Protein AF-A0A0L7L9F9-F1 (afdb_monomer)

Radius of gyration: 30.12 Å; Cα contacts (8 Å, |Δi|>4): 650; chains: 1; bounding box: 59×76×128 Å

InterPro domains:
  IPR007000 Phospholipase B-like [PF04916] (90-303)
  IPR007000 Phospholipase B-like [PF04916] (304-449)
  IPR007000 Phospholipase B-like [PTHR12370] (90-303)

pLDDT: mean 70.23, std 18.52, range [28.92, 96.31]

Solvent-accessible surface area (backbone atoms only — not comparable to full-atom values): 27427 Å² total; per-residue (Å²): 136,86,84,79,83,80,78,79,73,75,57,64,68,58,53,50,51,53,52,51,52,51,50,50,52,50,52,50,52,52,50,49,51,53,64,67,64,49,80,74,67,52,87,65,86,50,72,41,35,36,56,48,75,43,99,91,70,48,74,46,81,46,74,49,57,16,72,79,86,60,92,89,58,77,92,84,76,62,71,72,53,73,87,74,102,61,102,60,68,41,57,58,56,26,23,36,55,15,25,32,45,14,39,67,38,27,65,54,26,50,57,41,42,44,48,57,54,39,70,56,25,60,98,40,99,28,32,68,48,47,47,58,48,40,55,54,49,50,56,46,51,53,52,51,42,66,49,12,66,75,35,11,63,80,37,46,64,32,21,31,53,30,31,51,56,35,20,52,57,12,23,56,53,12,23,50,56,26,35,60,74,64,75,52,92,80,86,81,65,64,54,58,47,51,46,61,65,40,58,66,37,48,68,57,48,29,59,76,67,72,49,70,83,75,91,53,83,65,82,73,49,79,78,75,45,47,76,48,81,44,80,34,81,46,65,51,99,86,71,48,83,47,72,48,79,48,78,50,75,41,71,64,78,65,77,56,61,69,57,70,31,57,44,72,51,76,48,87,41,45,40,27,73,39,89,92,46,57,70,37,78,26,32,43,37,34,30,49,25,35,55,81,29,92,40,43,88,66,66,50,68,56,63,41,37,10,39,79,70,64,30,30,29,13,69,34,91,45,69,66,55,26,56,51,45,44,60,75,68,64,80,90,51,60,72,46,76,45,81,48,73,41,63,72,55,58,53,57,69,65,72,58,76,83,77,84,68,70,86,82,82,48,71,41,77,47,76,43,73,79,48,102,48,31,40,36,38,29,41,24,71,76,65,93,92,66,95,71,54,42,35,35,44,37,32,38,52,45,57,84,78,61,45,38,69,55,47,27,71,75,66,35,51,73,56,31,82,73,62,7,73,65,36,48,48,47,70,65,42,55,83,69,38,71,47,72,69,41,38,51,51,54,72,67,60,79,62,66,77,55,54,69,52,58,61,76,76,53,79,77,92,65,72,73,73,66,79,64,78,85,118

Structure (mmCIF, N/CA/C/O backbone):
data_AF-A0A0L7L9F9-F1
#
_entry.id   AF-A0A0L7L9F9-F1
#
loop_
_atom_site.group_PDB
_atom_site.id
_atom_site.type_symbol
_atom_site.label_atom_id
_atom_site.label_alt_id
_atom_site.label_comp_id
_atom_site.label_asym_id
_atom_site.label_entity_id
_atom_site.label_seq_id
_atom_site.pdbx_PDB_ins_code
_atom_site.Cartn_x
_atom_site.Cartn_y
_atom_site.Cartn_z
_atom_site.occupancy
_atom_site.B_iso_or_equiv
_atom_site.auth_seq_id
_atom_site.auth_comp_id
_atom_site.auth_asym_id
_atom_site.auth_atom_id
_atom_site.pdbx_PDB_model_num
ATOM 1 N N . MET A 1 1 ? 26.517 -44.212 -90.657 1.00 40.66 1 MET A N 1
ATOM 2 C CA . MET A 1 1 ? 27.214 -43.951 -89.375 1.00 40.66 1 MET A CA 1
ATOM 3 C C . MET A 1 1 ? 26.160 -43.866 -88.284 1.00 40.66 1 MET A C 1
ATOM 5 O O . MET A 1 1 ? 25.121 -43.276 -88.549 1.00 40.66 1 MET A O 1
ATOM 9 N N . SER A 1 2 ? 26.379 -44.466 -87.115 1.00 45.00 2 SER A N 1
ATOM 10 C CA . SER A 1 2 ? 25.449 -44.384 -85.980 1.00 45.00 2 SER A CA 1
ATOM 11 C C . SER A 1 2 ? 25.760 -43.169 -85.102 1.00 45.00 2 SER A C 1
ATOM 13 O O . SER A 1 2 ? 26.910 -42.921 -84.742 1.00 45.00 2 SER A O 1
ATOM 15 N N . THR A 1 3 ? 24.731 -42.409 -84.737 1.00 49.00 3 THR A N 1
ATOM 16 C CA . THR A 1 3 ? 24.825 -41.319 -83.761 1.00 49.00 3 THR A CA 1
ATOM 17 C C . THR A 1 3 ? 24.768 -41.887 -82.344 1.00 49.00 3 THR A C 1
ATOM 19 O O . THR A 1 3 ? 23.730 -42.359 -81.886 1.00 49.00 3 THR A O 1
ATOM 22 N N . VAL A 1 4 ? 25.894 -41.848 -81.629 1.00 51.31 4 VAL A N 1
ATOM 23 C CA . VAL A 1 4 ? 25.953 -42.271 -80.222 1.00 51.31 4 VAL A CA 1
ATOM 24 C C . VAL A 1 4 ? 25.265 -41.221 -79.348 1.00 51.31 4 VAL A C 1
ATOM 26 O O . VAL A 1 4 ? 25.745 -40.094 -79.223 1.00 51.31 4 VAL A O 1
ATOM 29 N N . LEU A 1 5 ? 24.148 -41.594 -78.718 1.00 49.97 5 LEU A N 1
ATOM 30 C CA . LEU A 1 5 ? 23.469 -40.756 -77.729 1.00 49.97 5 LEU A CA 1
ATOM 31 C C . LEU A 1 5 ? 24.361 -40.580 -76.493 1.00 49.97 5 LEU A C 1
ATOM 33 O O . LEU A 1 5 ? 24.580 -41.508 -75.716 1.00 49.97 5 LEU A O 1
ATOM 37 N N . LYS A 1 6 ? 24.881 -39.364 -76.310 1.00 51.59 6 LYS A N 1
ATOM 38 C CA . LYS A 1 6 ? 25.752 -39.005 -75.188 1.00 51.59 6 LYS A CA 1
ATOM 39 C C . LYS A 1 6 ? 24.924 -38.828 -73.912 1.00 51.59 6 LYS A C 1
ATOM 41 O O . LYS A 1 6 ? 24.503 -37.720 -73.592 1.00 51.59 6 LYS A O 1
ATOM 46 N N . VAL A 1 7 ? 24.690 -39.925 -73.192 1.00 55.25 7 VAL A N 1
ATOM 47 C CA . VAL A 1 7 ? 23.992 -39.931 -71.895 1.00 55.25 7 VAL A CA 1
ATOM 48 C C . VAL A 1 7 ? 24.777 -39.068 -70.902 1.00 55.25 7 VAL A C 1
ATOM 50 O O . VAL A 1 7 ? 25.853 -39.447 -70.438 1.00 55.25 7 VAL A O 1
ATOM 53 N N . VAL A 1 8 ? 24.251 -37.883 -70.585 1.00 55.91 8 VAL A N 1
ATOM 54 C CA . VAL A 1 8 ? 24.880 -36.951 -69.641 1.00 55.91 8 VAL A CA 1
ATOM 55 C C . VAL A 1 8 ? 24.529 -37.381 -68.219 1.00 55.91 8 VAL A C 1
ATOM 57 O O . VAL A 1 8 ? 23.547 -36.922 -67.639 1.00 55.91 8 VAL A O 1
ATOM 60 N N . GLY A 1 9 ? 25.321 -38.301 -67.664 1.00 56.22 9 GLY A N 1
ATOM 61 C CA . GLY A 1 9 ? 25.173 -38.738 -66.277 1.00 56.22 9 GLY A CA 1
ATOM 62 C C . GLY A 1 9 ? 25.226 -37.549 -65.312 1.00 56.22 9 GLY A C 1
ATOM 63 O O . GLY A 1 9 ? 26.148 -36.731 -65.374 1.00 56.22 9 GLY A O 1
ATOM 64 N N . ALA A 1 10 ? 24.234 -37.443 -64.425 1.00 61.66 10 ALA A N 1
ATOM 65 C CA . ALA A 1 10 ? 24.187 -36.382 -63.425 1.00 61.66 10 ALA A CA 1
ATOM 66 C C . ALA A 1 10 ? 25.447 -36.419 -62.543 1.00 61.66 10 ALA A C 1
ATOM 68 O O . ALA A 1 10 ? 25.872 -37.484 -62.092 1.00 61.66 10 ALA A O 1
ATOM 69 N N . SER A 1 11 ? 26.050 -35.252 -62.296 1.00 72.56 11 SER A N 1
ATOM 70 C CA . SER A 1 11 ? 27.271 -35.154 -61.489 1.00 72.56 11 SER A CA 1
ATOM 71 C C . SER A 1 11 ? 27.037 -35.741 -60.095 1.00 72.56 11 SER A C 1
ATOM 73 O O . SER A 1 11 ? 26.260 -35.196 -59.316 1.00 72.56 11 SER A O 1
ATOM 75 N N . TRP A 1 12 ? 27.748 -36.824 -59.771 1.00 69.50 12 TRP A N 1
ATOM 76 C CA . TRP A 1 12 ? 27.627 -37.564 -58.507 1.00 69.50 12 TRP A CA 1
ATOM 77 C C . TRP A 1 12 ? 27.776 -36.676 -57.261 1.00 69.50 12 TRP A C 1
ATOM 79 O O . TRP A 1 12 ? 27.110 -36.900 -56.251 1.00 69.50 12 TRP A O 1
ATOM 89 N N . LEU A 1 13 ? 28.587 -35.614 -57.354 1.00 74.69 13 LEU A N 1
ATOM 90 C CA . LEU A 1 13 ? 28.717 -34.597 -56.310 1.00 74.69 13 LEU A CA 1
ATOM 91 C C . LEU A 1 13 ? 27.415 -33.802 -56.111 1.00 74.69 13 LEU A C 1
ATOM 93 O O . LEU A 1 13 ? 26.995 -33.607 -54.974 1.00 74.69 13 LEU A O 1
ATOM 97 N N . ARG A 1 14 ? 26.740 -33.394 -57.197 1.00 72.12 14 ARG A N 1
ATOM 98 C CA . ARG A 1 14 ? 25.418 -32.748 -57.119 1.00 72.12 14 ARG A CA 1
ATOM 99 C C . ARG A 1 14 ? 24.377 -33.706 -56.548 1.00 72.12 14 ARG A C 1
ATOM 101 O O . ARG A 1 14 ? 23.641 -33.304 -55.657 1.00 72.12 14 ARG A O 1
ATOM 108 N N . THR A 1 15 ? 24.373 -34.970 -56.979 1.00 78.75 15 THR A N 1
ATOM 109 C CA . THR A 1 15 ? 23.473 -36.002 -56.436 1.00 78.75 15 THR A CA 1
ATOM 110 C C . THR A 1 15 ? 23.653 -36.155 -54.923 1.00 78.75 15 THR A C 1
ATOM 112 O O . THR A 1 15 ? 22.669 -36.101 -54.192 1.00 78.75 15 THR A O 1
ATOM 115 N N . LYS A 1 16 ? 24.900 -36.243 -54.433 1.00 80.88 16 LYS A N 1
ATOM 116 C CA . LYS A 1 16 ? 25.198 -36.262 -52.991 1.00 80.88 16 LYS A CA 1
ATOM 117 C C . LYS A 1 16 ? 24.700 -35.014 -52.262 1.00 80.88 16 LYS A C 1
ATOM 119 O O . LYS A 1 16 ? 24.073 -35.149 -51.218 1.00 80.88 16 LYS A O 1
ATOM 124 N N . ILE A 1 17 ? 24.955 -33.819 -52.798 1.00 83.81 17 ILE A N 1
ATOM 125 C CA . ILE A 1 17 ? 24.498 -32.559 -52.190 1.00 83.81 17 ILE A CA 1
ATOM 126 C C . ILE A 1 17 ? 22.965 -32.532 -52.096 1.00 83.81 17 ILE A C 1
ATOM 128 O O . ILE A 1 17 ? 22.434 -32.236 -51.029 1.00 83.81 17 ILE A O 1
ATOM 132 N N . SER A 1 18 ? 22.247 -32.933 -53.150 1.00 82.06 18 SER A N 1
ATOM 133 C CA . SER A 1 18 ? 20.786 -33.077 -53.114 1.00 82.06 18 SER A CA 1
ATOM 134 C C . SER A 1 18 ? 20.319 -34.097 -52.069 1.00 82.06 18 SER A C 1
ATOM 136 O O . SER A 1 18 ? 19.369 -33.813 -51.346 1.00 82.06 18 SER A O 1
ATOM 138 N N . SER A 1 19 ? 20.994 -35.244 -51.922 1.00 84.88 19 SER A N 1
ATOM 139 C CA . SER A 1 19 ? 20.681 -36.222 -50.868 1.00 84.88 19 SER A CA 1
ATOM 140 C C . SER A 1 19 ? 20.907 -35.671 -49.455 1.00 84.88 19 SER A C 1
ATOM 142 O O . SER A 1 19 ? 20.080 -35.917 -48.581 1.00 84.88 19 SER A O 1
ATOM 144 N N . TYR A 1 20 ? 21.974 -34.898 -49.217 1.00 89.75 20 TYR A N 1
ATOM 145 C CA . TYR A 1 20 ? 22.202 -34.256 -47.916 1.00 89.75 20 TYR A CA 1
ATOM 146 C C . TYR A 1 20 ? 21.155 -33.174 -47.617 1.00 89.75 20 TYR A C 1
ATOM 148 O O . TYR A 1 20 ? 20.643 -33.127 -46.502 1.00 89.75 20 TYR A O 1
ATOM 156 N N . ILE A 1 21 ? 20.776 -32.357 -48.607 1.00 89.50 21 ILE A N 1
ATOM 157 C CA . ILE A 1 21 ? 19.708 -31.352 -48.465 1.00 89.50 21 ILE A CA 1
ATOM 158 C C . ILE A 1 21 ? 18.369 -32.029 -48.138 1.00 89.50 21 ILE A C 1
ATOM 160 O O . ILE A 1 21 ? 17.693 -31.611 -47.203 1.00 89.50 21 ILE A O 1
ATOM 164 N N . LEU A 1 22 ? 18.009 -33.107 -48.843 1.00 90.38 22 LEU A N 1
ATOM 165 C CA . LEU A 1 22 ? 16.794 -33.881 -48.560 1.00 90.38 22 LEU A CA 1
ATOM 166 C C . LEU A 1 22 ? 16.826 -34.534 -47.169 1.00 90.38 22 LEU A C 1
ATOM 168 O O . LEU A 1 22 ? 15.810 -34.533 -46.480 1.00 90.38 22 LEU A O 1
ATOM 172 N N . GLY A 1 23 ? 17.984 -35.031 -46.723 1.00 92.31 23 GLY A N 1
ATOM 173 C CA . GLY A 1 23 ? 18.163 -35.554 -45.366 1.00 92.31 23 GLY A CA 1
ATOM 174 C C . GLY A 1 23 ? 17.965 -34.485 -44.286 1.00 92.31 23 GLY A C 1
ATOM 175 O O . GLY A 1 23 ? 17.236 -34.713 -43.324 1.00 92.31 23 GLY A O 1
ATOM 176 N N . ILE A 1 24 ? 18.546 -33.295 -44.471 1.00 92.56 24 ILE A N 1
ATOM 177 C CA . ILE A 1 24 ? 18.380 -32.153 -43.555 1.00 92.56 24 ILE A CA 1
ATOM 178 C C . ILE A 1 24 ? 16.920 -31.682 -43.530 1.00 92.56 24 ILE A C 1
ATOM 180 O O . ILE A 1 24 ? 16.373 -31.473 -42.451 1.00 92.56 24 ILE A O 1
ATOM 184 N N . LEU A 1 25 ? 16.258 -31.576 -44.687 1.00 91.69 25 LEU A N 1
ATOM 185 C CA . LEU A 1 25 ? 14.833 -31.233 -44.766 1.00 91.69 25 LEU A CA 1
ATOM 186 C C . LEU A 1 25 ? 13.944 -32.286 -44.087 1.00 91.69 25 LEU A C 1
ATOM 188 O O . LEU A 1 25 ? 12.995 -31.919 -43.401 1.00 91.69 25 LEU A O 1
ATOM 192 N N . GLY A 1 26 ? 14.271 -33.577 -44.210 1.00 92.75 26 GLY A N 1
ATOM 193 C CA . GLY A 1 26 ? 13.590 -34.653 -43.485 1.00 92.75 26 GLY A CA 1
ATOM 194 C C . GLY A 1 26 ? 13.746 -34.534 -41.966 1.00 92.75 26 GLY A C 1
ATOM 195 O O . GLY A 1 26 ? 12.761 -34.633 -41.239 1.00 92.75 26 GLY A O 1
ATOM 196 N N . ILE A 1 27 ? 14.958 -34.245 -41.481 1.00 91.31 27 ILE A N 1
ATOM 197 C CA . ILE A 1 27 ? 15.228 -34.009 -40.053 1.00 91.31 27 ILE A CA 1
ATOM 198 C C . ILE A 1 27 ? 14.475 -32.769 -39.548 1.00 91.31 27 ILE A C 1
ATOM 200 O O . ILE A 1 27 ? 13.864 -32.824 -38.484 1.00 91.31 27 ILE A O 1
ATOM 204 N N . LEU A 1 28 ? 14.454 -31.676 -40.319 1.00 89.00 28 LEU A N 1
ATOM 205 C CA . LEU A 1 28 ? 13.701 -30.463 -39.981 1.00 89.00 28 LEU A CA 1
ATOM 206 C C . LEU A 1 28 ? 12.184 -30.700 -39.971 1.00 89.00 28 LEU A C 1
ATOM 208 O O . LEU A 1 28 ? 11.507 -30.184 -39.090 1.00 89.00 28 LEU A O 1
ATOM 212 N N . ALA A 1 29 ? 11.648 -31.509 -40.889 1.00 87.62 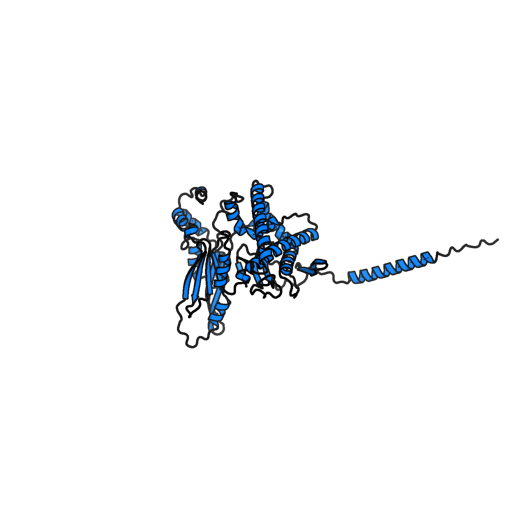29 ALA A N 1
ATOM 213 C CA . ALA A 1 29 ? 10.234 -31.884 -40.894 1.00 87.62 29 ALA A CA 1
ATOM 214 C C . ALA A 1 29 ? 9.860 -32.752 -39.679 1.00 87.62 29 ALA A C 1
ATOM 216 O O . ALA A 1 29 ? 8.823 -32.530 -39.060 1.00 87.62 29 ALA A O 1
ATOM 217 N N . ILE A 1 30 ? 10.724 -33.695 -39.287 1.00 86.38 30 ILE A N 1
ATOM 218 C CA . ILE A 1 30 ? 10.541 -34.507 -38.073 1.00 86.38 30 ILE A CA 1
ATOM 219 C C . ILE A 1 30 ? 10.614 -33.624 -36.817 1.00 86.38 30 ILE A C 1
ATOM 221 O O . ILE A 1 30 ? 9.745 -33.720 -35.953 1.00 86.38 30 ILE A O 1
ATOM 225 N N . LEU A 1 31 ? 11.587 -32.710 -36.733 1.00 86.38 31 LEU A N 1
ATOM 226 C CA . LEU A 1 31 ? 11.670 -31.723 -35.650 1.00 86.38 31 LEU A CA 1
ATOM 227 C C . LEU A 1 31 ? 10.433 -30.816 -35.602 1.00 86.38 31 LEU A C 1
ATOM 229 O O . LEU A 1 31 ? 9.931 -30.552 -34.516 1.00 86.38 31 LEU A O 1
ATOM 233 N N . ALA A 1 32 ? 9.903 -30.384 -36.749 1.00 79.81 32 ALA A N 1
ATOM 234 C CA . ALA A 1 32 ? 8.681 -29.585 -36.815 1.00 79.81 32 ALA A CA 1
ATOM 235 C C . ALA A 1 32 ? 7.438 -30.359 -36.338 1.00 79.81 32 ALA A C 1
ATOM 237 O O . ALA A 1 32 ? 6.566 -29.763 -35.712 1.00 79.81 32 ALA A O 1
ATOM 238 N N . LEU A 1 33 ? 7.369 -31.677 -36.569 1.00 78.88 33 LEU A N 1
ATOM 239 C CA . LEU A 1 33 ? 6.318 -32.531 -36.004 1.00 78.88 33 LEU A CA 1
ATOM 240 C C . LEU A 1 33 ? 6.446 -32.651 -34.480 1.00 78.88 33 LEU A C 1
ATOM 242 O O . LEU A 1 33 ? 5.452 -32.461 -33.788 1.00 78.88 33 LEU A O 1
ATOM 246 N N . PHE A 1 34 ? 7.653 -32.872 -33.945 1.00 77.38 34 PHE A N 1
ATOM 247 C CA . PHE A 1 34 ? 7.869 -32.888 -32.492 1.00 77.38 34 PHE A CA 1
ATOM 248 C C . PHE A 1 34 ? 7.571 -31.529 -31.844 1.00 77.38 34 PHE A C 1
ATOM 250 O O . PHE A 1 34 ? 6.858 -31.479 -30.850 1.00 77.38 34 PHE A O 1
ATOM 257 N N . VAL A 1 35 ? 8.031 -30.416 -32.425 1.00 71.81 35 VAL A N 1
ATOM 258 C CA . VAL A 1 35 ? 7.731 -29.052 -31.944 1.00 71.81 35 VAL A CA 1
ATOM 259 C C . VAL A 1 35 ? 6.241 -28.709 -32.087 1.00 71.81 35 VAL A C 1
ATOM 261 O O . VAL A 1 35 ? 5.703 -27.973 -31.267 1.00 71.81 35 VAL A O 1
ATOM 264 N N . GLY A 1 36 ? 5.550 -29.271 -33.082 1.00 60.22 36 GLY A N 1
ATOM 265 C CA . GLY A 1 36 ? 4.094 -29.188 -33.220 1.00 60.22 36 GLY A CA 1
ATOM 266 C C . GLY A 1 36 ? 3.306 -30.075 -32.245 1.00 60.22 36 GLY A C 1
ATOM 267 O O . GLY A 1 36 ? 2.115 -29.839 -32.066 1.00 60.22 36 GLY A O 1
ATOM 268 N N . GLN A 1 37 ? 3.958 -31.067 -31.627 1.00 56.16 37 GLN A N 1
ATOM 269 C CA . GLN A 1 37 ? 3.403 -31.960 -30.601 1.00 56.16 37 GLN A CA 1
ATOM 270 C C . GLN A 1 37 ? 3.818 -31.593 -29.168 1.00 56.16 37 GLN A C 1
ATOM 272 O O . GLN A 1 37 ? 3.275 -32.167 -28.227 1.00 56.16 37 GLN A O 1
ATOM 277 N N . ILE A 1 38 ? 4.724 -30.626 -28.975 1.00 56.09 38 ILE A N 1
ATOM 278 C CA . ILE A 1 38 ? 4.834 -29.924 -27.691 1.00 56.09 38 ILE A CA 1
ATOM 279 C C . ILE A 1 38 ? 3.468 -29.290 -27.428 1.00 56.09 38 ILE A C 1
ATOM 281 O O . ILE A 1 38 ? 2.956 -28.561 -28.282 1.00 56.09 38 ILE A O 1
ATOM 285 N N . GLU A 1 39 ? 2.877 -29.584 -26.269 1.00 47.44 39 GLU A N 1
ATOM 286 C CA . GLU A 1 39 ? 1.560 -29.075 -25.896 1.00 47.44 39 GLU A CA 1
ATOM 287 C C . GLU A 1 39 ? 1.553 -27.546 -25.981 1.00 47.44 39 GLU A C 1
ATOM 289 O O . GLU A 1 39 ? 2.178 -26.843 -25.183 1.00 47.44 39 GLU A O 1
ATOM 294 N N . ARG A 1 40 ? 0.849 -27.018 -26.989 1.00 50.88 40 ARG A N 1
ATOM 295 C CA . ARG A 1 40 ? 0.565 -25.588 -27.062 1.00 50.88 40 ARG A CA 1
ATOM 296 C C . ARG A 1 40 ? -0.326 -25.264 -25.883 1.00 50.88 40 ARG A C 1
ATOM 298 O O . ARG A 1 40 ? -1.445 -25.768 -25.806 1.00 50.88 40 ARG A O 1
ATOM 305 N N . ILE A 1 41 ? 0.204 -24.454 -24.975 1.00 49.97 41 ILE A N 1
ATOM 306 C CA . ILE A 1 41 ? -0.476 -24.115 -23.733 1.00 49.97 41 ILE A CA 1
ATOM 307 C C . ILE A 1 41 ? -1.835 -23.503 -24.086 1.00 49.97 41 ILE A C 1
ATOM 309 O O . ILE A 1 41 ? -1.913 -22.607 -24.927 1.00 49.97 41 ILE A O 1
ATOM 313 N N . GLN A 1 42 ? -2.887 -24.070 -23.504 1.00 42.31 42 GLN A N 1
ATOM 314 C CA . GLN A 1 42 ? -4.279 -23.764 -23.827 1.00 42.31 42 GLN A CA 1
ATOM 315 C C . GLN A 1 42 ? -4.660 -22.341 -23.360 1.00 42.31 42 GLN A C 1
ATOM 317 O O . GLN A 1 42 ? -3.841 -21.654 -22.745 1.00 42.31 42 GLN A O 1
ATOM 322 N N . GLU A 1 43 ? -5.879 -21.889 -23.678 1.00 46.06 43 GLU A N 1
ATOM 323 C CA . GLU A 1 43 ? -6.413 -20.605 -23.202 1.00 46.06 43 GLU A CA 1
ATOM 324 C C . GLU A 1 43 ? -7.595 -20.782 -22.231 1.00 46.06 43 GLU A C 1
ATOM 326 O O . GLU A 1 43 ? -8.626 -21.341 -22.606 1.00 46.06 43 GLU A O 1
ATOM 331 N N . ASP A 1 44 ? -7.442 -20.292 -20.993 1.00 44.53 44 ASP A N 1
ATOM 332 C CA . ASP A 1 44 ? -8.447 -20.311 -19.913 1.00 44.53 44 ASP A CA 1
ATOM 333 C C . ASP A 1 44 ? -8.744 -18.933 -19.279 1.00 44.53 44 ASP A C 1
ATOM 335 O O . ASP A 1 44 ? -9.640 -18.826 -18.440 1.00 44.53 44 ASP A O 1
ATOM 339 N N . GLY A 1 45 ? -8.000 -17.883 -19.649 1.00 41.69 45 GLY A N 1
ATOM 340 C CA . GLY A 1 45 ? -8.120 -16.533 -19.083 1.00 41.69 45 GLY A CA 1
ATOM 341 C C . GLY A 1 45 ? -7.274 -16.212 -17.834 1.00 41.69 45 GLY A C 1
ATOM 342 O O . GLY A 1 45 ? -7.331 -15.076 -17.361 1.00 41.69 45 GLY A O 1
ATOM 343 N N . ASN A 1 46 ? -6.463 -17.135 -17.301 1.00 45.78 46 ASN A N 1
ATOM 344 C CA . ASN A 1 46 ? -5.553 -16.893 -16.172 1.00 45.78 46 ASN A CA 1
ATOM 345 C C . ASN A 1 46 ? -4.110 -16.626 -16.629 1.00 45.78 46 ASN A C 1
ATOM 347 O O . ASN A 1 46 ? -3.481 -17.459 -17.273 1.00 45.78 46 ASN A O 1
ATOM 351 N N . TYR A 1 47 ? -3.515 -15.505 -16.214 1.00 52.75 47 TYR A N 1
ATOM 352 C CA . TYR A 1 47 ? -2.128 -15.170 -16.562 1.00 52.75 47 TYR A CA 1
ATOM 353 C C . TYR A 1 47 ? -1.136 -15.574 -15.454 1.00 52.75 47 TYR A C 1
ATOM 355 O O . TYR A 1 47 ? -1.313 -15.207 -14.291 1.00 52.75 47 TYR A O 1
ATOM 363 N N . ALA A 1 48 ? -0.060 -16.283 -15.818 1.00 59.88 48 ALA A N 1
ATOM 364 C CA . ALA A 1 48 ? 1.032 -16.668 -14.919 1.00 59.88 48 ALA A CA 1
ATOM 365 C C . ALA A 1 48 ? 2.415 -16.446 -15.567 1.00 59.88 48 ALA A C 1
ATOM 367 O O . ALA A 1 48 ? 2.590 -16.607 -16.775 1.00 59.88 48 ALA A O 1
ATOM 368 N N . ALA A 1 49 ? 3.413 -16.060 -14.767 1.00 58.88 49 ALA A N 1
ATOM 369 C CA . ALA A 1 49 ? 4.774 -15.795 -15.237 1.00 58.88 49 ALA A CA 1
ATOM 370 C C . ALA A 1 49 ? 5.802 -16.097 -14.142 1.00 58.88 49 ALA A C 1
ATOM 372 O O . ALA A 1 49 ? 5.682 -15.597 -13.030 1.00 58.88 49 ALA A O 1
ATOM 373 N N . THR A 1 50 ? 6.831 -16.868 -14.478 1.00 55.75 50 THR A N 1
ATOM 374 C CA . THR A 1 50 ? 7.882 -17.330 -13.562 1.00 55.75 50 THR A CA 1
ATOM 375 C C . THR A 1 50 ? 9.192 -16.619 -13.900 1.00 55.75 50 THR A C 1
ATOM 377 O O . THR A 1 50 ? 9.622 -16.651 -15.049 1.00 55.75 50 THR A O 1
ATOM 380 N N . VAL A 1 51 ? 9.836 -15.974 -12.921 1.00 55.47 51 VAL A N 1
ATOM 381 C CA . VAL A 1 51 ? 11.085 -15.212 -13.117 1.00 55.47 51 VAL A CA 1
ATOM 382 C C . VAL A 1 51 ? 12.276 -15.998 -12.579 1.00 55.47 51 VAL A C 1
ATOM 384 O O . VAL A 1 51 ? 12.605 -15.947 -11.397 1.00 55.47 51 VAL A O 1
ATOM 387 N N . PHE A 1 52 ? 12.932 -16.742 -13.461 1.00 55.16 52 PHE A N 1
ATOM 388 C CA . PHE A 1 52 ? 14.165 -17.453 -13.141 1.00 55.16 52 PHE A CA 1
ATOM 389 C C . PHE A 1 52 ? 15.334 -16.474 -13.000 1.00 55.16 52 PHE A C 1
ATOM 391 O O . PHE A 1 52 ? 15.376 -15.449 -13.679 1.00 55.16 52 PHE A O 1
ATOM 398 N N . TYR A 1 53 ? 16.311 -16.818 -12.160 1.00 58.50 53 TYR A N 1
ATOM 399 C CA . TYR A 1 53 ? 17.564 -16.080 -12.006 1.00 58.50 53 TYR A CA 1
ATOM 400 C C . TYR A 1 53 ? 18.758 -17.034 -12.094 1.00 58.50 53 TYR A C 1
ATOM 402 O O . TYR A 1 53 ? 18.727 -18.130 -11.534 1.00 58.50 53 TYR A O 1
ATOM 410 N N . SER A 1 54 ? 19.829 -16.604 -12.761 1.00 53.47 54 SER A N 1
ATOM 411 C CA . SER A 1 54 ? 21.143 -17.245 -12.688 1.00 53.47 54 SER A CA 1
ATOM 412 C C . SER A 1 54 ? 22.247 -16.203 -12.834 1.00 53.47 54 SER A C 1
ATOM 414 O O . SER A 1 54 ? 22.174 -15.343 -13.710 1.00 53.47 54 SER A O 1
ATOM 416 N N . GLU A 1 55 ? 23.316 -16.325 -12.044 1.00 54.44 55 GLU A N 1
ATOM 417 C CA . GLU A 1 55 ? 24.485 -15.427 -12.072 1.00 54.44 55 GLU A CA 1
ATOM 418 C C . GLU A 1 55 ? 25.077 -15.232 -13.481 1.00 54.44 55 GLU A C 1
ATOM 420 O O . GLU A 1 55 ? 25.631 -14.181 -13.787 1.00 54.44 55 GLU A O 1
ATOM 425 N N . LYS A 1 56 ? 24.950 -16.241 -14.357 1.00 58.38 56 LYS A N 1
ATOM 426 C CA . LYS A 1 56 ? 25.506 -16.231 -15.721 1.00 58.38 56 LYS A CA 1
ATOM 427 C C . LYS A 1 56 ? 24.608 -15.579 -16.773 1.00 58.38 56 LYS A C 1
ATOM 429 O O . LYS A 1 56 ? 25.098 -15.267 -17.854 1.00 58.38 56 LYS A O 1
ATOM 434 N N . THR A 1 57 ? 23.309 -15.438 -16.508 1.00 56.84 57 THR A N 1
ATOM 435 C CA . THR A 1 57 ? 22.312 -15.000 -17.508 1.00 56.84 57 THR A CA 1
ATOM 436 C C . THR A 1 57 ? 21.367 -13.910 -17.006 1.00 56.84 57 THR A C 1
ATOM 438 O O . THR A 1 57 ? 20.511 -13.465 -17.762 1.00 56.84 57 THR A O 1
ATOM 441 N N . GLY A 1 58 ? 21.488 -13.488 -15.745 1.00 61.06 58 GLY A N 1
ATOM 442 C CA . GLY A 1 58 ? 20.556 -12.558 -15.117 1.00 61.06 58 GLY A CA 1
ATOM 443 C C . GLY A 1 58 ? 19.168 -13.171 -14.919 1.00 61.06 58 GLY A C 1
ATOM 444 O O . GLY A 1 58 ? 19.035 -14.370 -14.656 1.00 61.06 58 GLY A O 1
ATOM 445 N N . TYR A 1 59 ? 18.142 -12.329 -15.030 1.00 62.66 59 TYR A N 1
ATOM 446 C CA . TYR A 1 59 ? 16.739 -12.718 -14.898 1.00 62.66 59 TYR A CA 1
ATOM 447 C C . TYR A 1 59 ? 16.137 -13.132 -16.248 1.00 62.66 59 TYR A C 1
ATOM 449 O O . TYR A 1 59 ? 16.380 -12.488 -17.267 1.00 62.66 59 TYR A O 1
ATOM 457 N N . ARG A 1 60 ? 15.303 -14.176 -16.245 1.00 61.97 60 ARG A N 1
ATOM 458 C CA . ARG A 1 60 ? 14.535 -14.663 -17.403 1.00 61.97 60 ARG A CA 1
ATOM 459 C C . ARG A 1 60 ? 13.081 -14.868 -16.994 1.00 61.97 60 ARG A C 1
ATOM 461 O O . ARG A 1 60 ? 12.806 -15.680 -16.114 1.00 61.97 60 ARG A O 1
ATOM 468 N N . ILE A 1 61 ? 12.163 -14.162 -17.650 1.00 62.19 61 ILE A N 1
ATOM 469 C CA . ILE A 1 61 ? 10.720 -14.370 -17.479 1.00 62.19 61 ILE A CA 1
ATOM 470 C C . ILE A 1 61 ? 10.264 -15.494 -18.414 1.00 62.19 61 ILE A C 1
ATOM 472 O O . ILE A 1 61 ? 10.537 -15.449 -19.612 1.00 62.19 61 ILE A O 1
ATOM 476 N N . GLU A 1 62 ? 9.532 -16.471 -17.887 1.00 58.38 62 GLU A N 1
ATOM 477 C CA . GLU A 1 62 ? 8.780 -17.442 -18.683 1.00 58.38 62 GLU A CA 1
ATOM 478 C C . GLU A 1 62 ? 7.292 -17.302 -18.385 1.00 58.38 62 GLU A C 1
ATOM 480 O O . GLU A 1 62 ? 6.859 -17.444 -17.240 1.00 58.38 62 GLU A O 1
ATOM 485 N N . TYR A 1 63 ? 6.508 -17.012 -19.420 1.00 61.84 63 TYR A N 1
ATOM 486 C CA . TYR A 1 63 ? 5.056 -16.944 -19.328 1.00 61.84 63 TYR A CA 1
ATOM 487 C C . TYR A 1 63 ? 4.491 -18.351 -19.476 1.00 61.84 63 TYR A C 1
ATOM 489 O O . TYR A 1 63 ? 4.622 -18.970 -20.532 1.00 61.84 63 TYR A O 1
ATOM 497 N N . TRP A 1 64 ? 3.852 -18.842 -18.420 1.00 54.94 64 TRP A N 1
ATOM 498 C CA . TRP A 1 64 ? 3.093 -20.081 -18.483 1.00 54.94 64 TRP A CA 1
ATOM 499 C C . TRP A 1 64 ? 1.701 -19.712 -18.978 1.00 54.94 64 TRP A C 1
ATOM 501 O O . TRP A 1 64 ? 1.031 -18.855 -18.399 1.00 54.94 64 TRP A O 1
ATOM 511 N N . GLY A 1 65 ? 1.328 -20.291 -20.117 1.00 51.66 65 GLY A N 1
ATOM 512 C CA . GLY A 1 65 ? 0.055 -20.023 -20.770 1.00 51.66 65 GLY A CA 1
ATOM 513 C C . GLY A 1 65 ? -1.143 -20.412 -19.908 1.00 51.66 65 GLY A C 1
ATOM 514 O O . GLY A 1 65 ? -1.028 -21.030 -18.849 1.00 51.66 65 GLY A O 1
ATOM 515 N N . GLN A 1 66 ? -2.302 -19.993 -20.382 1.00 49.19 66 GLN A N 1
ATOM 516 C CA . GLN A 1 66 ? -3.506 -19.838 -19.587 1.00 49.19 66 GLN A CA 1
ATOM 517 C C . GLN A 1 66 ? -4.202 -21.195 -19.353 1.00 49.19 66 GLN A C 1
ATOM 519 O O . GLN A 1 66 ? -5.021 -21.628 -20.161 1.00 49.19 66 GLN A O 1
ATOM 524 N N . SER A 1 67 ? -3.886 -21.889 -18.252 1.00 41.41 67 SER A N 1
ATOM 525 C CA . SER A 1 67 ? -4.702 -23.020 -17.773 1.00 41.41 67 SER A CA 1
ATOM 526 C C . SER A 1 67 ? -4.562 -23.293 -16.270 1.00 41.41 67 SER A C 1
ATOM 528 O O . SER A 1 67 ? -3.480 -23.659 -15.810 1.00 41.41 67 SER A O 1
ATOM 530 N N . ASN A 1 68 ? -5.656 -23.134 -15.511 1.00 40.94 68 ASN A N 1
ATOM 531 C CA . ASN A 1 68 ? -6.135 -23.974 -14.398 1.00 40.94 68 ASN A CA 1
ATOM 532 C C . ASN A 1 68 ? -7.541 -23.503 -13.935 1.00 40.94 68 ASN A C 1
ATOM 534 O O . ASN A 1 68 ? -7.769 -22.315 -13.716 1.00 40.94 68 ASN A O 1
ATOM 538 N N . GLU A 1 69 ? -8.478 -24.436 -13.722 1.00 39.94 69 GLU A N 1
ATOM 539 C CA . GLU A 1 69 ? -9.928 -24.159 -13.632 1.00 39.94 69 GLU A CA 1
ATOM 540 C C . GLU A 1 69 ? -10.384 -23.118 -12.579 1.00 39.94 69 GLU A C 1
ATOM 542 O O . GLU A 1 69 ? -10.070 -23.190 -11.388 1.00 39.94 69 GLU A O 1
ATOM 547 N N . LEU A 1 70 ? -11.252 -22.194 -13.016 1.00 38.19 70 LEU A N 1
ATOM 548 C CA . LEU A 1 70 ? -11.801 -21.078 -12.226 1.00 38.19 70 LEU A CA 1
ATOM 549 C C . LEU A 1 70 ? -13.013 -21.423 -11.337 1.00 38.19 70 LEU A C 1
ATOM 551 O O . LEU A 1 70 ? -13.467 -20.566 -10.587 1.00 38.19 70 LEU A O 1
ATOM 555 N N . VAL A 1 71 ? -13.559 -22.643 -11.379 1.00 42.78 71 VAL A N 1
ATOM 556 C CA . VAL A 1 71 ? -14.869 -22.964 -10.753 1.00 42.78 71 VAL A CA 1
ATOM 557 C C . VAL A 1 71 ? -14.860 -22.870 -9.211 1.00 42.78 71 VAL A C 1
ATOM 559 O O . VAL A 1 71 ? -15.911 -22.714 -8.596 1.00 42.78 71 VAL A O 1
ATOM 562 N N . ASN A 1 72 ? -13.680 -22.862 -8.581 1.00 45.19 72 ASN A N 1
ATOM 563 C CA . ASN A 1 72 ? -13.501 -22.608 -7.142 1.00 45.19 72 ASN A CA 1
ATOM 564 C C . ASN A 1 72 ? -13.126 -21.142 -6.804 1.00 45.19 72 ASN A C 1
ATOM 566 O O . ASN A 1 72 ? -12.668 -20.872 -5.693 1.00 45.19 72 ASN A O 1
ATOM 570 N N . ILE A 1 73 ? -13.243 -20.195 -7.747 1.00 42.41 73 ILE A N 1
ATOM 571 C CA . ILE A 1 73 ? -12.694 -18.832 -7.629 1.00 42.41 73 ILE A CA 1
ATOM 572 C C . ILE A 1 73 ? -13.811 -17.772 -7.774 1.00 42.41 73 ILE A C 1
ATOM 574 O O . ILE A 1 73 ? -14.523 -17.767 -8.778 1.00 42.41 73 ILE A O 1
ATOM 578 N N . PRO A 1 74 ? -13.990 -16.859 -6.795 1.00 35.03 74 PRO A N 1
ATOM 579 C CA . PRO A 1 74 ? -15.047 -15.846 -6.822 1.00 35.03 74 PRO A CA 1
ATOM 580 C C . PRO A 1 74 ? -14.698 -14.624 -7.691 1.00 35.03 74 PRO A C 1
ATOM 582 O O . PRO A 1 74 ? -13.543 -14.368 -8.027 1.00 35.03 74 PRO A O 1
ATOM 585 N N . THR A 1 75 ? -15.710 -13.813 -8.003 1.00 28.92 75 THR A N 1
ATOM 586 C CA . THR A 1 75 ? -15.575 -12.554 -8.755 1.00 28.92 75 THR A CA 1
ATOM 587 C C . THR A 1 75 ? -14.782 -11.483 -7.993 1.00 28.92 75 THR A C 1
ATOM 589 O O . THR A 1 75 ? -15.127 -11.173 -6.853 1.00 28.92 75 THR A O 1
ATOM 592 N N . GLY A 1 76 ? -13.812 -10.838 -8.658 1.00 33.91 76 GLY A N 1
ATOM 593 C CA . GLY A 1 76 ? -13.087 -9.661 -8.143 1.00 33.91 76 GLY A CA 1
ATOM 594 C C . GLY A 1 76 ? -11.612 -9.906 -7.792 1.00 33.91 76 GLY A C 1
ATOM 595 O O . GLY A 1 76 ? -11.168 -9.516 -6.715 1.00 33.91 76 GLY A O 1
ATOM 596 N N . VAL A 1 77 ? -10.858 -10.576 -8.672 1.00 32.84 77 VAL A N 1
ATOM 597 C CA . VAL A 1 77 ? -9.509 -11.105 -8.390 1.00 32.84 77 VAL A CA 1
ATOM 598 C C . VAL A 1 77 ? -8.523 -10.763 -9.518 1.00 32.84 77 VAL A C 1
ATOM 600 O O . VAL A 1 77 ? -8.900 -10.759 -10.686 1.00 32.84 77 VAL A O 1
ATOM 603 N N . ALA A 1 78 ? -7.250 -10.548 -9.171 1.00 29.38 78 ALA A N 1
ATOM 604 C CA . ALA A 1 78 ? -6.100 -10.669 -10.076 1.00 29.38 78 ALA A CA 1
ATOM 605 C C . ALA A 1 78 ? -5.001 -11.515 -9.394 1.00 29.38 78 ALA A C 1
ATOM 607 O O . ALA A 1 78 ? -5.075 -11.763 -8.189 1.00 29.38 78 ALA A O 1
ATOM 608 N N . ARG A 1 79 ? -4.014 -12.022 -10.149 1.00 46.56 79 ARG A N 1
ATOM 609 C CA . ARG A 1 79 ? -3.090 -13.077 -9.685 1.00 46.56 79 ARG A CA 1
ATOM 610 C C . ARG A 1 79 ? -1.668 -12.920 -10.245 1.00 46.56 79 ARG A C 1
ATOM 612 O O . ARG A 1 79 ? -1.482 -12.435 -11.354 1.00 46.56 79 ARG A O 1
ATOM 619 N N . ALA A 1 80 ? -0.689 -13.386 -9.469 1.00 38.72 80 ALA A N 1
ATOM 620 C CA . ALA A 1 80 ? 0.726 -13.523 -9.817 1.00 38.72 80 ALA A CA 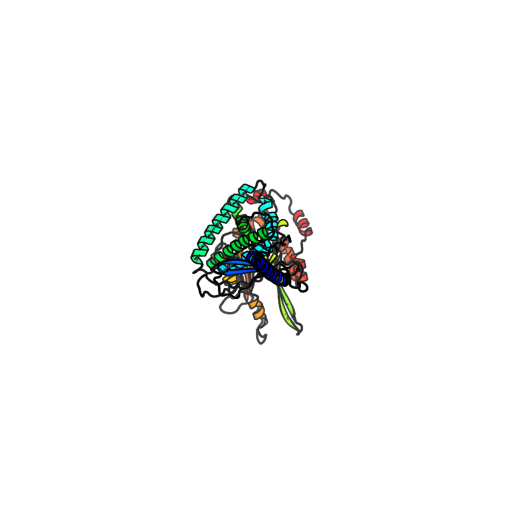1
ATOM 621 C C . ALA A 1 80 ? 1.315 -14.760 -9.107 1.00 38.72 80 ALA A C 1
ATOM 623 O O . ALA A 1 80 ? 0.838 -15.109 -8.027 1.00 38.72 80 ALA A O 1
ATOM 624 N N . TYR A 1 81 ? 2.323 -15.428 -9.685 1.00 39.38 81 TYR A N 1
ATOM 625 C CA . TYR A 1 81 ? 2.960 -16.614 -9.084 1.00 39.38 81 TYR A CA 1
ATOM 626 C C . TYR A 1 81 ? 4.423 -16.787 -9.500 1.00 39.38 81 TYR A C 1
ATOM 628 O O . TYR A 1 81 ? 4.716 -16.879 -10.683 1.00 39.38 81 TYR A O 1
ATOM 636 N N . PHE A 1 82 ? 5.311 -16.966 -8.522 1.00 34.50 82 PHE A N 1
ATOM 637 C CA . PHE A 1 82 ? 6.670 -17.473 -8.721 1.00 34.50 82 PHE A CA 1
ATOM 638 C C . PHE A 1 82 ? 6.956 -18.619 -7.745 1.00 34.50 82 PHE A C 1
ATOM 640 O O . PHE A 1 82 ? 6.380 -18.662 -6.655 1.00 34.50 82 PHE A O 1
ATOM 647 N N . ARG A 1 83 ? 7.858 -19.537 -8.115 1.00 34.69 83 ARG A N 1
ATOM 648 C CA . ARG A 1 83 ? 8.361 -20.568 -7.205 1.00 34.69 83 ARG A CA 1
ATOM 649 C C . ARG A 1 83 ? 9.814 -20.931 -7.516 1.00 34.69 83 ARG A C 1
ATOM 651 O O . ARG A 1 83 ? 10.102 -21.558 -8.529 1.00 34.69 83 ARG A O 1
ATOM 658 N N . MET A 1 84 ? 10.702 -20.600 -6.587 1.00 34.25 84 MET A N 1
ATOM 659 C CA . MET A 1 84 ? 11.965 -21.300 -6.377 1.00 34.25 84 MET A CA 1
ATOM 660 C C . MET A 1 84 ? 12.127 -21.484 -4.869 1.00 34.25 84 MET A C 1
ATOM 662 O O . MET A 1 84 ? 12.204 -20.500 -4.136 1.00 34.25 84 MET A O 1
ATOM 666 N N . ASP A 1 85 ? 12.176 -22.735 -4.412 1.00 34.41 85 ASP A N 1
ATOM 667 C CA . ASP A 1 85 ? 12.571 -23.084 -3.044 1.00 34.41 85 ASP A CA 1
ATOM 668 C C . ASP A 1 85 ? 14.107 -22.986 -2.950 1.00 34.41 85 ASP A C 1
ATOM 670 O O . ASP A 1 85 ? 14.816 -23.989 -2.899 1.00 34.41 85 ASP A O 1
ATOM 674 N N . VAL A 1 86 ? 14.625 -21.756 -3.042 1.00 39.88 86 VAL A N 1
ATOM 675 C CA . VAL A 1 86 ? 16.062 -21.455 -3.079 1.00 39.88 86 VAL A CA 1
ATOM 676 C C . VAL A 1 86 ? 16.409 -20.442 -1.994 1.00 39.88 86 VAL A C 1
ATOM 678 O O . VAL A 1 86 ? 15.887 -19.327 -1.966 1.00 39.88 86 VAL A O 1
ATOM 681 N N . ASP A 1 87 ? 17.351 -20.847 -1.148 1.00 44.84 87 A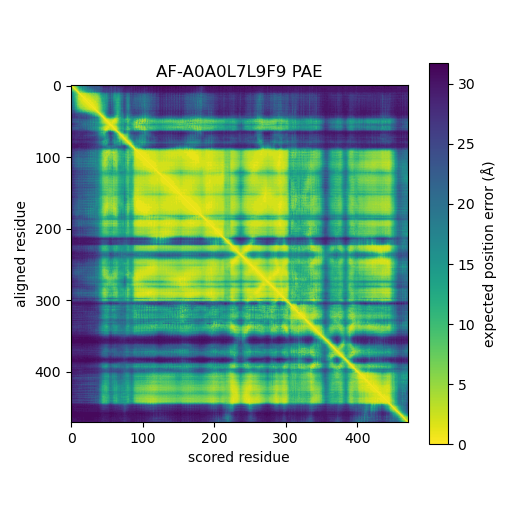SP A N 1
ATOM 682 C CA . ASP A 1 87 ? 17.965 -20.096 -0.052 1.00 44.84 87 ASP A CA 1
ATOM 683 C C . ASP A 1 87 ? 18.871 -18.978 -0.620 1.00 44.84 87 ASP A C 1
ATOM 685 O O . ASP A 1 87 ? 20.098 -19.069 -0.651 1.00 44.84 87 ASP A O 1
ATOM 689 N N . THR A 1 88 ? 18.240 -17.963 -1.223 1.00 49.53 88 THR A N 1
ATOM 690 C CA . THR A 1 88 ? 18.890 -16.880 -1.984 1.00 49.53 88 THR A CA 1
ATOM 691 C C . THR A 1 88 ? 18.724 -15.535 -1.297 1.00 49.53 88 THR A C 1
ATOM 693 O O . THR A 1 88 ? 17.675 -15.232 -0.736 1.00 49.53 88 THR A O 1
ATOM 696 N N . ALA A 1 89 ? 19.750 -14.687 -1.410 1.00 61.59 89 ALA A N 1
ATOM 697 C CA . ALA A 1 89 ? 19.750 -13.341 -0.850 1.00 61.59 89 ALA A CA 1
ATOM 698 C C . ALA A 1 89 ? 18.493 -12.548 -1.263 1.00 61.59 89 ALA A C 1
ATOM 700 O O . ALA A 1 89 ? 18.184 -12.422 -2.451 1.00 61.59 89 ALA A O 1
ATOM 701 N N . GLY A 1 90 ? 17.790 -11.983 -0.272 1.00 66.00 90 GLY A N 1
ATOM 702 C CA . GLY A 1 90 ? 16.417 -11.482 -0.421 1.00 66.00 90 GLY A CA 1
ATOM 703 C C . GLY A 1 90 ? 16.192 -10.433 -1.517 1.00 66.00 90 GLY A C 1
ATOM 704 O O . GLY A 1 90 ? 15.077 -10.324 -2.022 1.00 66.00 90 GLY A O 1
ATOM 705 N N . TYR A 1 91 ? 17.235 -9.714 -1.953 1.00 75.56 91 TYR A N 1
ATOM 706 C CA . TYR A 1 91 ? 17.143 -8.765 -3.070 1.00 75.56 91 TYR A CA 1
ATOM 707 C C . TYR A 1 91 ? 16.716 -9.445 -4.385 1.00 75.56 91 TYR A C 1
ATOM 709 O O . TYR A 1 91 ? 15.961 -8.859 -5.159 1.00 75.56 91 TYR A O 1
ATOM 717 N N . ILE A 1 92 ? 17.135 -10.699 -4.611 1.00 75.50 92 ILE A N 1
ATOM 718 C CA . ILE A 1 92 ? 16.768 -11.484 -5.800 1.00 75.50 92 ILE A CA 1
ATOM 719 C C . ILE A 1 92 ? 15.269 -11.787 -5.772 1.00 75.50 92 ILE A C 1
ATOM 721 O O . ILE A 1 92 ? 14.570 -11.595 -6.765 1.00 75.50 92 ILE A O 1
ATOM 725 N N . GLN A 1 93 ? 14.764 -12.212 -4.611 1.00 79.88 93 GLN A N 1
ATOM 726 C CA . GLN A 1 93 ? 13.351 -12.521 -4.415 1.00 79.88 93 GLN A CA 1
ATOM 727 C C . GLN A 1 93 ? 12.473 -11.267 -4.526 1.00 79.88 93 GLN A C 1
ATOM 729 O O . GLN A 1 93 ? 11.440 -11.317 -5.191 1.00 79.88 93 GLN A O 1
ATOM 734 N N . ALA A 1 94 ? 12.897 -10.143 -3.939 1.00 85.88 94 ALA A N 1
ATOM 735 C CA . ALA A 1 94 ? 12.180 -8.873 -4.021 1.00 85.88 94 ALA A CA 1
ATOM 736 C C . ALA A 1 94 ? 12.080 -8.359 -5.463 1.00 85.88 94 ALA A C 1
ATOM 738 O O . ALA A 1 94 ? 10.991 -8.021 -5.931 1.00 85.88 94 ALA A O 1
ATOM 739 N N . TYR A 1 95 ? 13.194 -8.366 -6.201 1.00 86.75 95 TYR A N 1
ATOM 740 C CA . TYR A 1 95 ? 13.198 -7.954 -7.602 1.00 86.75 95 TYR A CA 1
ATOM 741 C C . TYR A 1 95 ? 12.336 -8.889 -8.460 1.00 86.75 95 TYR A C 1
ATOM 743 O O . TYR A 1 95 ? 11.468 -8.416 -9.191 1.00 86.75 95 TYR A O 1
ATOM 751 N N . ALA A 1 96 ? 12.501 -10.210 -8.323 1.00 77.44 96 ALA A N 1
ATOM 752 C CA . ALA A 1 96 ? 11.724 -11.198 -9.073 1.00 77.44 96 ALA A CA 1
ATOM 753 C C . ALA A 1 96 ? 10.211 -11.099 -8.800 1.00 77.44 96 ALA A C 1
ATOM 755 O O . ALA A 1 96 ? 9.423 -11.149 -9.744 1.00 77.44 96 ALA A O 1
ATOM 756 N N . ALA A 1 97 ? 9.799 -10.894 -7.543 1.00 84.38 97 ALA A N 1
ATOM 757 C CA . ALA A 1 97 ? 8.397 -10.676 -7.181 1.00 84.38 97 ALA A CA 1
ATOM 758 C C . ALA A 1 97 ? 7.815 -9.434 -7.878 1.00 84.38 97 ALA A C 1
ATOM 760 O O . ALA A 1 97 ? 6.721 -9.495 -8.443 1.00 84.38 97 ALA A O 1
ATOM 761 N N . GLY A 1 98 ? 8.578 -8.335 -7.910 1.00 90.69 98 GLY A N 1
ATOM 762 C CA . GLY A 1 98 ? 8.216 -7.137 -8.661 1.00 90.69 98 GLY A CA 1
ATOM 763 C C . GLY A 1 98 ? 8.106 -7.392 -10.167 1.00 90.69 98 GLY A C 1
ATOM 764 O O . GLY A 1 98 ? 7.109 -7.014 -10.776 1.00 90.69 98 GLY A O 1
ATOM 765 N N . VAL A 1 99 ? 9.084 -8.078 -10.772 1.00 85.62 99 VAL A N 1
ATOM 766 C CA . VAL A 1 99 ? 9.083 -8.387 -12.215 1.00 85.62 99 VAL A CA 1
ATOM 767 C C . VAL A 1 99 ? 7.858 -9.217 -12.610 1.00 85.62 99 VAL A C 1
ATOM 769 O O 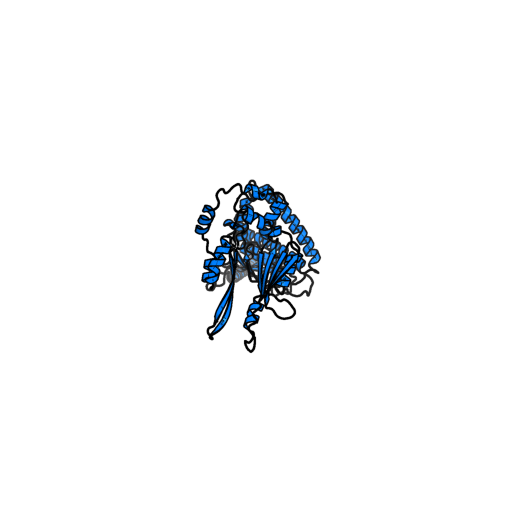. VAL A 1 99 ? 7.234 -8.919 -13.628 1.00 85.62 99 VAL A O 1
ATOM 772 N N . VAL A 1 100 ? 7.461 -10.209 -11.802 1.00 82.44 100 VAL A N 1
ATOM 773 C CA . VAL A 1 100 ? 6.234 -10.986 -12.053 1.00 82.44 100 VAL A CA 1
ATOM 774 C C . VAL A 1 100 ? 4.987 -10.105 -11.972 1.00 82.44 100 VAL A C 1
ATOM 776 O O . VAL A 1 100 ? 4.160 -10.155 -12.883 1.00 82.44 100 VAL A O 1
ATOM 779 N N . GLU A 1 101 ? 4.837 -9.288 -10.922 1.00 88.06 101 GLU A N 1
ATOM 780 C CA . GLU A 1 101 ? 3.664 -8.414 -10.795 1.00 88.06 101 GLU A CA 1
ATOM 781 C C . GLU A 1 101 ? 3.580 -7.420 -11.963 1.00 88.06 101 GLU A C 1
ATOM 783 O O . GLU A 1 101 ? 2.530 -7.315 -12.601 1.00 88.06 101 GLU A O 1
ATOM 788 N N . GLY A 1 102 ? 4.685 -6.743 -12.288 1.00 90.31 102 GLY A N 1
ATOM 789 C CA . GLY A 1 102 ? 4.752 -5.796 -13.398 1.00 90.31 102 GLY A CA 1
ATOM 790 C C . GLY A 1 102 ? 4.387 -6.444 -14.735 1.00 90.31 102 GLY A C 1
ATOM 791 O O . GLY A 1 102 ? 3.544 -5.923 -15.457 1.00 90.31 102 GLY A O 1
ATOM 792 N N . ALA A 1 103 ? 4.946 -7.618 -15.044 1.00 85.06 103 ALA A N 1
ATOM 793 C CA . ALA A 1 103 ? 4.742 -8.296 -16.328 1.00 85.06 103 ALA A CA 1
ATOM 794 C C . ALA A 1 103 ? 3.337 -8.897 -16.521 1.00 85.06 103 ALA A C 1
ATOM 796 O O . ALA A 1 103 ? 2.898 -9.090 -17.664 1.00 85.06 103 ALA A O 1
ATOM 797 N N . LEU A 1 104 ? 2.642 -9.206 -15.421 1.00 81.38 104 LEU A N 1
ATOM 798 C CA . LEU A 1 104 ? 1.275 -9.734 -15.425 1.00 81.38 104 LEU A CA 1
ATOM 799 C C . LEU A 1 104 ? 0.210 -8.639 -15.313 1.00 81.38 104 LEU A C 1
ATOM 801 O O . LEU A 1 104 ? -0.873 -8.799 -15.868 1.00 81.38 104 LEU A O 1
ATOM 805 N N . THR A 1 105 ? 0.508 -7.524 -14.640 1.00 87.19 105 THR A N 1
ATOM 806 C CA . THR A 1 105 ? -0.461 -6.439 -14.398 1.00 87.19 105 THR A CA 1
ATOM 807 C C . THR A 1 105 ? -0.187 -5.162 -15.197 1.00 87.19 105 THR A C 1
ATOM 809 O O . THR A 1 105 ? -0.899 -4.183 -14.994 1.00 87.19 105 THR A O 1
ATOM 812 N N . TRP A 1 106 ? 0.774 -5.162 -16.134 1.00 88.00 106 TRP A N 1
ATOM 813 C CA . TRP A 1 106 ? 1.241 -3.974 -16.875 1.00 88.00 106 TRP A CA 1
ATOM 814 C C . TRP A 1 106 ? 0.117 -3.055 -17.385 1.00 88.00 106 TRP A C 1
ATOM 816 O O . TRP A 1 106 ? 0.191 -1.840 -17.208 1.00 88.00 106 TRP A O 1
ATOM 826 N N . TYR A 1 107 ? -0.952 -3.627 -17.949 1.00 85.75 107 TYR A N 1
ATOM 827 C CA . TYR A 1 107 ? -2.082 -2.863 -18.480 1.00 85.75 107 TYR A CA 1
ATOM 828 C C . TYR A 1 107 ? -2.890 -2.194 -17.362 1.00 85.75 107 TYR A C 1
ATOM 830 O O . TYR A 1 107 ? -3.194 -1.010 -17.444 1.00 85.75 107 TYR A O 1
ATOM 838 N N . LEU A 1 108 ? -3.153 -2.915 -16.266 1.00 88.31 108 LEU A N 1
ATOM 839 C CA . LEU A 1 108 ? -3.810 -2.358 -15.081 1.00 88.31 108 LEU A CA 1
ATOM 840 C C . LEU A 1 108 ? -2.950 -1.277 -14.413 1.00 88.31 108 LEU A C 1
ATOM 842 O O . LEU A 1 108 ? -3.503 -0.309 -13.904 1.00 88.31 108 LEU A O 1
ATOM 846 N N . ILE A 1 109 ? -1.619 -1.423 -14.423 1.00 91.88 109 ILE A N 1
ATOM 847 C CA . ILE A 1 109 ? -0.679 -0.396 -13.946 1.00 91.88 109 ILE A CA 1
ATOM 848 C C . ILE A 1 109 ? -0.793 0.854 -14.815 1.00 91.88 109 ILE A C 1
ATOM 850 O O . ILE A 1 109 ? -1.033 1.930 -14.281 1.00 91.88 109 ILE A O 1
ATOM 854 N N . HIS A 1 110 ? -0.682 0.706 -16.138 1.00 91.69 110 HIS A N 1
ATOM 855 C CA . HIS A 1 110 ? -0.808 1.814 -17.083 1.00 91.69 110 HIS A CA 1
ATOM 856 C C . HIS A 1 110 ? -2.151 2.537 -16.905 1.00 91.69 110 HIS A C 1
ATOM 858 O O . HIS A 1 110 ? -2.158 3.707 -16.544 1.00 91.69 110 HIS A O 1
ATOM 864 N N . THR A 1 111 ? -3.284 1.833 -17.014 1.00 90.25 111 THR A N 1
ATOM 865 C CA . THR A 1 111 ? -4.623 2.419 -16.822 1.00 90.25 111 THR A CA 1
ATOM 866 C C . THR A 1 111 ? -4.801 3.073 -15.446 1.00 90.25 111 THR A C 1
ATOM 868 O O . THR A 1 111 ? -5.489 4.085 -15.336 1.00 90.25 111 THR A O 1
ATOM 871 N N . HIS A 1 112 ? -4.187 2.542 -14.385 1.00 92.12 112 HIS A N 1
ATOM 872 C CA . HIS A 1 112 ? -4.258 3.162 -13.064 1.00 92.12 112 HIS A CA 1
ATOM 873 C C . HIS A 1 112 ? -3.426 4.451 -12.970 1.00 92.12 112 HIS A C 1
ATOM 875 O O . HIS A 1 112 ? -3.902 5.418 -12.375 1.00 92.12 112 HIS A O 1
ATOM 881 N N . LEU A 1 113 ? -2.237 4.496 -13.584 1.00 93.44 113 LEU A N 1
ATOM 882 C CA . LEU A 1 113 ? -1.411 5.706 -13.684 1.00 93.44 113 LEU A CA 1
ATOM 883 C C . LEU A 1 113 ? -2.100 6.796 -14.517 1.00 93.44 113 LEU A C 1
ATOM 885 O O . LEU A 1 113 ? -2.146 7.942 -14.063 1.00 93.44 113 LEU A O 1
ATOM 889 N N . GLU A 1 114 ? -2.702 6.429 -15.657 1.00 91.94 114 GLU A N 1
ATOM 890 C CA . GLU A 1 114 ? -3.545 7.322 -16.468 1.00 91.94 114 GLU A CA 1
ATOM 891 C C . GLU A 1 114 ? -4.646 7.959 -15.607 1.00 91.94 114 GLU A C 1
ATOM 893 O O . GLU A 1 114 ? -4.691 9.176 -15.442 1.00 91.94 114 GLU A O 1
ATOM 898 N N . ASN A 1 115 ? -5.465 7.125 -14.958 1.00 90.00 115 ASN A N 1
ATOM 899 C CA . ASN A 1 115 ? -6.628 7.545 -14.170 1.00 90.00 115 ASN A CA 1
ATOM 900 C C . ASN A 1 115 ? -6.307 8.359 -12.894 1.00 90.00 115 ASN A C 1
ATOM 902 O O . ASN A 1 115 ? -7.239 8.842 -12.245 1.00 90.00 115 ASN A O 1
ATOM 906 N N . THR A 1 116 ? -5.049 8.454 -12.445 1.00 88.88 116 THR A N 1
ATOM 907 C CA . THR A 1 116 ? -4.730 9.024 -11.115 1.00 88.88 116 THR A CA 1
ATOM 908 C C . THR A 1 116 ? -3.640 10.087 -11.108 1.00 88.88 116 THR A C 1
ATOM 910 O O . THR A 1 116 ? -3.826 11.126 -10.473 1.00 88.88 116 THR A O 1
ATOM 913 N N . ILE A 1 117 ? -2.515 9.841 -11.780 1.00 89.81 117 ILE A N 1
ATOM 914 C CA . ILE A 1 117 ? -1.352 10.738 -11.779 1.00 89.81 117 ILE A CA 1
ATOM 915 C C . ILE A 1 117 ? -1.317 11.529 -13.086 1.00 89.81 117 ILE A C 1
ATOM 917 O O . ILE A 1 117 ? -1.213 12.754 -13.057 1.00 89.81 117 ILE A O 1
ATOM 921 N N . ARG A 1 118 ? -1.456 10.855 -14.233 1.00 90.88 118 ARG A N 1
ATOM 922 C CA . ARG A 1 118 ? -1.260 11.486 -15.547 1.00 90.88 118 ARG A CA 1
ATOM 923 C C . ARG A 1 118 ? -2.420 12.400 -15.934 1.00 90.88 118 ARG A C 1
ATOM 925 O O . ARG A 1 118 ? -2.148 13.524 -16.335 1.00 90.88 118 ARG A O 1
ATOM 932 N N . ASP A 1 119 ? -3.673 12.021 -15.662 1.00 88.81 119 ASP A N 1
ATOM 933 C CA . ASP A 1 119 ? -4.858 12.897 -15.795 1.00 88.81 119 ASP A CA 1
ATOM 934 C C . ASP A 1 119 ? -4.688 14.266 -15.097 1.00 88.81 119 ASP A C 1
ATOM 936 O O . ASP A 1 119 ? -5.074 15.302 -15.638 1.00 88.81 119 ASP A O 1
ATOM 940 N N . LYS A 1 120 ? -4.029 14.303 -13.928 1.00 84.69 120 LYS A N 1
ATOM 941 C CA . LYS A 1 120 ? -3.742 15.557 -13.210 1.00 84.69 120 LYS A CA 1
ATOM 942 C C . LYS A 1 120 ? -2.541 16.329 -13.776 1.00 84.69 120 LYS A C 1
ATOM 944 O O . LYS A 1 120 ? -2.457 17.540 -13.558 1.00 84.69 120 LYS A O 1
ATOM 949 N N . CYS A 1 121 ? -1.620 15.681 -14.488 1.00 89.12 121 CYS A N 1
ATOM 950 C CA . CYS A 1 121 ? -0.280 16.208 -14.769 1.00 89.12 121 CYS A CA 1
ATOM 951 C C . CYS A 1 121 ? 0.06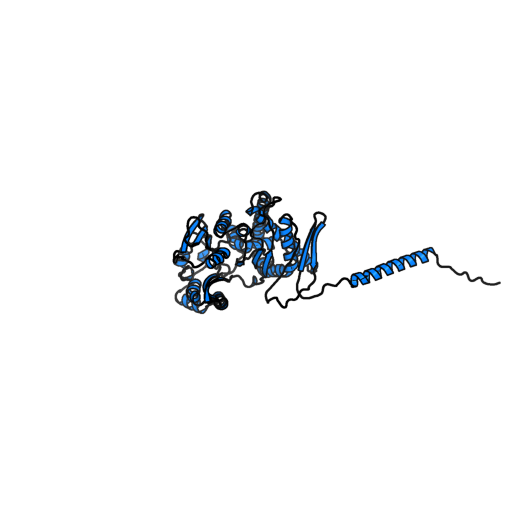0 16.416 -16.251 1.00 89.12 121 CYS A C 1
ATOM 953 O O . CYS A 1 121 ? 0.795 17.347 -16.571 1.00 89.12 121 CYS A O 1
ATOM 955 N N . GLU A 1 122 ? -0.434 15.581 -17.160 1.00 88.56 122 GLU A N 1
ATOM 956 C CA . GLU A 1 122 ? -0.058 15.607 -18.574 1.00 88.56 122 GLU A CA 1
ATOM 957 C C . GLU A 1 122 ? -1.008 16.501 -19.378 1.00 88.56 122 GLU A C 1
ATOM 959 O O . GLU A 1 122 ? -2.227 16.417 -19.272 1.00 88.56 122 GLU A O 1
ATOM 964 N N . GLY A 1 123 ? -0.449 17.446 -20.140 1.00 85.62 123 GLY A N 1
ATOM 965 C CA . GLY A 1 123 ? -1.229 18.469 -20.851 1.00 85.62 123 GLY A CA 1
ATOM 966 C C . GLY A 1 123 ? -1.939 19.502 -19.956 1.00 85.62 123 GLY A C 1
ATOM 967 O O . GLY A 1 123 ? -2.542 20.438 -20.483 1.00 85.62 123 GLY A O 1
ATOM 968 N N . THR A 1 124 ? -1.862 19.382 -18.625 1.00 87.19 124 THR A N 1
ATOM 969 C CA . THR A 1 124 ? -2.562 20.267 -17.679 1.00 87.19 124 THR A CA 1
ATOM 970 C C . THR A 1 124 ? -1.720 21.486 -17.258 1.00 87.19 124 THR A C 1
ATOM 972 O O . THR A 1 124 ? -0.487 21.466 -17.343 1.00 87.19 124 THR A O 1
ATOM 975 N N . PRO A 1 125 ? -2.342 22.542 -16.690 1.00 87.69 125 PRO A N 1
ATOM 976 C CA . PRO A 1 125 ? -1.621 23.644 -16.039 1.00 87.69 125 PRO A CA 1
ATOM 977 C C . PRO A 1 125 ? -0.771 23.238 -14.817 1.00 87.69 125 PRO A C 1
ATOM 979 O O . PRO A 1 125 ? -0.016 24.067 -14.306 1.00 87.69 125 PRO A O 1
ATOM 982 N N . PHE A 1 126 ? -0.890 21.998 -14.326 1.00 89.25 126 PHE A N 1
ATOM 983 C CA . PHE A 1 126 ? -0.157 21.494 -13.162 1.00 89.25 126 PHE A CA 1
ATOM 984 C C . PHE A 1 126 ? 1.127 20.737 -13.521 1.00 89.25 126 PHE A C 1
ATOM 986 O O . PHE A 1 126 ? 1.901 20.438 -12.614 1.00 89.25 126 PHE A O 1
ATOM 993 N N . ALA A 1 127 ? 1.414 20.491 -14.806 1.00 90.88 127 ALA A N 1
ATOM 994 C CA . ALA A 1 127 ? 2.584 19.733 -15.270 1.00 90.88 127 ALA A CA 1
ATOM 995 C C . ALA A 1 127 ? 3.909 20.146 -14.593 1.00 90.88 127 ALA A C 1
ATOM 997 O O . ALA A 1 127 ? 4.701 19.306 -14.170 1.00 90.88 127 ALA A O 1
ATOM 998 N N . LYS A 1 128 ? 4.140 21.453 -14.413 1.00 91.62 128 LYS A N 1
ATOM 999 C CA . LYS A 1 128 ? 5.352 21.977 -13.758 1.00 91.62 128 LYS A CA 1
ATOM 1000 C C . LYS A 1 128 ? 5.397 21.679 -12.251 1.00 91.62 128 LYS A C 1
ATOM 1002 O O . LYS A 1 128 ? 6.474 21.432 -11.712 1.00 91.62 128 LYS A O 1
ATOM 1007 N N . GLN A 1 129 ? 4.251 21.699 -11.575 1.00 92.06 129 GLN A N 1
ATOM 1008 C CA . GLN A 1 129 ? 4.111 21.344 -10.162 1.00 92.06 129 GLN A CA 1
ATOM 1009 C C . GLN A 1 129 ? 4.286 19.832 -9.973 1.00 92.06 129 GLN A C 1
ATOM 1011 O O . GLN A 1 129 ? 5.003 19.421 -9.065 1.00 92.06 129 GLN A O 1
ATOM 1016 N N . CYS A 1 130 ? 3.716 19.025 -10.874 1.00 92.25 130 CYS A N 1
ATOM 1017 C CA . CYS A 1 130 ? 3.919 17.579 -10.918 1.00 92.25 130 CYS A CA 1
ATOM 1018 C C . CYS A 1 130 ? 5.391 17.207 -11.099 1.00 92.25 130 CYS A C 1
ATOM 1020 O O . CYS A 1 130 ? 5.904 16.399 -10.331 1.00 92.25 130 CYS A O 1
ATOM 1022 N N . ASN A 1 131 ? 6.096 17.830 -12.047 1.00 92.75 131 ASN A N 1
ATOM 1023 C CA . ASN A 1 131 ? 7.517 17.549 -12.258 1.00 92.75 131 ASN A CA 1
ATOM 1024 C C . ASN A 1 131 ? 8.347 17.926 -11.021 1.00 92.75 131 ASN A C 1
ATOM 1026 O O . ASN A 1 131 ? 9.102 17.095 -10.538 1.00 92.75 131 ASN A O 1
ATOM 1030 N N . LYS A 1 132 ? 8.103 19.093 -10.403 1.00 92.94 132 LYS A N 1
ATOM 1031 C CA . LYS A 1 132 ? 8.763 19.474 -9.138 1.00 92.94 132 LYS A CA 1
ATOM 1032 C C . LYS A 1 132 ? 8.487 18.485 -7.988 1.00 92.94 132 LYS A C 1
ATOM 1034 O O . LYS A 1 132 ? 9.322 18.344 -7.095 1.00 92.94 132 LYS A O 1
ATOM 1039 N N . LEU A 1 133 ? 7.325 17.826 -7.976 1.00 91.56 133 LEU A N 1
ATOM 1040 C CA . LEU A 1 133 ? 7.016 16.770 -7.010 1.00 91.56 133 LEU A CA 1
ATOM 1041 C C . LEU A 1 133 ? 7.734 15.454 -7.350 1.00 91.56 133 LEU A C 1
ATOM 1043 O O . LEU A 1 133 ? 8.284 14.844 -6.436 1.00 91.56 133 LEU A O 1
ATOM 1047 N N . LYS A 1 134 ? 7.792 15.056 -8.631 1.00 93.19 134 LYS A N 1
ATOM 1048 C CA . LYS A 1 134 ? 8.603 13.919 -9.109 1.00 93.19 134 LYS A CA 1
ATOM 1049 C C . LYS A 1 134 ? 10.077 14.108 -8.739 1.00 93.19 134 LYS A C 1
ATOM 1051 O O . LYS A 1 134 ? 10.598 13.290 -7.994 1.00 93.19 134 LYS A O 1
ATOM 1056 N N . ASP A 1 135 ? 10.682 15.243 -9.098 1.00 93.06 135 ASP A N 1
ATOM 1057 C CA . ASP A 1 135 ? 12.070 15.599 -8.756 1.00 93.06 135 ASP A CA 1
ATOM 1058 C C . ASP A 1 135 ? 12.358 15.399 -7.250 1.00 93.06 135 ASP A C 1
ATOM 1060 O O . ASP A 1 135 ? 13.361 14.803 -6.852 1.00 93.06 135 ASP A O 1
ATOM 1064 N N . ALA A 1 136 ? 11.452 15.879 -6.389 1.00 90.81 136 ALA A N 1
ATOM 1065 C CA . ALA A 1 136 ? 11.589 15.797 -4.937 1.00 90.81 136 ALA A CA 1
ATOM 1066 C C . ALA A 1 136 ? 11.373 14.378 -4.376 1.00 90.81 136 ALA A C 1
ATOM 1068 O O . ALA A 1 136 ? 12.022 14.004 -3.393 1.00 90.81 136 ALA A O 1
ATOM 1069 N N . LEU A 1 137 ? 10.479 13.591 -4.981 1.00 90.06 137 LEU A N 1
ATOM 1070 C CA . LEU A 1 137 ? 10.290 12.174 -4.670 1.00 90.06 137 LEU A CA 1
ATOM 1071 C C . LEU A 1 137 ? 11.522 11.365 -5.082 1.00 90.06 137 LEU A C 1
ATOM 1073 O O . LEU A 1 137 ? 12.031 10.598 -4.270 1.00 90.06 137 LEU A O 1
ATOM 1077 N N . ASP A 1 138 ? 12.053 11.587 -6.279 1.00 92.31 138 ASP A N 1
ATOM 1078 C CA . ASP A 1 138 ? 13.189 10.846 -6.827 1.00 92.31 138 ASP A CA 1
ATOM 1079 C C . ASP A 1 138 ? 14.470 11.116 -6.030 1.00 92.31 138 ASP A C 1
ATOM 1081 O O . ASP A 1 138 ? 15.145 10.176 -5.608 1.00 92.31 138 ASP A O 1
ATOM 1085 N N . MET A 1 139 ? 14.743 12.384 -5.694 1.00 90.56 139 MET A N 1
ATOM 1086 C CA . MET A 1 139 ? 15.815 12.767 -4.762 1.00 90.56 139 MET A CA 1
ATOM 1087 C C . MET A 1 139 ? 15.668 12.099 -3.383 1.00 90.56 139 MET A C 1
ATOM 1089 O O . MET A 1 139 ? 16.663 11.711 -2.762 1.00 90.56 139 MET A O 1
ATOM 1093 N N . SER A 1 140 ? 14.434 11.974 -2.881 1.00 87.00 140 SER A N 1
ATOM 1094 C CA . SER A 1 140 ? 14.138 11.302 -1.611 1.00 87.00 140 SER A CA 1
ATOM 1095 C C . SER A 1 140 ? 14.411 9.798 -1.721 1.00 87.00 140 SER A C 1
ATOM 1097 O O . SER A 1 140 ? 15.155 9.245 -0.913 1.00 87.00 140 SER A O 1
ATOM 1099 N N . VAL A 1 141 ? 13.888 9.139 -2.759 1.00 88.69 141 VAL A N 1
ATOM 1100 C CA . VAL A 1 141 ? 14.072 7.705 -3.016 1.00 88.69 141 VAL A CA 1
ATOM 1101 C C . VAL A 1 141 ? 15.542 7.354 -3.229 1.00 88.69 141 VAL A C 1
ATOM 1103 O O . VAL A 1 141 ? 16.019 6.394 -2.627 1.00 88.69 141 VAL A O 1
ATOM 1106 N N . GLU A 1 142 ? 16.288 8.134 -4.015 1.00 90.50 142 GLU A N 1
ATOM 1107 C CA . GLU A 1 142 ? 17.729 7.935 -4.187 1.00 90.50 142 GLU A CA 1
ATOM 1108 C C . GLU A 1 142 ? 18.467 8.053 -2.845 1.00 90.50 142 GLU A C 1
ATOM 1110 O O . GLU A 1 142 ? 19.300 7.202 -2.523 1.00 90.50 142 GLU A O 1
ATOM 1115 N N . SER A 1 143 ? 18.132 9.059 -2.031 1.00 89.50 143 SER A N 1
ATOM 1116 C CA . SER A 1 143 ? 18.734 9.254 -0.707 1.00 89.50 143 SER A CA 1
ATOM 1117 C C . SER A 1 143 ? 18.459 8.070 0.227 1.00 89.50 143 SER A C 1
ATOM 1119 O O . SER A 1 143 ? 19.390 7.536 0.836 1.00 89.50 143 SER A O 1
ATOM 1121 N N . TRP A 1 144 ? 17.205 7.616 0.320 1.00 87.44 144 TRP A N 1
ATOM 1122 C CA . TRP A 1 144 ? 16.822 6.513 1.206 1.00 87.44 144 TRP A CA 1
ATOM 1123 C C . TRP A 1 144 ? 17.311 5.156 0.714 1.00 87.44 144 TRP A C 1
ATOM 1125 O O . TRP A 1 144 ? 17.725 4.352 1.542 1.00 87.44 144 TRP A O 1
ATOM 1135 N N . LYS A 1 145 ? 17.347 4.906 -0.599 1.00 88.44 145 LYS A N 1
ATOM 1136 C CA . LYS A 1 145 ? 17.929 3.688 -1.183 1.00 88.44 145 LYS A CA 1
ATOM 1137 C C . LYS A 1 145 ? 19.436 3.617 -0.919 1.00 88.44 145 LYS A C 1
ATOM 1139 O O . LYS A 1 145 ? 19.910 2.644 -0.341 1.00 88.44 145 LYS A O 1
ATOM 1144 N N . ASN A 1 146 ? 20.174 4.694 -1.208 1.00 89.75 146 ASN A N 1
ATOM 1145 C CA . ASN A 1 146 ? 21.611 4.782 -0.926 1.00 89.75 146 ASN A CA 1
ATOM 1146 C C . ASN A 1 146 ? 21.952 4.719 0.573 1.00 89.75 146 ASN A C 1
ATOM 1148 O O . ASN A 1 146 ? 23.079 4.361 0.923 1.00 89.75 146 ASN A O 1
ATOM 1152 N N . TYR A 1 147 ? 21.031 5.101 1.463 1.00 92.12 147 TYR A N 1
ATOM 1153 C CA . TYR A 1 147 ? 21.183 4.894 2.904 1.00 92.12 147 TYR A CA 1
ATOM 1154 C C . TYR A 1 147 ? 20.865 3.443 3.290 1.00 92.12 147 TYR A C 1
ATOM 1156 O O . TYR A 1 147 ? 21.649 2.817 4.003 1.00 92.12 147 TYR A O 1
ATOM 1164 N N . ALA A 1 148 ? 19.759 2.894 2.786 1.00 90.19 148 ALA A N 1
ATOM 1165 C CA . ALA A 1 148 ? 19.297 1.538 3.056 1.00 90.19 148 ALA A CA 1
ATOM 1166 C C . ALA A 1 148 ? 20.350 0.487 2.683 1.00 90.19 148 ALA A C 1
ATOM 1168 O O . ALA A 1 148 ? 20.737 -0.322 3.525 1.00 90.19 148 ALA A O 1
ATOM 1169 N N . ASP A 1 149 ? 20.886 0.562 1.463 1.00 86.75 149 ASP A N 1
ATOM 1170 C CA . ASP A 1 149 ? 21.867 -0.392 0.934 1.00 86.75 149 ASP A CA 1
ATOM 1171 C C . ASP A 1 149 ? 23.169 -0.426 1.762 1.00 86.75 149 ASP A C 1
ATOM 1173 O O . ASP A 1 149 ? 23.797 -1.477 1.882 1.00 86.75 149 ASP A O 1
ATOM 1177 N N . LYS A 1 150 ? 23.549 0.694 2.398 1.00 91.88 150 LYS A N 1
ATOM 1178 C CA . LYS A 1 150 ? 24.738 0.791 3.270 1.00 91.88 150 LYS A CA 1
ATOM 1179 C C . LYS A 1 150 ? 24.545 0.171 4.653 1.00 91.88 150 LYS A C 1
ATOM 1181 O O . LYS A 1 150 ? 25.530 -0.236 5.258 1.00 91.88 150 LYS A O 1
ATOM 1186 N N . HIS A 1 151 ? 23.310 0.107 5.151 1.00 92.69 151 HIS A N 1
ATOM 1187 C CA . HIS A 1 151 ? 22.997 -0.396 6.497 1.00 92.69 151 HIS A CA 1
ATOM 1188 C C . HIS A 1 151 ? 22.304 -1.769 6.473 1.00 92.69 151 HIS A C 1
ATOM 1190 O O . HIS A 1 151 ? 22.156 -2.399 7.517 1.00 92.69 151 HIS A O 1
ATOM 1196 N N . ALA A 1 152 ? 21.929 -2.276 5.292 1.00 90.38 152 ALA A N 1
ATOM 1197 C CA . ALA A 1 152 ? 21.173 -3.515 5.099 1.00 90.38 152 ALA A CA 1
ATOM 1198 C C . ALA A 1 152 ? 21.799 -4.783 5.714 1.00 90.38 152 ALA A C 1
ATOM 1200 O O . ALA A 1 152 ? 21.085 -5.752 5.966 1.00 90.38 152 ALA A O 1
ATOM 1201 N N . SER A 1 153 ? 23.111 -4.812 5.959 1.00 91.50 153 SER A N 1
ATOM 1202 C CA . SER A 1 153 ? 23.793 -5.939 6.613 1.00 91.50 153 SER A CA 1
ATOM 1203 C C . SER A 1 153 ? 23.690 -5.929 8.142 1.00 91.50 153 SER A C 1
ATOM 1205 O O . SER A 1 153 ? 23.932 -6.964 8.768 1.00 91.50 153 SER A O 1
ATOM 1207 N N . GLU A 1 154 ? 23.345 -4.784 8.737 1.00 91.69 154 GLU A N 1
ATOM 1208 C CA . GLU A 1 154 ? 23.427 -4.517 10.180 1.00 91.69 154 GLU A CA 1
ATOM 1209 C C . GLU A 1 154 ? 22.070 -4.137 10.789 1.00 91.69 154 GLU A C 1
ATOM 1211 O O . GLU A 1 154 ? 21.729 -4.638 11.859 1.00 91.69 154 GLU A O 1
ATOM 1216 N N . ASP A 1 155 ? 21.274 -3.316 10.097 1.00 89.12 155 ASP A N 1
ATOM 1217 C CA . ASP A 1 155 ? 19.953 -2.864 10.543 1.00 89.12 155 ASP A CA 1
ATOM 1218 C C . ASP A 1 155 ? 18.823 -3.546 9.737 1.00 89.12 155 ASP A C 1
ATOM 1220 O O . ASP A 1 155 ? 18.704 -3.328 8.522 1.00 89.12 155 ASP A O 1
ATOM 1224 N N . PRO A 1 156 ? 17.955 -4.347 10.391 1.00 87.38 156 PRO A N 1
ATOM 1225 C CA . PRO A 1 156 ? 16.833 -5.005 9.731 1.00 87.38 156 PRO A CA 1
ATOM 1226 C C . PRO A 1 156 ? 15.786 -4.076 9.110 1.00 87.38 156 PRO A C 1
ATOM 1228 O O . PRO A 1 156 ? 15.160 -4.443 8.114 1.00 87.38 156 PRO A O 1
ATOM 1231 N N . PHE A 1 157 ? 15.578 -2.879 9.666 1.00 83.38 157 PHE A N 1
ATOM 1232 C CA . PHE A 1 157 ? 14.659 -1.899 9.088 1.00 83.38 157 PHE A CA 1
ATOM 1233 C C . PHE A 1 157 ? 15.187 -1.440 7.726 1.00 83.38 157 PHE A C 1
ATOM 1235 O O . PHE A 1 157 ? 14.487 -1.530 6.715 1.00 83.38 157 PHE A O 1
ATOM 1242 N N . TRP A 1 158 ? 16.457 -1.032 7.676 1.00 88.06 158 TRP A N 1
ATOM 1243 C CA . TRP A 1 158 ? 17.085 -0.547 6.449 1.00 88.06 158 TRP A CA 1
ATOM 1244 C C . TRP A 1 158 ? 17.295 -1.642 5.406 1.00 88.06 158 TRP A C 1
ATOM 1246 O O . TRP A 1 158 ? 17.117 -1.368 4.219 1.00 88.06 158 TRP A O 1
ATOM 1256 N N . HIS A 1 159 ? 17.549 -2.894 5.810 1.00 90.38 159 HIS A N 1
ATOM 1257 C CA . HIS A 1 159 ? 17.545 -4.008 4.858 1.00 90.38 159 HIS A CA 1
ATOM 1258 C C . HIS A 1 159 ? 16.236 -4.074 4.078 1.00 90.38 159 HIS A C 1
ATOM 1260 O O . HIS A 1 159 ? 16.231 -4.175 2.853 1.00 90.38 159 HIS A O 1
ATOM 1266 N N . GLN A 1 160 ? 15.114 -3.990 4.779 1.00 85.25 160 GLN A N 1
ATOM 1267 C CA . GLN A 1 160 ? 13.828 -4.204 4.147 1.00 85.25 160 GLN A CA 1
ATOM 1268 C C . GLN A 1 160 ? 13.312 -2.955 3.411 1.00 85.25 160 GLN A C 1
ATOM 1270 O O . GLN A 1 160 ? 12.566 -3.095 2.445 1.00 85.25 160 GLN A O 1
ATOM 1275 N N . VAL A 1 161 ? 13.777 -1.749 3.766 1.00 85.44 161 VAL A N 1
ATOM 1276 C CA . VAL A 1 161 ? 13.627 -0.547 2.917 1.00 85.44 161 VAL A CA 1
ATOM 1277 C C . VAL A 1 161 ? 14.376 -0.715 1.583 1.00 85.44 161 VAL A C 1
ATOM 1279 O O . VAL A 1 161 ? 13.852 -0.337 0.534 1.00 85.44 161 VAL A O 1
ATOM 1282 N N . SER A 1 162 ? 15.553 -1.353 1.578 1.00 90.94 162 SER A N 1
ATOM 1283 C CA . SER A 1 162 ? 16.242 -1.730 0.330 1.00 90.94 162 SER A CA 1
ATOM 1284 C C . SER A 1 162 ? 15.425 -2.753 -0.480 1.00 90.94 162 SER A C 1
ATOM 1286 O O . SER A 1 162 ? 15.237 -2.574 -1.688 1.00 90.94 162 SER A O 1
ATOM 1288 N N . LEU A 1 163 ? 14.833 -3.769 0.170 1.00 88.69 163 LEU A N 1
ATOM 1289 C CA . LEU A 1 163 ? 13.942 -4.737 -0.494 1.00 88.69 163 LEU A CA 1
ATOM 1290 C C . LEU A 1 163 ? 12.690 -4.073 -1.097 1.00 88.69 163 LEU A C 1
ATOM 1292 O O . LEU A 1 163 ? 12.331 -4.382 -2.231 1.00 88.69 163 LEU A O 1
ATOM 1296 N N . TYR A 1 164 ? 12.073 -3.123 -0.389 1.00 89.94 164 TYR A N 1
ATOM 1297 C CA . TYR A 1 164 ? 10.930 -2.330 -0.857 1.00 89.94 164 TYR A CA 1
ATOM 1298 C C . TYR A 1 164 ? 11.240 -1.612 -2.182 1.00 89.94 164 TYR A C 1
ATOM 1300 O O . TYR A 1 164 ? 10.569 -1.840 -3.192 1.00 89.94 164 TYR A O 1
ATOM 1308 N N . TYR A 1 165 ? 12.317 -0.818 -2.236 1.00 92.06 165 TYR A N 1
ATOM 1309 C CA . TYR A 1 165 ? 12.710 -0.142 -3.479 1.00 92.06 165 TYR A CA 1
ATOM 1310 C C . TYR A 1 165 ? 13.166 -1.123 -4.568 1.00 92.06 165 TYR A C 1
ATOM 1312 O O . TYR A 1 165 ? 12.912 -0.889 -5.753 1.00 92.06 165 TYR A O 1
ATOM 1320 N N . THR A 1 166 ? 13.787 -2.242 -4.190 1.00 90.69 166 THR A N 1
ATOM 1321 C CA . THR A 1 166 ? 14.161 -3.322 -5.116 1.00 90.69 166 THR A CA 1
ATOM 1322 C C . THR A 1 166 ? 12.926 -3.947 -5.780 1.00 90.69 166 THR A C 1
ATOM 1324 O O . THR A 1 166 ? 12.940 -4.170 -6.990 1.00 90.69 166 THR A O 1
ATOM 1327 N N . GLN A 1 167 ? 11.827 -4.140 -5.044 1.00 91.69 167 GLN A N 1
ATOM 1328 C CA . GLN A 1 167 ? 10.568 -4.660 -5.587 1.00 91.69 167 GLN A CA 1
ATOM 1329 C C . GLN A 1 167 ? 9.887 -3.658 -6.541 1.00 91.69 167 GLN A C 1
ATOM 1331 O O . GLN A 1 167 ? 9.402 -4.071 -7.594 1.00 91.69 167 GLN A O 1
ATOM 1336 N N . ILE A 1 168 ? 9.934 -2.344 -6.266 1.00 94.19 168 ILE A N 1
ATOM 1337 C CA . ILE A 1 168 ? 9.445 -1.307 -7.207 1.00 94.19 168 ILE A CA 1
ATOM 1338 C C . ILE A 1 168 ? 10.273 -1.295 -8.507 1.00 94.19 168 ILE A C 1
ATOM 1340 O O . ILE A 1 168 ? 9.712 -1.270 -9.603 1.00 94.19 168 ILE A O 1
ATOM 1344 N N . ASN A 1 169 ? 11.605 -1.395 -8.409 1.00 94.62 169 ASN A N 1
ATOM 1345 C CA . ASN A 1 169 ? 12.493 -1.524 -9.577 1.00 94.62 169 ASN A CA 1
ATOM 1346 C C . ASN A 1 169 ? 12.214 -2.824 -10.369 1.00 94.62 169 ASN A C 1
ATOM 1348 O O . ASN A 1 169 ? 12.336 -2.853 -11.598 1.00 94.62 169 ASN A O 1
ATOM 1352 N N . GLY A 1 170 ? 11.780 -3.884 -9.679 1.00 93.25 170 GLY A N 1
ATOM 1353 C CA . GLY A 1 170 ? 11.241 -5.095 -10.291 1.00 93.25 170 GLY A CA 1
ATOM 1354 C C . GLY A 1 170 ? 9.957 -4.825 -11.081 1.00 93.25 170 GLY A C 1
ATOM 1355 O O . GLY A 1 170 ? 9.901 -5.170 -12.258 1.00 93.25 170 GLY A O 1
ATOM 1356 N N . ILE A 1 171 ? 8.960 -4.153 -10.486 1.00 94.69 171 ILE A N 1
ATOM 1357 C CA . ILE A 1 171 ? 7.697 -3.795 -11.166 1.00 94.69 171 ILE A CA 1
ATOM 1358 C C . ILE A 1 171 ? 7.957 -2.974 -12.426 1.00 94.69 171 ILE A C 1
ATOM 1360 O O . ILE A 1 171 ? 7.434 -3.327 -13.480 1.00 94.69 171 ILE A O 1
ATOM 1364 N N . TYR A 1 172 ? 8.802 -1.943 -12.353 1.00 96.31 172 TYR A N 1
ATOM 1365 C CA . TYR A 1 172 ? 9.178 -1.136 -13.518 1.00 96.31 172 TYR A CA 1
ATOM 1366 C C . TYR A 1 172 ? 9.773 -1.988 -14.653 1.00 96.31 172 TYR A C 1
ATOM 1368 O O . TYR A 1 172 ? 9.445 -1.821 -15.828 1.00 96.31 172 TYR A O 1
ATOM 1376 N N . THR A 1 173 ? 10.619 -2.957 -14.298 1.00 94.19 173 THR A N 1
ATOM 1377 C CA . THR A 1 173 ? 11.228 -3.872 -15.269 1.00 94.19 173 THR A CA 1
ATOM 1378 C C . THR A 1 173 ? 10.194 -4.821 -15.877 1.00 94.19 173 THR A C 1
ATOM 1380 O O . THR A 1 173 ? 10.148 -4.989 -17.097 1.00 94.19 173 THR A O 1
ATOM 1383 N N . GLY A 1 174 ? 9.349 -5.427 -15.040 1.00 89.00 174 GLY A N 1
ATOM 1384 C CA . GLY A 1 174 ? 8.278 -6.325 -15.466 1.00 89.00 174 GLY A CA 1
ATOM 1385 C C . GLY A 1 174 ? 7.251 -5.631 -16.356 1.00 89.00 174 GLY A C 1
ATOM 1386 O O . GLY A 1 174 ? 6.845 -6.194 -17.369 1.00 89.00 174 GLY A O 1
ATOM 1387 N N . TRP A 1 175 ? 6.876 -4.395 -16.020 1.00 93.00 175 TRP A N 1
ATOM 1388 C CA . TRP A 1 175 ? 5.941 -3.578 -16.792 1.00 93.00 175 TRP A CA 1
ATOM 1389 C C . TRP A 1 175 ? 6.403 -3.420 -18.241 1.00 93.00 175 TRP A C 1
ATOM 1391 O O . TRP A 1 175 ? 5.634 -3.717 -19.153 1.00 93.00 175 TRP A O 1
ATOM 1401 N N . LYS A 1 176 ? 7.682 -3.072 -18.454 1.00 92.56 176 LYS A N 1
ATOM 1402 C CA . LYS A 1 176 ? 8.260 -2.934 -19.801 1.00 92.56 176 LYS A CA 1
ATOM 1403 C C . LYS A 1 176 ? 8.223 -4.244 -20.587 1.00 92.56 176 LYS A C 1
ATOM 1405 O O . LYS A 1 176 ? 7.718 -4.250 -21.702 1.00 92.56 176 LYS A O 1
ATOM 1410 N N . HIS A 1 177 ? 8.587 -5.372 -19.970 1.00 86.81 177 HIS A N 1
ATOM 1411 C CA . HIS A 1 177 ? 8.426 -6.694 -20.598 1.00 86.81 177 HIS A CA 1
ATOM 1412 C C . HIS A 1 177 ? 6.954 -7.009 -20.937 1.00 86.81 177 HIS A C 1
ATOM 1414 O O . HIS A 1 177 ? 6.671 -7.688 -21.922 1.00 86.81 177 HIS A O 1
ATOM 1420 N N . GLY A 1 178 ? 6.000 -6.533 -20.129 1.00 82.88 178 GLY A N 1
ATOM 1421 C CA . GLY A 1 178 ? 4.565 -6.646 -20.395 1.00 82.88 178 GLY A CA 1
ATOM 1422 C C . GLY A 1 178 ? 4.117 -5.842 -21.620 1.00 82.88 178 GLY A C 1
ATOM 1423 O O . GLY A 1 178 ? 3.431 -6.390 -22.484 1.00 82.88 178 GLY A O 1
ATOM 1424 N N . VAL A 1 179 ? 4.557 -4.584 -21.717 1.00 85.56 179 VAL A N 1
ATOM 1425 C CA . VAL A 1 179 ? 4.288 -3.679 -22.846 1.00 85.56 179 VAL A CA 1
ATOM 1426 C C . VAL A 1 179 ? 4.941 -4.190 -24.132 1.00 85.56 179 VAL A C 1
ATOM 1428 O O . VAL A 1 179 ? 4.229 -4.411 -25.111 1.00 85.56 179 VAL A O 1
ATOM 1431 N N . GLU A 1 180 ? 6.239 -4.501 -24.106 1.00 85.81 180 GLU A N 1
ATOM 1432 C CA . GLU A 1 180 ? 6.995 -5.080 -25.228 1.00 85.81 180 GLU A CA 1
ATOM 1433 C C . GLU A 1 180 ? 6.321 -6.357 -25.763 1.00 85.81 180 GLU A C 1
ATOM 1435 O O . GLU A 1 180 ? 6.045 -6.470 -26.958 1.00 85.81 180 GLU A O 1
ATOM 1440 N N . ARG A 1 181 ? 5.958 -7.294 -24.871 1.00 81.31 181 ARG A N 1
ATOM 1441 C CA . ARG A 1 181 ? 5.230 -8.530 -25.219 1.00 81.31 181 ARG A CA 1
ATOM 1442 C C . ARG A 1 181 ? 3.854 -8.267 -25.834 1.00 81.31 181 ARG A C 1
ATOM 1444 O O . ARG A 1 181 ? 3.366 -9.096 -26.597 1.00 81.31 181 ARG A O 1
ATOM 1451 N N . SER A 1 182 ? 3.212 -7.157 -25.478 1.00 74.75 182 SER A N 1
ATOM 1452 C CA . SER A 1 182 ? 1.901 -6.766 -26.006 1.00 74.75 182 SER A CA 1
ATOM 1453 C C . SER A 1 182 ? 1.967 -6.006 -27.336 1.00 74.75 182 SER A C 1
ATOM 1455 O O . SER A 1 182 ? 0.920 -5.714 -27.909 1.00 74.75 182 SER A O 1
ATOM 1457 N N . THR A 1 183 ? 3.169 -5.687 -27.834 1.00 78.88 183 THR A N 1
ATOM 1458 C CA . THR A 1 183 ? 3.404 -4.864 -29.038 1.00 78.88 183 THR A CA 1
ATOM 1459 C C . THR A 1 183 ? 2.743 -3.476 -29.000 1.00 78.88 183 THR A C 1
ATOM 1461 O O . THR A 1 183 ? 2.414 -2.917 -30.041 1.00 78.88 183 THR A O 1
ATOM 1464 N N . ASN A 1 184 ? 2.558 -2.913 -27.800 1.00 76.06 184 ASN A N 1
ATOM 1465 C CA . ASN A 1 184 ? 2.125 -1.526 -27.612 1.00 76.06 184 ASN A CA 1
ATOM 1466 C C . ASN A 1 184 ? 3.331 -0.609 -27.366 1.00 76.06 184 ASN A C 1
ATOM 1468 O O . ASN A 1 184 ? 4.348 -1.046 -26.834 1.00 76.06 184 ASN A O 1
ATOM 1472 N N . GLU A 1 185 ? 3.187 0.675 -27.690 1.00 84.12 185 GLU A N 1
ATOM 1473 C CA . GLU A 1 185 ? 4.229 1.705 -27.541 1.00 84.12 185 GLU A CA 1
ATOM 1474 C C . GLU A 1 185 ? 3.916 2.653 -26.364 1.00 84.12 185 GLU A C 1
ATOM 1476 O O . GLU A 1 185 ? 3.976 3.874 -26.486 1.00 84.12 185 GLU A O 1
ATOM 1481 N N . TYR A 1 186 ? 3.523 2.090 -25.216 1.00 86.12 186 TYR A N 1
ATOM 1482 C CA . TYR A 1 186 ? 3.285 2.869 -23.997 1.00 86.12 186 TYR A CA 1
ATOM 1483 C C . TYR A 1 186 ? 4.601 3.203 -23.292 1.00 86.12 186 TYR A C 1
ATOM 1485 O O . TYR A 1 186 ? 5.411 2.310 -23.043 1.00 86.12 186 TYR A O 1
ATOM 1493 N N . ASP A 1 187 ? 4.770 4.463 -22.890 1.00 81.81 187 ASP A N 1
ATOM 1494 C CA . ASP A 1 187 ? 5.899 4.896 -22.065 1.00 81.81 187 ASP A CA 1
ATOM 1495 C C . ASP A 1 187 ? 5.536 4.929 -20.566 1.00 81.81 187 ASP A C 1
ATOM 1497 O O . ASP A 1 187 ? 4.383 5.159 -20.172 1.00 81.81 187 ASP A O 1
ATOM 1501 N N . THR A 1 188 ? 6.533 4.701 -19.711 1.00 80.88 188 THR A N 1
ATOM 1502 C CA . THR A 1 188 ? 6.434 5.012 -18.285 1.00 80.88 188 THR A CA 1
ATOM 1503 C C . THR A 1 188 ? 7.773 5.399 -17.693 1.00 80.88 188 THR A C 1
ATOM 1505 O O . THR A 1 188 ? 8.805 4.758 -17.912 1.00 80.88 188 THR A O 1
ATOM 1508 N N . ASP A 1 189 ? 7.705 6.405 -16.833 1.00 88.44 189 ASP A N 1
ATOM 1509 C CA . ASP A 1 189 ? 8.762 6.710 -15.890 1.00 88.44 189 ASP A CA 1
ATOM 1510 C C . ASP A 1 189 ? 8.709 5.732 -14.702 1.00 88.44 189 ASP A C 1
ATOM 1512 O O . ASP A 1 189 ? 7.658 5.162 -14.387 1.00 88.44 189 ASP A O 1
ATOM 1516 N N . ILE A 1 190 ? 9.833 5.559 -14.009 1.00 94.00 190 ILE A N 1
ATOM 1517 C CA . ILE A 1 190 ? 9.855 4.941 -12.680 1.00 94.00 190 ILE A CA 1
ATOM 1518 C C . ILE A 1 190 ? 9.380 5.932 -11.605 1.00 94.00 190 ILE A C 1
ATOM 1520 O O . ILE A 1 190 ? 8.809 5.504 -10.601 1.00 94.00 190 ILE A O 1
ATOM 1524 N N . SER A 1 191 ? 9.504 7.242 -11.843 1.00 93.75 191 SER A N 1
ATOM 1525 C CA . SER A 1 191 ? 9.002 8.300 -10.954 1.00 93.75 191 SER A CA 1
ATOM 1526 C C . SER A 1 191 ? 7.474 8.275 -10.796 1.00 93.75 191 SER A C 1
ATOM 1528 O O . SER A 1 191 ? 6.959 8.593 -9.725 1.00 93.75 191 SER A O 1
ATOM 1530 N N . ASP A 1 192 ? 6.736 7.804 -11.813 1.00 93.06 192 ASP A N 1
ATOM 1531 C CA . ASP A 1 192 ? 5.296 7.502 -11.707 1.00 93.06 192 ASP A CA 1
ATOM 1532 C C . ASP A 1 192 ? 5.026 6.422 -10.643 1.00 93.06 192 ASP A C 1
ATOM 1534 O O . ASP A 1 192 ? 4.105 6.543 -9.833 1.00 93.06 192 ASP A O 1
ATOM 1538 N N . LEU A 1 193 ? 5.855 5.372 -10.605 1.00 93.88 193 LEU A N 1
ATOM 1539 C CA . LEU A 1 193 ? 5.739 4.285 -9.631 1.00 93.88 193 LEU A CA 1
ATOM 1540 C C . LEU A 1 193 ? 6.217 4.708 -8.237 1.00 93.88 193 LEU A C 1
ATOM 1542 O O . LEU A 1 193 ? 5.651 4.241 -7.247 1.00 93.88 193 LEU A O 1
ATOM 1546 N N . TYR A 1 194 ? 7.214 5.590 -8.131 1.00 92.44 194 TYR A N 1
ATOM 1547 C CA . TYR A 1 194 ? 7.619 6.167 -6.847 1.00 92.44 194 TYR A CA 1
ATOM 1548 C C . TYR A 1 194 ? 6.528 7.079 -6.272 1.00 92.44 194 TYR A C 1
ATOM 1550 O O . TYR A 1 194 ? 6.161 6.898 -5.115 1.00 92.44 194 TYR A O 1
ATOM 1558 N N . TRP A 1 195 ? 5.910 7.953 -7.077 1.00 90.94 195 TRP A N 1
ATOM 1559 C CA . TRP A 1 195 ? 4.728 8.727 -6.668 1.00 90.94 195 TRP A CA 1
ATOM 1560 C C . TRP A 1 195 ? 3.583 7.809 -6.237 1.00 90.94 195 TRP A C 1
ATOM 1562 O O . TRP A 1 195 ? 3.063 7.958 -5.133 1.00 90.94 195 TRP A O 1
ATOM 1572 N N . LEU A 1 196 ? 3.215 6.819 -7.055 1.00 90.12 196 LEU A N 1
ATOM 1573 C CA . LEU A 1 196 ? 2.135 5.875 -6.747 1.00 90.12 196 LEU A CA 1
ATOM 1574 C C . LEU A 1 196 ? 2.351 5.126 -5.418 1.00 90.12 196 LEU A C 1
ATOM 1576 O O . LEU A 1 196 ? 1.400 4.882 -4.677 1.00 90.12 196 LEU A O 1
ATOM 1580 N N . ASN A 1 197 ? 3.598 4.773 -5.096 1.00 89.00 197 ASN A N 1
ATOM 1581 C CA . ASN A 1 197 ? 3.959 4.109 -3.841 1.00 89.00 197 ASN A CA 1
ATOM 1582 C C . ASN A 1 197 ? 4.216 5.082 -2.669 1.00 89.00 197 ASN A C 1
ATOM 1584 O O . ASN A 1 197 ? 4.398 4.633 -1.540 1.00 89.00 197 ASN A O 1
ATOM 1588 N N . SER A 1 198 ? 4.174 6.394 -2.911 1.00 85.06 198 SER A N 1
ATOM 1589 C CA . SER A 1 198 ? 4.298 7.467 -1.912 1.00 85.06 198 SER A CA 1
ATOM 1590 C C . SER A 1 198 ? 3.056 8.366 -1.851 1.00 85.06 198 SER A C 1
ATOM 1592 O O . SER A 1 198 ? 3.103 9.451 -1.279 1.00 85.06 198 SER A O 1
ATOM 1594 N N . ILE A 1 199 ? 1.921 7.934 -2.416 1.00 79.06 199 ILE A N 1
ATOM 1595 C CA . ILE A 1 199 ? 0.711 8.763 -2.565 1.00 79.06 199 ILE A CA 1
ATOM 1596 C C . ILE A 1 199 ? 0.140 9.269 -1.227 1.00 79.06 199 ILE A C 1
ATOM 1598 O O . ILE A 1 199 ? -0.507 10.310 -1.188 1.00 79.06 199 ILE A O 1
ATOM 1602 N N . ALA A 1 200 ? 0.420 8.570 -0.123 1.00 73.38 200 ALA A N 1
ATOM 1603 C CA . ALA A 1 200 ? 0.028 8.980 1.224 1.00 73.38 200 ALA A CA 1
ATOM 1604 C C . ALA A 1 200 ? 0.906 10.099 1.823 1.00 73.38 200 ALA A C 1
ATOM 1606 O O . ALA A 1 200 ? 0.491 10.695 2.808 1.00 73.38 200 ALA A O 1
ATOM 1607 N N . ASP A 1 201 ? 2.081 10.378 1.245 1.00 74.62 201 ASP A N 1
ATOM 1608 C CA . ASP A 1 201 ? 2.984 11.476 1.625 1.00 74.62 201 ASP A CA 1
ATOM 1609 C C . ASP A 1 201 ? 2.827 12.710 0.705 1.00 74.62 201 ASP A C 1
ATOM 1611 O O . ASP A 1 201 ? 3.411 13.767 0.952 1.00 74.62 201 ASP A O 1
ATOM 1615 N N . VAL A 1 202 ? 2.075 12.587 -0.399 1.00 78.56 202 VAL A N 1
ATOM 1616 C CA . VAL A 1 202 ? 1.974 13.608 -1.462 1.00 78.56 202 VAL A CA 1
ATOM 1617 C C . VAL A 1 202 ? 1.291 14.898 -0.994 1.00 78.56 202 VAL A C 1
ATOM 1619 O O . VAL A 1 202 ? 1.651 15.975 -1.471 1.00 78.56 202 VAL A O 1
ATOM 1622 N N . ALA A 1 203 ? 0.351 14.836 -0.049 1.00 75.00 203 ALA A N 1
ATOM 1623 C CA . ALA A 1 203 ? -0.309 16.028 0.490 1.00 75.00 203 ALA A CA 1
ATOM 1624 C C . ALA A 1 203 ? 0.676 16.893 1.304 1.00 75.00 203 ALA A C 1
ATOM 1626 O O . ALA A 1 203 ? 0.824 18.095 1.067 1.00 75.00 203 ALA A O 1
ATOM 1627 N N . GLU A 1 204 ? 1.426 16.272 2.215 1.00 72.81 204 GLU A N 1
ATOM 1628 C CA . GLU A 1 204 ? 2.434 16.941 3.035 1.00 72.81 204 GLU A CA 1
ATOM 1629 C C . GLU A 1 204 ? 3.647 17.384 2.206 1.00 72.81 204 GLU A C 1
ATOM 1631 O O . GLU A 1 204 ? 4.203 18.458 2.454 1.00 72.81 204 GLU A O 1
ATOM 1636 N N . LEU A 1 205 ? 4.039 16.614 1.183 1.00 77.56 205 LEU A N 1
ATOM 1637 C CA . LEU A 1 205 ? 5.082 17.015 0.235 1.00 77.56 205 LEU A CA 1
ATOM 1638 C C . LEU A 1 205 ? 4.665 18.228 -0.607 1.00 77.56 205 LEU A C 1
ATOM 1640 O O . LEU A 1 205 ? 5.485 19.129 -0.777 1.00 77.56 205 LEU A O 1
ATOM 1644 N N . GLN A 1 206 ? 3.415 18.311 -1.080 1.00 82.62 206 GLN A N 1
ATOM 1645 C CA . GLN A 1 206 ? 2.912 19.498 -1.786 1.00 82.62 206 GLN A CA 1
ATOM 1646 C C . GLN A 1 206 ? 3.017 20.759 -0.915 1.00 82.62 206 GLN A C 1
ATOM 1648 O O . GLN A 1 206 ? 3.605 21.756 -1.343 1.00 82.62 206 GLN A O 1
ATOM 1653 N N . HIS A 1 207 ? 2.536 20.690 0.332 1.00 79.69 207 HIS A N 1
ATOM 1654 C CA . HIS A 1 207 ? 2.641 21.787 1.298 1.00 79.69 207 HIS A CA 1
ATOM 1655 C C . HIS A 1 207 ? 4.111 22.163 1.574 1.00 79.69 207 HIS A C 1
ATOM 1657 O O . HIS A 1 207 ? 4.497 23.319 1.404 1.00 79.69 207 HIS A O 1
ATOM 1663 N N . LYS A 1 208 ? 4.973 21.183 1.883 1.00 80.69 208 LYS A N 1
ATOM 1664 C CA . LYS A 1 208 ? 6.411 21.389 2.149 1.00 80.69 208 LYS A CA 1
ATOM 1665 C C . LYS A 1 208 ? 7.179 21.981 0.959 1.00 80.69 208 LYS A C 1
ATOM 1667 O O . LYS A 1 208 ? 8.145 22.717 1.153 1.00 80.69 208 LYS A O 1
ATOM 1672 N N . LEU A 1 209 ? 6.776 21.658 -0.269 1.00 84.31 209 LEU A N 1
ATOM 1673 C CA . LEU A 1 209 ? 7.357 22.200 -1.501 1.00 84.31 209 LEU A CA 1
ATOM 1674 C C . LEU A 1 209 ? 6.720 23.535 -1.926 1.00 84.31 209 LEU A C 1
ATOM 1676 O O . LEU A 1 209 ? 7.184 24.118 -2.910 1.00 84.31 209 LEU A O 1
ATOM 1680 N N . ASN A 1 210 ? 5.691 24.016 -1.220 1.00 86.50 210 ASN A N 1
ATOM 1681 C CA . ASN A 1 210 ? 4.834 25.141 -1.600 1.00 86.50 210 ASN A CA 1
ATOM 1682 C C . ASN A 1 210 ? 4.361 25.036 -3.064 1.00 86.50 210 ASN A C 1
ATOM 1684 O O . ASN A 1 210 ? 4.722 25.838 -3.930 1.00 86.50 210 ASN A O 1
ATOM 1688 N N . ILE A 1 211 ? 3.615 23.966 -3.347 1.00 86.50 211 ILE A N 1
ATOM 1689 C CA . ILE A 1 211 ? 2.923 23.711 -4.615 1.00 86.50 211 ILE A CA 1
ATOM 1690 C C . ILE A 1 211 ? 1.491 23.239 -4.342 1.00 86.50 211 ILE A C 1
ATOM 1692 O O . ILE A 1 211 ? 1.193 22.737 -3.264 1.00 86.50 211 ILE A O 1
ATOM 1696 N N . SER A 1 212 ? 0.625 23.349 -5.349 1.00 82.00 212 SER A N 1
ATOM 1697 C CA . SER A 1 212 ? -0.662 22.652 -5.375 1.00 82.00 212 SER A CA 1
ATOM 1698 C C . SER A 1 212 ? -0.865 21.975 -6.727 1.00 82.00 212 SER A C 1
ATOM 1700 O O . SER A 1 212 ? -0.605 22.576 -7.775 1.00 82.00 212 SER A O 1
ATOM 1702 N N . ILE A 1 213 ? -1.324 20.728 -6.668 1.00 78.19 213 ILE A N 1
ATOM 1703 C CA . ILE A 1 213 ? -1.768 19.866 -7.773 1.00 78.19 213 ILE A CA 1
ATOM 1704 C C . ILE A 1 213 ? -3.258 19.489 -7.549 1.00 78.19 213 ILE A C 1
ATOM 1706 O O . ILE A 1 213 ? -3.908 18.852 -8.377 1.00 78.19 213 ILE A O 1
ATOM 1710 N N . GLU A 1 214 ? -3.837 19.921 -6.424 1.00 67.31 214 GLU A N 1
ATOM 1711 C CA . GLU A 1 214 ? -5.215 19.666 -6.011 1.00 67.31 214 GLU A CA 1
ATOM 1712 C C . GLU A 1 214 ? -6.080 20.906 -6.238 1.00 67.31 214 GLU A C 1
ATOM 1714 O O . GLU A 1 214 ? -5.914 21.947 -5.596 1.00 67.31 214 GLU A O 1
ATOM 1719 N N . ASN A 1 215 ? -7.033 20.780 -7.162 1.00 53.03 215 ASN A N 1
ATOM 1720 C CA . ASN A 1 215 ? -7.909 21.873 -7.580 1.00 53.03 215 ASN A CA 1
ATOM 1721 C C . ASN A 1 215 ? -9.363 21.702 -7.101 1.00 53.03 215 ASN A C 1
ATOM 1723 O O . ASN A 1 215 ? -10.256 22.390 -7.590 1.00 53.03 215 ASN A O 1
ATOM 1727 N N . THR A 1 216 ? -9.627 20.769 -6.175 1.00 58.12 216 THR A N 1
ATOM 1728 C CA . THR A 1 216 ? -10.976 20.519 -5.643 1.00 58.12 216 THR A CA 1
ATOM 1729 C C . THR A 1 216 ? -11.069 20.812 -4.147 1.00 58.12 216 THR A C 1
ATOM 1731 O O . THR A 1 216 ? -10.121 20.640 -3.382 1.00 58.12 216 THR A O 1
ATOM 1734 N N . THR A 1 217 ? -12.260 21.209 -3.703 1.00 51.72 217 THR A N 1
ATOM 1735 C CA . THR A 1 217 ? -12.620 21.304 -2.279 1.00 51.72 217 THR A CA 1
ATOM 1736 C C . THR A 1 217 ? -12.782 19.928 -1.619 1.00 51.72 217 THR A C 1
ATOM 1738 O O . THR A 1 217 ? -12.970 19.862 -0.408 1.00 51.72 217 THR A O 1
ATOM 1741 N N . LEU A 1 218 ? -12.747 18.841 -2.402 1.00 48.53 218 LEU A N 1
ATOM 1742 C CA . LEU A 1 218 ? -12.990 17.471 -1.951 1.00 48.53 218 LEU A CA 1
ATOM 1743 C C . LEU A 1 218 ? -11.689 16.758 -1.556 1.00 48.53 218 LEU A C 1
ATOM 1745 O O . LEU A 1 218 ? -11.663 16.121 -0.508 1.00 48.53 218 LEU A O 1
ATOM 1749 N N . ASP A 1 219 ? -10.612 16.926 -2.339 1.00 50.66 219 ASP A N 1
ATOM 1750 C CA . ASP A 1 219 ? -9.268 16.410 -2.009 1.00 50.66 219 ASP A CA 1
ATOM 1751 C C . ASP A 1 219 ? -8.783 16.968 -0.645 1.00 50.66 219 ASP A C 1
ATOM 1753 O O . ASP A 1 219 ? -8.098 16.286 0.111 1.00 50.66 219 ASP A O 1
ATOM 1757 N N . LYS A 1 220 ? -9.234 18.181 -0.284 1.00 49.19 220 LYS A N 1
ATOM 1758 C CA . LYS A 1 220 ? -8.923 18.887 0.974 1.00 49.19 220 LYS A CA 1
ATOM 1759 C C . LYS A 1 220 ? -9.702 18.405 2.210 1.00 49.19 220 LYS A C 1
ATOM 1761 O O . LYS A 1 220 ? -9.480 18.931 3.302 1.00 49.19 220 LYS A O 1
ATOM 1766 N N . LEU A 1 221 ? -10.643 17.465 2.078 1.00 52.47 221 LEU A N 1
ATOM 1767 C CA . LEU A 1 221 ? -11.389 16.940 3.228 1.00 52.47 221 LEU A CA 1
ATOM 1768 C C . LEU A 1 221 ? -10.546 15.917 4.013 1.00 52.47 221 LEU A C 1
ATOM 1770 O O . LEU A 1 221 ? -9.908 15.059 3.403 1.00 52.47 221 LEU A O 1
ATOM 1774 N N . PRO A 1 222 ? -10.577 15.929 5.362 1.00 52.84 222 PRO A N 1
ATOM 1775 C CA . PRO A 1 222 ? -9.880 14.923 6.157 1.00 52.84 222 PRO A CA 1
ATOM 1776 C C . PRO A 1 222 ? -10.415 13.526 5.823 1.00 52.84 222 PRO A C 1
ATOM 1778 O O . PRO A 1 222 ? -11.630 13.317 5.781 1.00 52.84 222 PRO A O 1
ATOM 1781 N N . ASN A 1 223 ? -9.505 12.577 5.586 1.00 59.34 223 ASN A N 1
ATOM 1782 C CA . ASN A 1 223 ? -9.822 11.274 5.000 1.00 59.34 223 ASN A CA 1
ATOM 1783 C C . ASN A 1 223 ? -10.984 10.571 5.739 1.00 59.34 223 ASN A C 1
ATOM 1785 O O . ASN A 1 223 ? -10.906 10.244 6.926 1.00 59.34 223 ASN A O 1
ATOM 1789 N N . LEU A 1 224 ? -12.089 10.343 5.018 1.00 68.75 224 LEU A N 1
ATOM 1790 C CA . LEU A 1 224 ? -13.335 9.802 5.574 1.00 68.75 224 LEU A CA 1
ATOM 1791 C C . LEU A 1 224 ? -13.356 8.263 5.666 1.00 68.75 224 LEU A C 1
ATOM 1793 O O . LEU A 1 224 ? -14.395 7.674 5.989 1.00 68.75 224 LEU A O 1
ATOM 1797 N N . SER A 1 225 ? -12.210 7.615 5.432 1.00 82.81 225 SER A N 1
ATOM 1798 C CA . SER A 1 225 ? -12.005 6.188 5.691 1.00 82.81 225 SER A CA 1
ATOM 1799 C C . SER A 1 225 ? -12.407 5.821 7.121 1.00 82.81 225 SER A C 1
ATOM 1801 O O . SER A 1 225 ? -12.328 6.636 8.046 1.00 82.81 225 SER A O 1
ATOM 1803 N N . SER A 1 226 ? -12.941 4.614 7.291 1.00 86.31 226 SER A N 1
ATOM 1804 C CA . SER A 1 226 ? -13.594 4.190 8.531 1.00 86.31 226 SER A CA 1
ATOM 1805 C C . SER A 1 226 ? -13.245 2.740 8.859 1.00 86.31 226 SER A C 1
ATOM 1807 O O . SER A 1 226 ? -13.437 1.852 8.028 1.00 86.31 226 SER A O 1
ATOM 1809 N N . ALA A 1 227 ? -12.778 2.493 10.084 1.00 86.81 227 ALA A N 1
ATOM 1810 C CA . ALA A 1 227 ? -12.511 1.162 10.627 1.00 86.81 227 ALA A CA 1
ATOM 1811 C C . ALA A 1 227 ? -13.562 0.776 11.681 1.00 86.81 227 ALA A C 1
ATOM 1813 O O . ALA A 1 227 ? -14.120 1.636 12.361 1.00 86.81 227 ALA A O 1
ATOM 1814 N N . PHE A 1 228 ? -13.831 -0.522 11.830 1.00 84.50 228 PHE A N 1
ATOM 1815 C CA . PHE A 1 228 ? -14.790 -1.042 12.803 1.00 84.50 228 PHE A CA 1
ATOM 1816 C C . PHE A 1 228 ? -14.307 -2.361 13.408 1.00 84.50 228 PHE A C 1
ATOM 1818 O O . PHE A 1 228 ? -14.006 -3.314 12.688 1.00 84.50 228 PHE A O 1
ATOM 1825 N N . LEU A 1 229 ? -14.272 -2.413 14.742 1.00 82.88 229 LEU A N 1
ATOM 1826 C CA . LEU A 1 229 ? -13.924 -3.588 15.539 1.00 82.88 229 LEU A CA 1
ATOM 1827 C C . LEU A 1 229 ? -15.135 -4.021 16.367 1.00 82.88 229 LEU A C 1
ATOM 1829 O O . LEU A 1 229 ? -15.720 -3.219 17.099 1.00 82.88 229 LEU A O 1
ATOM 1833 N N . ARG A 1 230 ? -15.487 -5.307 16.303 1.00 81.25 230 ARG A N 1
ATOM 1834 C CA . ARG A 1 230 ? -16.594 -5.872 17.080 1.00 81.25 230 ARG A CA 1
ATOM 1835 C C . ARG A 1 230 ? -16.230 -7.235 17.645 1.00 81.25 230 ARG A C 1
ATOM 1837 O O . ARG A 1 230 ? -15.869 -8.134 16.896 1.00 81.25 230 ARG A O 1
ATOM 1844 N N . ILE A 1 231 ? -16.402 -7.402 18.954 1.00 80.12 231 ILE A N 1
ATOM 1845 C CA . ILE A 1 231 ? -16.408 -8.714 19.610 1.00 80.12 231 ILE A CA 1
ATOM 1846 C C . ILE A 1 231 ? -17.865 -9.079 19.907 1.00 80.12 231 ILE A C 1
ATOM 1848 O O . ILE A 1 231 ? -18.601 -8.300 20.522 1.00 80.12 231 ILE A O 1
ATOM 1852 N N . VAL A 1 232 ? -18.288 -10.247 19.438 1.00 77.75 232 VAL A N 1
ATOM 1853 C CA . VAL A 1 232 ? -19.641 -10.790 19.589 1.00 77.75 232 VAL A CA 1
ATOM 1854 C C . VAL A 1 232 ? -19.537 -12.076 20.396 1.00 77.75 232 VAL A C 1
ATOM 1856 O O . VAL A 1 232 ? -18.700 -12.917 20.089 1.00 77.75 232 VAL A O 1
ATOM 1859 N N . ASN A 1 233 ? -20.367 -12.230 21.426 1.00 78.56 233 ASN A N 1
ATOM 1860 C CA . ASN A 1 233 ? -20.492 -13.506 22.126 1.00 78.56 233 ASN A CA 1
ATOM 1861 C C . ASN A 1 233 ? -21.412 -14.406 21.303 1.00 78.56 233 ASN A C 1
ATOM 1863 O O . ASN A 1 233 ? -22.517 -13.989 20.954 1.00 78.56 233 ASN A O 1
ATOM 1867 N N . GLU A 1 234 ? -20.966 -15.623 21.033 1.00 75.38 234 GLU A N 1
ATOM 1868 C CA . GLU A 1 234 ? -21.728 -16.643 20.321 1.00 75.38 234 GLU A CA 1
ATOM 1869 C C . GLU A 1 234 ? -21.809 -17.913 21.182 1.00 75.38 234 GLU A C 1
ATOM 1871 O O . GLU A 1 234 ? -21.164 -18.024 22.231 1.00 75.38 234 GLU A O 1
ATOM 1876 N N . THR A 1 235 ? -22.621 -18.866 20.743 1.00 75.50 235 THR A N 1
ATOM 1877 C CA . THR A 1 235 ? -22.651 -20.224 21.286 1.00 75.50 235 THR A CA 1
ATOM 1878 C C . THR A 1 235 ? -22.356 -21.160 20.124 1.00 75.50 235 THR A C 1
ATOM 1880 O O . THR A 1 235 ? -22.961 -21.000 19.065 1.00 75.50 235 THR A O 1
ATOM 1883 N N . ASP A 1 236 ? -21.411 -22.079 20.296 1.00 73.00 236 ASP A N 1
ATOM 1884 C CA . ASP A 1 236 ? -21.119 -23.106 19.292 1.00 73.00 236 ASP A CA 1
ATOM 1885 C C . ASP A 1 236 ? -22.146 -24.256 19.314 1.00 73.00 236 ASP A C 1
ATOM 1887 O O . ASP A 1 236 ? -23.044 -24.306 20.162 1.00 73.00 236 ASP A O 1
ATOM 1891 N N . ASP A 1 237 ? -22.016 -25.182 18.362 1.00 74.12 237 ASP A N 1
ATOM 1892 C CA . ASP A 1 237 ? -22.921 -26.325 18.191 1.00 74.12 237 ASP A CA 1
ATOM 1893 C C . ASP A 1 237 ? -22.894 -27.311 19.383 1.00 74.12 237 ASP A C 1
ATOM 1895 O O . ASP A 1 237 ? -23.809 -28.120 19.539 1.00 74.12 237 ASP A O 1
ATOM 1899 N N . GLU A 1 238 ? -21.882 -27.224 20.257 1.00 74.94 238 GLU A N 1
ATOM 1900 C CA . GLU A 1 238 ? -21.758 -28.008 21.495 1.00 74.94 238 GLU A CA 1
ATOM 1901 C C . GLU A 1 238 ? -22.387 -27.296 22.713 1.00 74.94 238 GLU A C 1
ATOM 1903 O O . GLU A 1 238 ? -22.391 -27.824 23.828 1.00 74.94 238 GLU A O 1
ATOM 1908 N N . GLY A 1 239 ? -22.957 -26.100 22.519 1.00 71.94 239 GLY A N 1
ATOM 1909 C CA . GLY A 1 239 ? -23.579 -25.300 23.575 1.00 71.94 239 GLY A CA 1
ATOM 1910 C C . GLY A 1 239 ? -22.587 -24.464 24.393 1.00 71.94 239 GLY A C 1
ATOM 1911 O O . GLY A 1 239 ? -22.967 -23.886 25.417 1.00 71.94 239 GLY A O 1
ATOM 1912 N N . MET A 1 240 ? -21.324 -24.378 23.973 1.00 72.69 240 MET A N 1
ATOM 1913 C CA . MET A 1 240 ? -20.278 -23.651 24.681 1.00 72.69 240 MET A CA 1
ATOM 1914 C C . MET A 1 240 ? -20.223 -22.182 24.248 1.00 72.69 240 MET A C 1
ATOM 1916 O O . MET A 1 240 ? -20.268 -21.825 23.073 1.00 72.69 240 MET A O 1
ATOM 1920 N N . ALA A 1 241 ? -20.136 -21.289 25.239 1.00 70.38 241 ALA A N 1
ATOM 1921 C CA . ALA A 1 241 ? -20.053 -19.851 24.999 1.00 70.38 241 ALA A CA 1
ATOM 1922 C C . ALA A 1 241 ? -18.654 -19.457 24.492 1.00 70.38 241 ALA A C 1
ATOM 1924 O O . ALA A 1 241 ? -17.670 -19.534 25.250 1.00 70.38 241 ALA A O 1
ATOM 1925 N N . THR A 1 242 ? -18.612 -19.003 23.240 1.00 71.12 242 THR A N 1
ATOM 1926 C CA . THR A 1 242 ? -17.447 -18.535 22.478 1.00 71.12 242 THR A CA 1
ATOM 1927 C C . THR A 1 242 ? -17.533 -17.023 22.234 1.00 71.12 242 THR A C 1
ATOM 1929 O O . THR A 1 242 ? -18.535 -16.375 22.555 1.00 71.12 242 THR A O 1
ATOM 1932 N N . GLN A 1 243 ? -16.480 -16.419 21.677 1.00 69.25 243 GLN A N 1
ATOM 1933 C CA . GLN A 1 243 ? -16.557 -15.062 21.135 1.00 69.25 243 GLN A CA 1
ATOM 1934 C C . GLN A 1 243 ? -15.944 -15.022 19.735 1.00 69.25 243 GLN A C 1
ATOM 1936 O O . GLN A 1 243 ? -14.876 -15.584 19.497 1.00 69.25 243 GLN A O 1
ATOM 1941 N N . ARG A 1 244 ? -16.596 -14.310 18.815 1.00 73.88 244 ARG A N 1
ATOM 1942 C CA . ARG A 1 244 ? -16.095 -14.028 17.468 1.00 73.88 244 ARG A CA 1
ATOM 1943 C C . ARG A 1 244 ? -15.675 -12.565 17.377 1.00 73.88 244 ARG A C 1
ATOM 1945 O O . ARG A 1 244 ? -16.419 -11.671 17.783 1.00 73.88 244 ARG A O 1
ATOM 1952 N N . MET A 1 245 ? -14.483 -12.321 16.841 1.00 77.00 245 MET A N 1
ATOM 1953 C CA . MET A 1 245 ? -13.990 -10.978 16.545 1.00 77.00 245 MET A CA 1
ATOM 1954 C C . MET A 1 245 ? -14.140 -10.685 15.052 1.00 77.00 245 MET A C 1
ATOM 1956 O O . MET A 1 245 ? -13.707 -11.468 14.212 1.00 77.00 245 MET A O 1
ATOM 1960 N N . PHE A 1 246 ? -14.722 -9.534 14.734 1.00 80.44 246 PHE A N 1
ATOM 1961 C CA . PHE A 1 246 ? -14.812 -8.989 13.387 1.00 80.44 246 PHE A CA 1
ATOM 1962 C C . PHE A 1 246 ? -14.001 -7.695 13.305 1.00 80.44 246 PHE A C 1
ATOM 1964 O O . PHE A 1 246 ? -14.149 -6.814 14.157 1.00 80.44 246 PHE A O 1
ATOM 1971 N N . ILE A 1 247 ? -13.199 -7.568 12.249 1.00 84.19 247 ILE A N 1
ATOM 1972 C CA . ILE A 1 247 ? -12.534 -6.327 11.845 1.00 84.19 247 ILE A CA 1
ATOM 1973 C C . ILE A 1 247 ? -13.031 -5.994 10.440 1.00 84.19 247 ILE A C 1
ATOM 1975 O O . ILE A 1 247 ? -13.055 -6.867 9.574 1.00 84.19 247 ILE A O 1
ATOM 1979 N N . ALA A 1 248 ? -13.426 -4.746 10.209 1.00 85.50 248 ALA A N 1
ATOM 1980 C CA . ALA A 1 248 ? -13.790 -4.251 8.889 1.00 85.50 248 ALA A CA 1
ATOM 1981 C C . ALA A 1 248 ? -13.168 -2.876 8.634 1.00 85.50 248 ALA A C 1
ATOM 1983 O O . ALA A 1 248 ? -13.061 -2.056 9.547 1.00 85.50 248 ALA A O 1
ATOM 1984 N N . HIS A 1 249 ? -12.817 -2.612 7.378 1.00 89.19 249 HIS A N 1
ATOM 1985 C CA . HIS A 1 249 ? -12.384 -1.303 6.905 1.00 89.19 249 HIS A CA 1
ATOM 1986 C C . HIS A 1 249 ? -13.205 -0.887 5.679 1.00 89.19 249 HIS A C 1
ATOM 1988 O O . HIS A 1 249 ? -13.596 -1.729 4.869 1.00 89.19 249 HIS A O 1
ATOM 1994 N N . ASN A 1 250 ? -13.478 0.409 5.553 1.00 88.56 250 ASN A N 1
ATOM 1995 C CA . ASN A 1 250 ? -14.041 1.026 4.361 1.00 88.56 250 ASN A CA 1
ATOM 1996 C C . ASN A 1 250 ? -13.188 2.251 4.013 1.00 88.56 250 ASN A C 1
ATOM 1998 O O . ASN A 1 250 ? -13.240 3.256 4.723 1.00 88.56 250 ASN A O 1
ATOM 2002 N N . ALA A 1 251 ? -12.396 2.135 2.948 1.00 85.19 251 ALA A N 1
ATOM 2003 C CA . ALA A 1 251 ? -11.536 3.203 2.459 1.00 85.19 251 ALA A CA 1
ATOM 2004 C C . ALA A 1 251 ? -12.327 4.222 1.629 1.00 85.19 251 ALA A C 1
ATOM 2006 O O . ALA A 1 251 ? -13.209 3.857 0.849 1.00 85.19 251 ALA A O 1
ATOM 2007 N N . VAL A 1 252 ? -11.977 5.498 1.769 1.00 81.62 252 VAL A N 1
ATOM 2008 C CA . VAL A 1 252 ? -12.507 6.602 0.962 1.00 81.62 252 VAL A CA 1
ATOM 2009 C C . VAL A 1 252 ? -11.387 7.187 0.106 1.00 81.62 252 VAL A C 1
ATOM 2011 O O . VAL A 1 252 ? -10.287 7.434 0.592 1.00 81.62 252 VAL A O 1
ATOM 2014 N N . GLY A 1 253 ? -11.689 7.417 -1.171 1.00 77.88 253 GLY A N 1
ATOM 2015 C CA . GLY A 1 253 ? -10.788 7.994 -2.163 1.00 77.88 253 GLY A CA 1
ATOM 2016 C C . GLY A 1 253 ? -11.543 8.351 -3.446 1.00 77.88 253 GLY A C 1
ATOM 2017 O O . GLY A 1 253 ? -12.729 8.041 -3.584 1.00 77.88 253 GLY A O 1
ATOM 2018 N N . ASN A 1 254 ? -10.860 9.013 -4.380 1.00 79.50 254 ASN A N 1
ATOM 2019 C CA . ASN A 1 254 ? -11.444 9.442 -5.652 1.00 79.50 254 ASN A CA 1
ATOM 2020 C C . ASN A 1 254 ? -11.827 8.240 -6.533 1.00 79.50 254 ASN A C 1
ATOM 2022 O O . ASN A 1 254 ? -11.067 7.284 -6.649 1.00 79.50 254 ASN A O 1
ATOM 2026 N N . TYR A 1 255 ? -12.983 8.293 -7.206 1.00 84.12 255 TYR A N 1
ATOM 2027 C CA . TYR A 1 255 ? -13.492 7.150 -7.981 1.00 84.12 255 TYR A CA 1
ATOM 2028 C C . TYR A 1 255 ? -12.568 6.697 -9.124 1.00 84.12 255 TYR A C 1
ATOM 2030 O O . TYR A 1 255 ? -12.613 5.530 -9.508 1.00 84.12 255 TYR A O 1
ATOM 2038 N N . SER A 1 256 ? -11.685 7.561 -9.632 1.00 85.56 256 SER A N 1
ATOM 2039 C CA . SER A 1 256 ? -10.700 7.175 -10.647 1.00 85.56 256 SER A CA 1
ATOM 2040 C C . SER A 1 256 ? -9.619 6.214 -10.116 1.00 85.56 256 SER A C 1
ATOM 2042 O O . SER A 1 256 ? -9.063 5.428 -10.885 1.00 85.56 256 SER A O 1
ATOM 2044 N N . SER A 1 257 ? -9.385 6.156 -8.796 1.00 85.19 257 SER A N 1
ATOM 2045 C CA . SER A 1 257 ? -8.490 5.156 -8.198 1.00 85.19 257 SER A CA 1
ATOM 2046 C C . SER A 1 257 ? -9.122 3.762 -8.077 1.00 85.19 257 SER A C 1
ATOM 2048 O O . SER A 1 257 ? -8.414 2.808 -7.765 1.00 85.19 257 SER A O 1
ATOM 2050 N N . MET A 1 258 ? -10.415 3.574 -8.385 1.00 86.44 258 MET A N 1
ATOM 2051 C CA . MET A 1 258 ? -11.143 2.302 -8.193 1.00 86.44 258 MET A CA 1
ATOM 2052 C C . MET A 1 258 ? -10.693 1.128 -9.094 1.00 86.44 258 MET A C 1
ATOM 2054 O O . MET A 1 258 ? -11.343 0.082 -9.121 1.00 86.44 258 MET A O 1
ATOM 2058 N N . THR A 1 259 ? -9.546 1.235 -9.767 1.00 84.81 259 THR A N 1
ATOM 2059 C CA . THR A 1 259 ? -8.827 0.077 -10.317 1.00 84.81 259 THR A CA 1
ATOM 2060 C C . THR A 1 259 ? -8.148 -0.662 -9.155 1.00 84.81 259 THR A C 1
ATOM 2062 O O . THR A 1 259 ? -7.071 -0.279 -8.708 1.00 84.81 259 THR A O 1
ATOM 2065 N N . ARG A 1 260 ? -8.806 -1.687 -8.598 1.00 82.12 260 ARG A N 1
ATOM 2066 C CA . ARG A 1 260 ? -8.377 -2.372 -7.361 1.00 82.12 260 ARG A CA 1
ATOM 2067 C C . ARG A 1 260 ? -7.774 -3.752 -7.622 1.00 82.12 260 ARG A C 1
ATOM 2069 O O . ARG A 1 260 ? -8.225 -4.462 -8.515 1.00 82.12 260 ARG A O 1
ATOM 2076 N N . ILE A 1 261 ? -6.812 -4.165 -6.790 1.00 79.94 261 ILE A N 1
ATOM 2077 C CA . ILE A 1 261 ? -6.282 -5.539 -6.765 1.00 79.94 261 ILE A CA 1
ATOM 2078 C C . ILE A 1 261 ? -6.177 -6.017 -5.313 1.00 79.94 261 ILE A C 1
ATOM 2080 O O . ILE A 1 261 ? -5.441 -5.430 -4.524 1.00 79.94 261 ILE A O 1
ATOM 2084 N N . LEU A 1 262 ? -6.851 -7.116 -4.961 1.00 80.94 262 LEU A N 1
ATOM 2085 C CA . LEU A 1 262 ? -6.558 -7.849 -3.725 1.00 80.94 262 LEU A CA 1
ATOM 2086 C C . LEU A 1 262 ? -5.240 -8.615 -3.911 1.00 80.94 262 LEU A C 1
ATOM 2088 O O . LEU A 1 262 ? -5.122 -9.403 -4.849 1.00 80.94 262 LEU A O 1
ATOM 2092 N N . LYS A 1 263 ? -4.254 -8.382 -3.041 1.00 81.81 263 LYS A N 1
ATOM 2093 C CA . LYS A 1 263 ? -2.917 -8.983 -3.142 1.00 81.81 263 LYS A CA 1
ATOM 2094 C C . LYS A 1 263 ? -2.654 -9.944 -1.991 1.00 81.81 263 LYS A C 1
ATOM 2096 O O . LYS A 1 263 ? -3.101 -9.713 -0.872 1.00 81.81 263 LYS A O 1
ATOM 2101 N N . ARG A 1 264 ? -1.889 -10.994 -2.293 1.00 81.31 264 ARG A N 1
ATOM 2102 C CA . ARG A 1 264 ? -1.214 -11.886 -1.344 1.00 81.31 264 ARG A CA 1
ATOM 2103 C C . ARG A 1 264 ? 0.226 -12.028 -1.815 1.00 81.31 264 ARG A C 1
ATOM 2105 O O . ARG A 1 264 ? 0.450 -12.636 -2.862 1.00 81.31 264 ARG A O 1
ATOM 2112 N N . TYR A 1 265 ? 1.193 -11.507 -1.068 1.00 82.50 265 TYR A N 1
ATOM 2113 C CA . TYR A 1 265 ? 2.594 -11.881 -1.271 1.00 82.50 265 TYR A CA 1
ATOM 2114 C C . TYR A 1 265 ? 2.977 -12.972 -0.277 1.00 82.50 265 TYR A C 1
ATOM 2116 O O . TYR A 1 265 ? 2.577 -12.917 0.884 1.00 82.50 265 TYR A O 1
ATOM 2124 N N . LYS A 1 266 ? 3.779 -13.944 -0.719 1.00 79.69 266 LYS A N 1
ATOM 2125 C CA . LYS A 1 266 ? 4.476 -14.878 0.167 1.00 79.69 266 LYS A CA 1
ATOM 2126 C C . LYS A 1 266 ? 5.970 -14.801 -0.130 1.00 79.69 266 LYS A C 1
ATOM 2128 O O . LYS A 1 266 ? 6.388 -15.141 -1.234 1.00 79.69 266 LYS A O 1
ATOM 2133 N N . LEU A 1 267 ? 6.735 -14.290 0.828 1.00 79.44 267 LEU A N 1
ATOM 2134 C CA . LEU A 1 267 ? 8.108 -13.820 0.655 1.00 79.44 267 LEU A CA 1
ATOM 2135 C C . LEU A 1 267 ? 8.940 -14.277 1.857 1.00 79.44 267 LEU A C 1
ATOM 2137 O O . LEU A 1 267 ? 8.653 -13.923 2.996 1.00 79.44 267 LEU A O 1
ATOM 2141 N N . ASN A 1 268 ? 9.986 -15.056 1.607 1.00 79.38 268 ASN A N 1
ATOM 2142 C CA . ASN A 1 268 ? 10.912 -15.540 2.629 1.00 79.38 268 ASN A CA 1
ATOM 2143 C C . ASN A 1 268 ? 12.068 -14.539 2.792 1.00 79.38 268 ASN A C 1
ATOM 2145 O O . ASN A 1 268 ? 13.229 -14.883 2.588 1.00 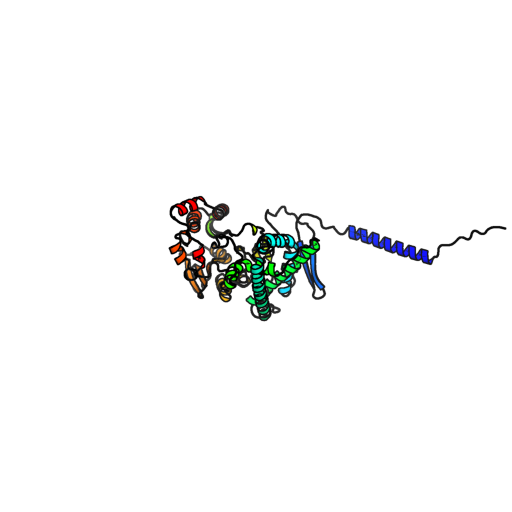79.38 268 ASN A O 1
ATOM 2149 N N . TYR A 1 269 ? 11.758 -13.276 3.091 1.00 82.38 269 TYR A N 1
ATOM 2150 C CA . TYR A 1 269 ? 12.793 -12.276 3.354 1.00 82.38 269 TYR A CA 1
ATOM 2151 C C . TYR A 1 269 ? 13.536 -12.592 4.665 1.00 82.38 269 TYR A C 1
ATOM 2153 O O . TYR A 1 269 ? 12.987 -13.201 5.585 1.00 82.38 269 TYR A O 1
ATOM 2161 N N . HIS A 1 270 ? 14.783 -12.139 4.764 1.00 84.81 270 HIS A N 1
ATOM 2162 C CA . HIS A 1 270 ? 15.614 -12.302 5.958 1.00 84.81 270 HIS A CA 1
ATOM 2163 C C . HIS A 1 270 ? 15.626 -11.013 6.789 1.00 84.81 270 HIS A C 1
ATOM 2165 O O . HIS A 1 270 ? 15.249 -9.946 6.297 1.00 84.81 270 HIS A O 1
ATOM 2171 N N . TYR A 1 271 ? 16.040 -11.093 8.055 1.00 83.06 271 TYR A N 1
ATOM 2172 C CA . TYR A 1 271 ? 16.176 -9.919 8.918 1.00 83.06 271 TYR A CA 1
ATOM 2173 C C . TYR A 1 271 ? 17.177 -8.918 8.323 1.00 83.06 271 TYR A C 1
ATOM 2175 O O . TYR A 1 271 ? 16.853 -7.744 8.213 1.00 83.06 271 TYR A O 1
ATOM 2183 N N . THR A 1 272 ? 18.348 -9.368 7.865 1.00 89.56 272 THR A N 1
ATOM 2184 C CA . THR A 1 272 ? 19.381 -8.531 7.218 1.00 89.56 272 THR A CA 1
ATOM 2185 C C . THR A 1 272 ? 19.937 -9.194 5.956 1.00 89.56 272 THR A C 1
ATOM 2187 O O . THR A 1 272 ? 19.797 -10.401 5.771 1.00 89.56 272 THR A O 1
ATOM 2190 N N . SER A 1 273 ? 20.638 -8.434 5.107 1.00 87.62 273 SER A N 1
ATOM 2191 C CA . SER A 1 273 ? 21.288 -8.940 3.883 1.00 87.62 273 SER A CA 1
ATOM 2192 C C . SER A 1 273 ? 22.501 -9.849 4.139 1.00 87.62 273 SER A C 1
ATOM 2194 O O . SER A 1 273 ? 23.122 -10.346 3.197 1.00 87.62 273 SER A O 1
ATOM 2196 N N . LYS A 1 274 ? 22.866 -10.062 5.407 1.00 88.31 274 LYS A N 1
ATOM 2197 C CA . LYS A 1 274 ? 23.995 -10.894 5.822 1.00 88.31 274 LYS A CA 1
ATOM 2198 C C . LYS A 1 274 ? 23.690 -12.377 5.586 1.00 88.31 274 LYS A C 1
ATOM 2200 O O . LYS A 1 274 ? 22.632 -12.869 5.968 1.00 88.31 274 LYS A O 1
ATOM 2205 N N . ALA A 1 275 ? 24.646 -13.112 5.017 1.00 82.50 275 ALA A N 1
ATOM 2206 C CA . ALA A 1 275 ? 24.532 -14.561 4.856 1.00 82.50 275 ALA A CA 1
ATOM 2207 C C . ALA A 1 275 ? 24.293 -15.252 6.214 1.00 82.50 275 ALA A C 1
ATOM 2209 O O . ALA A 1 275 ? 25.010 -14.982 7.181 1.00 82.50 275 ALA A O 1
ATOM 2210 N N . GLY A 1 276 ? 23.286 -16.129 6.280 1.00 80.12 276 GLY A N 1
ATOM 2211 C CA . GLY A 1 276 ? 22.870 -16.797 7.519 1.00 80.12 276 GLY A CA 1
ATOM 2212 C C . GLY A 1 276 ? 22.071 -15.923 8.498 1.00 80.12 276 GLY A C 1
ATOM 2213 O O . GLY A 1 276 ? 21.996 -16.266 9.673 1.00 80.12 276 GLY A O 1
ATOM 2214 N N . SER A 1 277 ? 21.506 -14.796 8.052 1.00 84.81 277 SER A N 1
ATOM 2215 C CA . SER A 1 277 ? 20.496 -14.044 8.814 1.00 84.81 277 SER A CA 1
ATOM 2216 C C . SER A 1 277 ? 19.169 -14.820 8.852 1.00 84.81 277 SER A C 1
ATOM 2218 O O . SER A 1 277 ? 18.820 -15.480 7.873 1.00 84.81 277 SER A O 1
ATOM 2220 N N . ASP A 1 278 ? 18.423 -14.759 9.957 1.00 82.44 278 ASP A N 1
ATOM 2221 C CA . ASP A 1 278 ? 17.156 -15.491 10.110 1.00 82.44 278 ASP A CA 1
ATOM 2222 C C . ASP A 1 278 ? 16.054 -14.966 9.171 1.00 82.44 278 ASP A C 1
ATOM 2224 O O . ASP A 1 278 ? 16.064 -13.802 8.766 1.00 82.44 278 ASP A O 1
ATOM 2228 N N . ILE A 1 279 ? 15.064 -15.807 8.856 1.00 80.00 279 ILE A N 1
ATOM 2229 C CA . ILE A 1 279 ? 13.861 -15.409 8.105 1.00 80.00 279 ILE A CA 1
ATOM 2230 C C . ILE A 1 279 ? 12.928 -14.594 9.015 1.00 80.00 279 ILE A C 1
ATOM 2232 O O . ILE A 1 279 ? 12.701 -14.948 10.174 1.00 80.00 279 ILE A O 1
ATOM 2236 N N . ILE A 1 280 ? 12.361 -13.503 8.493 1.00 77.06 280 ILE A N 1
ATOM 2237 C CA . ILE A 1 280 ? 11.403 -12.671 9.238 1.00 77.06 280 ILE A CA 1
ATOM 2238 C C . ILE A 1 280 ? 10.066 -13.398 9.484 1.00 77.06 280 ILE A C 1
ATOM 2240 O O . ILE A 1 280 ? 9.613 -14.145 8.619 1.00 77.06 280 ILE A O 1
ATOM 2244 N N . PRO A 1 281 ? 9.349 -13.151 10.600 1.00 67.94 281 PRO A N 1
ATOM 2245 C CA . PRO A 1 281 ? 8.033 -13.759 10.823 1.00 67.94 281 PRO A CA 1
ATOM 2246 C C . PRO A 1 281 ? 6.986 -13.324 9.778 1.00 67.94 281 PRO A C 1
ATOM 2248 O O . PRO A 1 281 ? 6.047 -14.069 9.506 1.00 67.94 281 PRO A O 1
ATOM 2251 N N . GLY A 1 282 ? 7.172 -12.156 9.151 1.00 69.25 282 GLY A N 1
ATOM 2252 C CA . GLY A 1 282 ? 6.339 -11.540 8.109 1.00 69.25 282 GLY A CA 1
ATOM 2253 C C . GLY A 1 282 ? 6.162 -12.267 6.771 1.00 69.25 282 GLY A C 1
ATOM 2254 O O . GLY A 1 282 ? 5.883 -11.603 5.785 1.00 69.25 282 GLY A O 1
ATOM 2255 N N . THR A 1 283 ? 6.326 -13.589 6.680 1.00 72.38 283 THR A N 1
ATOM 2256 C CA . THR A 1 283 ? 6.475 -14.271 5.374 1.00 72.38 283 THR A CA 1
ATOM 2257 C C . THR A 1 283 ? 5.249 -14.290 4.448 1.00 72.38 283 THR A C 1
ATOM 2259 O O . THR A 1 283 ? 5.366 -14.758 3.315 1.00 72.38 283 THR A O 1
ATOM 2262 N N . SER A 1 284 ? 4.069 -13.831 4.878 1.00 77.69 284 SER A N 1
ATOM 2263 C CA . SER A 1 284 ? 2.846 -13.850 4.060 1.00 77.69 284 SER A CA 1
ATOM 2264 C C . SER A 1 284 ? 1.953 -12.652 4.371 1.00 77.69 284 SER A C 1
ATOM 2266 O O . SER A 1 284 ? 1.473 -12.533 5.493 1.00 77.69 284 SER A O 1
ATOM 2268 N N . VAL A 1 285 ? 1.690 -11.804 3.376 1.00 79.25 285 VAL A N 1
ATOM 2269 C CA . VAL A 1 285 ? 0.954 -10.540 3.529 1.00 79.25 285 VAL A CA 1
ATOM 2270 C C . VAL A 1 285 ? -0.214 -10.443 2.551 1.00 79.25 285 VAL A C 1
ATOM 2272 O O . VAL A 1 285 ? -0.007 -10.351 1.340 1.00 79.25 285 VAL A O 1
ATOM 2275 N N . ASP A 1 286 ? -1.435 -10.427 3.095 1.00 81.75 286 ASP A N 1
ATOM 2276 C CA . ASP A 1 286 ? -2.681 -10.197 2.356 1.00 81.75 286 ASP A CA 1
ATOM 2277 C C . ASP A 1 286 ? -3.138 -8.746 2.532 1.00 81.75 286 ASP A C 1
ATOM 2279 O O . ASP A 1 286 ? -3.153 -8.243 3.656 1.00 81.75 286 ASP A O 1
ATOM 2283 N N . PHE A 1 287 ? -3.537 -8.057 1.458 1.00 84.75 287 PHE A N 1
ATOM 2284 C CA . PHE A 1 287 ? -3.963 -6.655 1.545 1.00 84.75 287 PHE A CA 1
ATOM 2285 C C . PHE A 1 287 ? -4.814 -6.150 0.373 1.00 84.75 287 PHE A C 1
ATOM 2287 O O . PHE A 1 287 ? -4.721 -6.635 -0.758 1.00 84.75 287 PHE A O 1
ATOM 2294 N N . SER A 1 288 ? -5.624 -5.117 0.630 1.00 85.38 288 SER A N 1
ATOM 2295 C CA . SER A 1 288 ? -6.367 -4.387 -0.406 1.00 85.38 288 SER A CA 1
ATOM 2296 C C . SER A 1 288 ? -5.443 -3.410 -1.141 1.00 85.38 288 SER A C 1
ATOM 2298 O O . SER A 1 288 ? -5.246 -2.272 -0.714 1.00 85.38 288 SER A O 1
ATOM 2300 N N . GLY A 1 289 ? -4.846 -3.853 -2.244 1.00 86.19 289 GLY A N 1
ATOM 2301 C CA . GLY A 1 289 ? -3.890 -3.082 -3.033 1.00 86.19 289 GLY A CA 1
ATOM 2302 C C . GLY A 1 289 ? -4.491 -2.360 -4.242 1.00 86.19 289 GLY A C 1
ATOM 2303 O O . GLY A 1 289 ? -5.711 -2.289 -4.452 1.00 86.19 289 GLY A O 1
ATOM 2304 N N . TYR A 1 290 ? -3.569 -1.834 -5.041 1.00 89.88 290 TYR A N 1
ATOM 2305 C CA . TYR A 1 290 ? -3.776 -1.144 -6.313 1.00 89.88 290 TYR A CA 1
ATOM 2306 C C . TYR A 1 290 ? -2.711 -1.643 -7.317 1.00 89.88 290 TYR A C 1
ATOM 2308 O O . TYR A 1 290 ? -1.652 -2.116 -6.880 1.00 89.88 290 TYR A O 1
ATOM 2316 N N . PRO A 1 291 ? -2.950 -1.611 -8.641 1.00 91.69 291 PRO A N 1
ATOM 2317 C CA . PRO A 1 291 ? -1.954 -2.009 -9.641 1.00 91.69 291 PRO A CA 1
ATOM 2318 C C . PRO A 1 291 ? -0.641 -1.244 -9.454 1.00 91.69 291 PRO A C 1
ATOM 2320 O O . PRO A 1 291 ? -0.673 -0.031 -9.315 1.00 91.69 291 PRO A O 1
ATOM 2323 N N . GLY A 1 292 ? 0.507 -1.928 -9.410 1.00 90.38 292 GLY A N 1
ATOM 2324 C CA . GLY A 1 292 ? 1.827 -1.280 -9.326 1.00 90.38 292 GLY A CA 1
ATOM 2325 C C . GLY A 1 292 ? 2.211 -0.723 -7.947 1.00 90.38 292 GLY A C 1
ATOM 2326 O O . GLY A 1 292 ? 3.372 -0.374 -7.731 1.00 90.38 292 GLY A O 1
ATOM 2327 N N . SER A 1 293 ? 1.273 -0.676 -6.993 1.00 90.38 293 SER A N 1
ATOM 2328 C CA . SER A 1 293 ? 1.555 -0.293 -5.608 1.00 90.38 293 SER A CA 1
ATOM 2329 C C . SER A 1 293 ? 1.829 -1.523 -4.737 1.00 90.38 293 SER A C 1
ATOM 2331 O O . SER A 1 293 ? 0.952 -2.375 -4.574 1.00 90.38 293 SER A O 1
ATOM 2333 N N . ILE A 1 294 ? 3.036 -1.642 -4.177 1.00 88.56 294 ILE A N 1
ATOM 2334 C CA . ILE A 1 294 ? 3.467 -2.807 -3.374 1.00 88.56 294 ILE A CA 1
ATOM 2335 C C . ILE A 1 294 ? 2.946 -2.787 -1.930 1.00 88.56 294 ILE A C 1
ATOM 2337 O O . ILE A 1 294 ? 3.262 -3.667 -1.133 1.00 88.56 294 ILE A O 1
ATOM 2341 N N . THR A 1 295 ? 2.119 -1.798 -1.604 1.00 83.81 295 THR A N 1
ATOM 2342 C CA . THR A 1 295 ? 1.485 -1.585 -0.304 1.00 83.81 295 THR A CA 1
ATOM 2343 C C . THR A 1 295 ? -0.014 -1.344 -0.482 1.00 83.81 295 THR A C 1
ATOM 2345 O O . THR A 1 295 ? -0.520 -1.115 -1.584 1.00 83.81 295 THR A O 1
ATOM 2348 N N . SER A 1 296 ? -0.771 -1.435 0.607 1.00 83.12 296 SER A N 1
ATOM 2349 C CA . SER A 1 296 ? -2.148 -0.956 0.635 1.00 83.12 296 SER A CA 1
ATOM 2350 C C . SER A 1 296 ? -2.158 0.545 0.884 1.00 83.12 296 SER A C 1
ATOM 2352 O O . SER A 1 296 ? -1.667 0.993 1.917 1.00 83.12 296 SER A O 1
ATOM 2354 N N . GLN A 1 297 ? -2.779 1.294 -0.026 1.00 78.12 297 GLN A N 1
ATOM 2355 C CA . GLN A 1 297 ? -3.093 2.716 0.161 1.00 78.12 297 GLN A CA 1
ATOM 2356 C C . GLN A 1 297 ? -4.385 2.904 0.991 1.00 78.12 297 GLN A C 1
ATOM 2358 O O . GLN A 1 297 ? -4.584 3.957 1.588 1.00 78.12 297 GLN A O 1
ATOM 2363 N N . ASP A 1 298 ? -5.231 1.863 1.072 1.00 75.94 298 ASP A N 1
ATOM 2364 C CA . ASP A 1 298 ? -6.377 1.764 1.999 1.00 75.94 298 ASP A CA 1
ATOM 2365 C C . ASP A 1 298 ? -5.943 1.424 3.434 1.00 75.94 298 ASP A C 1
ATOM 2367 O O . ASP A 1 298 ? -6.701 1.620 4.375 1.00 75.94 298 ASP A O 1
ATOM 2371 N N . GLU A 1 299 ? -4.783 0.784 3.566 1.00 73.50 299 GLU A N 1
ATOM 2372 C CA . GLU A 1 299 ? -4.205 0.228 4.794 1.00 73.50 299 GLU A CA 1
ATOM 2373 C C . GLU A 1 299 ? -5.028 -0.849 5.517 1.00 73.50 299 GLU A C 1
ATOM 2375 O O . GLU A 1 299 ? -4.844 -1.092 6.711 1.00 73.50 299 GLU A O 1
ATOM 2380 N N . PHE A 1 300 ? -5.845 -1.607 4.778 1.00 79.81 300 PHE A N 1
ATOM 2381 C CA . PHE A 1 300 ? -6.332 -2.896 5.270 1.00 79.81 300 PHE A CA 1
ATOM 2382 C C . PHE A 1 300 ? -5.375 -4.029 4.879 1.00 79.81 300 PHE A C 1
ATOM 2384 O O . PHE A 1 300 ? -5.230 -4.375 3.702 1.00 79.81 300 PHE A O 1
ATOM 2391 N N . TYR A 1 301 ? -4.762 -4.632 5.897 1.00 74.88 301 TYR A N 1
ATOM 2392 C CA . TYR A 1 301 ? -3.849 -5.763 5.776 1.00 74.88 301 TYR A CA 1
ATOM 2393 C C . TYR A 1 301 ? -4.260 -6.898 6.729 1.00 74.88 301 TYR A C 1
ATOM 2395 O O . TYR A 1 301 ? -4.607 -6.650 7.884 1.00 74.88 301 TYR A O 1
ATOM 2403 N N . VAL A 1 302 ? -4.134 -8.149 6.282 1.00 69.69 302 VAL A N 1
ATOM 2404 C CA . VAL A 1 302 ? -4.216 -9.361 7.113 1.00 69.69 302 VAL A CA 1
ATOM 2405 C C . VAL A 1 302 ? -2.849 -10.037 7.059 1.00 69.69 302 VAL A C 1
ATOM 2407 O O . VAL A 1 302 ? -2.437 -10.562 6.026 1.00 69.69 302 VAL A O 1
ATOM 2410 N N . ILE A 1 303 ? -2.099 -9.920 8.156 1.00 64.50 303 ILE A N 1
ATOM 2411 C CA . ILE A 1 303 ? -0.637 -9.967 8.099 1.00 64.50 303 ILE A CA 1
ATOM 2412 C C . ILE A 1 303 ? 0.032 -10.504 9.370 1.00 64.50 303 ILE A C 1
ATOM 2414 O O . ILE A 1 303 ? -0.255 -10.033 10.470 1.00 64.50 303 ILE A O 1
ATOM 2418 N N . PRO A 1 304 ? 1.057 -11.354 9.206 1.00 51.31 304 PRO A N 1
ATOM 2419 C CA . PRO A 1 304 ? 2.426 -11.088 9.630 1.00 51.31 304 PRO A CA 1
ATOM 2420 C C . PRO A 1 304 ? 3.121 -10.063 8.672 1.00 51.31 304 PRO A C 1
ATOM 2422 O O . PRO A 1 304 ? 2.830 -10.045 7.486 1.00 51.31 304 PRO A O 1
ATOM 2425 N N . VAL A 1 305 ? 3.964 -9.136 9.169 1.00 33.03 305 VAL A N 1
ATOM 2426 C CA . VAL A 1 305 ? 3.548 -7.708 9.271 1.00 33.03 305 VAL A CA 1
ATOM 2427 C C . VAL A 1 305 ? 4.171 -6.626 8.167 1.00 33.03 305 VAL A C 1
ATOM 2429 O O . VAL A 1 305 ? 4.019 -6.993 7.014 1.00 33.03 305 VAL A O 1
ATOM 2432 N N . SER A 1 306 ? 4.779 -5.354 8.275 1.00 35.62 306 SER A N 1
ATOM 2433 C CA . SER A 1 306 ? 4.907 -4.232 7.201 1.00 35.62 306 SER A CA 1
ATOM 2434 C C . SER A 1 306 ? 6.014 -2.910 7.362 1.00 35.62 306 SER A C 1
ATOM 2436 O O . SER A 1 306 ? 6.382 -2.850 8.511 1.00 35.62 306 SER A O 1
ATOM 2438 N N . PRO A 1 307 ? 6.786 -1.955 6.548 1.00 36.97 307 PRO A N 1
ATOM 2439 C CA . PRO A 1 307 ? 8.086 -1.364 7.017 1.00 36.97 307 PRO A CA 1
ATOM 2440 C C . PRO A 1 307 ? 7.947 -0.121 7.863 1.00 36.97 307 PRO A C 1
ATOM 2442 O O . PRO A 1 307 ? 8.609 0.049 8.870 1.00 36.97 307 PRO A O 1
ATOM 2445 N N . ARG A 1 308 ? 7.056 0.746 7.425 1.00 51.00 308 ARG A N 1
ATOM 2446 C CA . ARG A 1 308 ? 5.999 1.210 8.287 1.00 51.00 308 ARG A CA 1
ATOM 2447 C C . ARG A 1 308 ? 4.681 0.547 7.805 1.00 51.00 308 ARG A C 1
ATOM 2449 O O . ARG A 1 308 ? 3.965 0.082 8.680 1.00 51.00 308 ARG A O 1
ATOM 2456 N N . VAL A 1 309 ? 4.481 0.283 6.477 1.00 53.66 309 VAL A N 1
ATOM 2457 C CA . VAL A 1 309 ? 3.760 -0.923 5.910 1.00 53.66 309 VAL A CA 1
ATOM 2458 C C . VAL A 1 309 ? 4.325 -1.729 4.622 1.00 53.66 309 VAL A C 1
ATOM 2460 O O . VAL A 1 309 ? 4.538 -1.065 3.618 1.00 53.66 309 VAL A O 1
ATOM 2463 N N . LEU A 1 310 ? 4.688 -3.073 4.651 1.00 55.72 310 LEU A N 1
ATOM 2464 C CA . LEU A 1 310 ? 5.845 -3.996 4.130 1.00 55.72 310 LEU A CA 1
ATOM 2465 C C . LEU A 1 310 ? 7.353 -4.122 4.793 1.00 55.72 310 LEU A C 1
ATOM 2467 O O . LEU A 1 310 ? 8.277 -3.674 4.131 1.00 55.72 310 LEU A O 1
ATOM 2471 N N . ALA A 1 311 ? 7.650 -4.645 6.046 1.00 57.50 311 ALA A N 1
ATOM 2472 C CA . ALA A 1 311 ? 8.885 -4.635 6.990 1.00 57.50 311 ALA A CA 1
ATOM 2473 C C . ALA A 1 311 ? 8.851 -4.497 8.590 1.00 57.50 311 ALA A C 1
ATOM 2475 O O . ALA A 1 311 ? 8.896 -5.504 9.255 1.00 57.50 311 ALA A O 1
ATOM 2476 N N . ALA A 1 312 ? 8.922 -3.370 9.329 1.00 57.72 312 ALA A N 1
ATOM 2477 C CA . ALA A 1 312 ? 8.672 -3.214 10.779 1.00 57.72 312 ALA A CA 1
ATOM 2478 C C . ALA A 1 312 ? 7.592 -4.109 11.387 1.00 57.72 312 ALA A C 1
ATOM 2480 O O . ALA A 1 312 ? 7.879 -4.846 12.322 1.00 57.72 312 ALA A O 1
ATOM 2481 N N . ASN A 1 313 ? 6.356 -4.090 10.878 1.00 56.75 313 ASN A N 1
ATOM 2482 C CA . ASN A 1 313 ? 5.368 -5.072 11.266 1.00 56.75 313 ASN A CA 1
ATOM 2483 C C . ASN A 1 313 ? 5.921 -6.525 10.903 1.00 56.75 313 ASN A C 1
ATOM 2485 O O . ASN A 1 313 ? 5.824 -7.442 11.703 1.00 56.75 313 ASN A O 1
ATOM 2489 N N . HIS A 1 314 ? 6.593 -6.752 9.766 1.00 59.88 314 HIS A N 1
ATOM 2490 C CA . HIS A 1 314 ? 7.183 -8.012 9.215 1.00 59.88 314 HIS A CA 1
ATOM 2491 C C . HIS A 1 314 ? 8.253 -8.559 10.193 1.00 59.88 314 HIS A C 1
ATOM 2493 O O . HIS A 1 314 ? 8.443 -9.766 10.283 1.00 59.88 314 HIS A O 1
ATOM 2499 N N . LEU A 1 315 ? 8.906 -7.653 10.936 1.00 59.88 315 LEU A N 1
ATOM 2500 C CA . LEU A 1 315 ? 9.883 -7.836 12.012 1.00 59.88 315 LEU A CA 1
ATOM 2501 C C . LEU A 1 315 ? 9.219 -7.951 13.404 1.00 59.88 315 LEU A C 1
ATOM 2503 O O . LEU A 1 315 ? 9.826 -8.480 14.337 1.00 59.88 315 LEU A O 1
ATOM 2507 N N . ALA A 1 316 ? 7.997 -7.431 13.570 1.00 60.47 316 ALA A N 1
ATOM 2508 C CA . ALA A 1 316 ? 7.301 -7.328 14.846 1.00 60.47 316 ALA A CA 1
ATOM 2509 C C . ALA A 1 316 ? 6.724 -8.675 15.290 1.00 60.47 316 ALA A C 1
ATOM 2511 O O . ALA A 1 316 ? 6.002 -9.358 14.570 1.00 60.47 316 ALA A O 1
ATOM 2512 N N . THR A 1 317 ? 6.975 -9.008 16.553 1.00 58.97 317 THR A N 1
ATOM 2513 C CA . THR A 1 317 ? 6.466 -10.226 17.203 1.00 58.97 317 THR A CA 1
ATOM 2514 C C . THR A 1 317 ? 5.191 -9.977 18.009 1.00 58.97 317 THR A C 1
ATOM 2516 O O . THR A 1 317 ? 4.635 -10.900 18.601 1.00 58.97 317 THR A O 1
ATOM 2519 N N . ASN A 1 318 ? 4.771 -8.712 18.128 1.00 58.94 318 ASN A N 1
ATOM 2520 C CA . ASN A 1 318 ? 3.595 -8.273 18.875 1.00 58.94 318 ASN A CA 1
ATOM 2521 C C . ASN A 1 318 ? 3.250 -6.792 18.614 1.00 58.94 318 ASN A C 1
ATOM 2523 O O . ASN A 1 318 ? 4.100 -6.006 18.191 1.00 58.94 318 ASN A O 1
ATOM 2527 N N . VAL A 1 319 ? 2.033 -6.396 19.000 1.00 62.06 319 VAL A N 1
ATOM 2528 C CA . VAL A 1 319 ? 1.496 -5.027 18.866 1.00 62.06 319 VAL A CA 1
ATOM 2529 C C . VAL A 1 319 ? 2.400 -3.931 19.456 1.00 62.06 319 VAL A C 1
ATOM 2531 O O . VAL A 1 319 ? 2.553 -2.877 18.849 1.00 62.06 319 VAL A O 1
ATOM 2534 N N . SER A 1 320 ? 3.055 -4.171 20.600 1.00 62.50 320 SER A N 1
ATOM 2535 C CA . SER A 1 320 ? 3.923 -3.157 21.220 1.00 62.50 320 SER A CA 1
ATOM 2536 C C . SER A 1 320 ? 5.231 -2.978 20.448 1.00 62.50 320 SER A C 1
ATOM 2538 O O . SER A 1 320 ? 5.610 -1.852 20.128 1.00 62.50 320 SER A O 1
ATOM 2540 N N . SER A 1 321 ? 5.881 -4.081 20.043 1.00 65.25 321 SER A N 1
ATOM 2541 C CA . SER A 1 321 ? 7.034 -3.992 19.131 1.00 65.25 321 SER A CA 1
ATOM 2542 C C . SER A 1 321 ? 6.669 -3.307 17.816 1.00 65.25 321 SER A C 1
ATOM 2544 O O . SER A 1 321 ? 7.497 -2.588 17.270 1.00 65.25 321 SER A O 1
ATOM 2546 N N . TRP A 1 322 ? 5.428 -3.460 17.342 1.00 70.12 322 TRP A N 1
ATOM 2547 C CA . TRP A 1 322 ? 4.996 -2.752 16.149 1.00 70.12 322 TRP A CA 1
ATOM 2548 C C . TRP A 1 322 ? 4.955 -1.232 16.339 1.00 70.12 322 TRP A C 1
ATOM 2550 O O . TRP A 1 322 ? 5.593 -0.507 15.577 1.00 70.12 322 TRP A O 1
ATOM 2560 N N . ALA A 1 323 ? 4.269 -0.760 17.384 1.00 67.06 323 ALA A N 1
ATOM 2561 C CA . ALA A 1 323 ? 4.164 0.664 17.694 1.00 67.06 323 ALA A CA 1
ATOM 2562 C C . ALA A 1 323 ? 5.543 1.333 17.823 1.00 67.06 323 ALA A C 1
ATOM 2564 O O . ALA A 1 323 ? 5.747 2.447 17.342 1.00 67.06 323 ALA A O 1
ATOM 2565 N N . HIS A 1 324 ? 6.508 0.634 18.431 1.00 69.12 324 HIS A N 1
ATOM 2566 C CA . HIS A 1 324 ? 7.872 1.133 18.583 1.00 69.12 324 HIS A CA 1
ATOM 2567 C C . HIS A 1 324 ? 8.626 1.276 17.254 1.00 69.12 324 HIS A C 1
ATOM 2569 O O . HIS A 1 324 ? 9.287 2.296 17.076 1.00 69.12 324 HIS A O 1
ATOM 2575 N N . ILE A 1 325 ? 8.521 0.319 16.323 1.00 69.75 325 ILE A N 1
ATOM 2576 C CA . ILE A 1 325 ? 9.234 0.408 15.034 1.00 69.75 325 ILE A CA 1
ATOM 2577 C C . ILE A 1 325 ? 8.513 1.373 14.064 1.00 69.75 325 ILE A C 1
ATOM 2579 O O . ILE A 1 325 ? 9.160 2.053 13.272 1.00 69.75 325 ILE A O 1
ATOM 2583 N N . LEU A 1 326 ? 7.184 1.532 14.170 1.00 71.00 326 LEU A N 1
ATOM 2584 C CA . LEU A 1 326 ? 6.473 2.627 13.492 1.00 71.00 326 LEU A CA 1
ATOM 2585 C C . LEU A 1 326 ? 6.989 3.997 13.977 1.00 71.00 326 LEU A C 1
ATOM 2587 O O . LEU A 1 326 ? 7.268 4.891 13.178 1.00 71.00 326 LEU A O 1
ATOM 2591 N N . ALA A 1 327 ? 7.131 4.155 15.297 1.00 67.00 327 ALA A N 1
ATOM 2592 C CA . ALA A 1 327 ? 7.507 5.416 15.928 1.00 67.00 327 ALA A CA 1
ATOM 2593 C C . ALA A 1 327 ? 9.003 5.767 15.810 1.00 67.00 327 ALA A C 1
ATOM 2595 O O . ALA A 1 327 ? 9.327 6.956 15.812 1.00 67.00 327 ALA A O 1
ATOM 2596 N N . SER A 1 328 ? 9.908 4.783 15.708 1.00 66.12 328 SER A N 1
ATOM 2597 C CA . SER A 1 328 ? 11.367 5.008 15.655 1.00 66.12 328 SER A CA 1
ATOM 2598 C C . SER A 1 328 ? 11.830 5.768 14.413 1.00 66.12 328 SER A C 1
ATOM 2600 O O . SER A 1 328 ? 12.881 6.404 14.440 1.00 66.12 328 SER A O 1
ATOM 2602 N N . SER A 1 329 ? 11.037 5.715 13.343 1.00 61.75 329 SER A N 1
ATOM 2603 C CA . SER A 1 329 ? 11.359 6.287 12.033 1.00 61.75 329 SER A CA 1
ATOM 2604 C C . SER A 1 329 ? 10.190 7.117 11.487 1.00 61.75 329 SER A C 1
ATOM 2606 O O . SER A 1 329 ? 9.927 7.110 10.284 1.00 61.75 329 SER A O 1
ATOM 2608 N N . ASN A 1 330 ? 9.439 7.801 12.362 1.00 61.81 330 ASN A N 1
ATOM 2609 C CA . ASN A 1 330 ? 8.331 8.677 11.958 1.00 61.81 330 ASN A CA 1
ATOM 2610 C C . ASN A 1 330 ? 8.840 9.856 11.099 1.00 61.81 330 ASN A C 1
ATOM 2612 O O . ASN A 1 330 ? 9.775 10.551 11.491 1.00 61.81 330 ASN A O 1
ATOM 2616 N N . SER A 1 331 ? 8.207 10.087 9.945 1.00 53.16 331 SER A N 1
ATOM 2617 C CA . SER A 1 331 ? 8.566 11.144 8.987 1.00 53.16 331 SER A CA 1
ATOM 2618 C C . SER A 1 331 ? 7.787 12.448 9.181 1.00 53.16 331 SER A C 1
ATOM 2620 O O . SER A 1 331 ? 8.198 13.464 8.627 1.00 53.16 331 SER A O 1
ATOM 2622 N N . GLY A 1 332 ? 6.693 12.438 9.956 1.00 56.81 332 GLY A N 1
ATOM 2623 C CA . GLY A 1 332 ? 5.745 13.561 10.011 1.00 56.81 332 GLY A CA 1
ATOM 2624 C C . GLY A 1 332 ? 4.944 13.720 8.712 1.00 56.81 332 GLY A C 1
ATOM 2625 O O . GLY A 1 332 ? 4.674 14.841 8.292 1.00 56.81 332 GLY A O 1
ATOM 2626 N N . THR A 1 333 ? 4.656 12.597 8.050 1.00 46.91 333 THR A N 1
ATOM 2627 C CA . THR A 1 333 ? 3.902 12.473 6.793 1.00 46.91 333 THR A CA 1
ATOM 2628 C C . THR A 1 333 ? 3.090 11.176 6.832 1.00 46.91 333 THR A C 1
ATOM 2630 O O . THR A 1 333 ? 3.461 10.246 7.561 1.00 46.91 333 THR A O 1
ATOM 2633 N N . ALA A 1 334 ? 1.998 11.104 6.067 1.00 52.22 334 ALA A N 1
ATOM 2634 C CA . ALA A 1 334 ? 1.040 10.001 6.076 1.00 52.22 334 ALA A CA 1
ATOM 2635 C C . ALA A 1 334 ? 0.480 9.708 7.488 1.00 52.22 334 ALA A C 1
ATOM 2637 O O . ALA A 1 334 ? 0.337 8.549 7.886 1.00 52.22 334 ALA A O 1
ATOM 2638 N N . SER A 1 335 ? 0.191 10.758 8.266 1.00 62.47 335 SER A N 1
ATOM 2639 C CA . SER A 1 335 ? -0.167 10.661 9.691 1.00 62.47 335 SER A CA 1
ATOM 2640 C C . SER A 1 335 ? -1.591 10.148 9.928 1.00 62.47 335 SER A C 1
ATOM 2642 O O . SER A 1 335 ? -2.568 10.752 9.481 1.00 62.47 335 SER A O 1
ATOM 2644 N N . LYS A 1 336 ? -1.716 9.004 10.620 1.00 70.06 336 LYS A N 1
ATOM 2645 C CA . LYS A 1 336 ? -2.968 8.236 10.734 1.00 70.06 336 LYS A CA 1
ATOM 2646 C C . LYS A 1 336 ? -3.198 7.638 12.128 1.00 70.06 336 LYS A C 1
ATOM 2648 O O . LYS A 1 336 ? -2.297 7.568 12.966 1.00 70.06 336 LYS A O 1
ATOM 2653 N N . GLN A 1 337 ? -4.431 7.181 12.352 1.00 71.12 337 GLN A N 1
ATOM 2654 C CA . GLN A 1 337 ? -4.838 6.390 13.515 1.00 71.12 337 GLN A CA 1
ATOM 2655 C C . GLN A 1 337 ? -4.875 4.903 13.129 1.00 71.12 337 GLN A C 1
ATOM 2657 O O . GLN A 1 337 ? -5.754 4.456 12.395 1.00 71.12 337 GLN A O 1
ATOM 2662 N N . TRP A 1 338 ? -3.917 4.133 13.634 1.00 71.81 338 TRP A N 1
ATOM 2663 C CA . TRP A 1 338 ? -3.748 2.715 13.329 1.00 71.81 338 TRP A CA 1
ATOM 2664 C C . TRP A 1 338 ? -4.414 1.828 14.377 1.00 71.81 338 TRP A C 1
ATOM 2666 O O . TRP A 1 338 ? -4.121 1.933 15.569 1.00 71.81 338 TRP A O 1
ATOM 2676 N N . LEU A 1 339 ? -5.259 0.903 13.922 1.00 75.69 339 LEU A N 1
ATOM 2677 C CA . LEU A 1 339 ? -5.831 -0.165 14.739 1.00 75.69 339 LEU A CA 1
ATOM 2678 C C . LEU A 1 339 ? -5.063 -1.468 14.489 1.00 75.69 339 LEU A C 1
ATOM 2680 O O . LEU A 1 339 ? -5.068 -1.978 13.370 1.00 75.69 339 LEU A O 1
ATOM 2684 N N . VAL A 1 340 ? -4.447 -2.037 15.527 1.00 70.44 340 VAL A N 1
ATOM 2685 C CA . VAL A 1 340 ? -3.671 -3.285 15.419 1.00 70.44 340 VAL A CA 1
ATOM 2686 C C . VAL A 1 340 ? -4.142 -4.315 16.440 1.00 70.44 340 VAL A C 1
ATOM 2688 O O . VAL A 1 340 ? -4.353 -3.999 17.611 1.00 70.44 340 VAL A O 1
ATOM 2691 N N . VAL A 1 341 ? -4.307 -5.560 15.985 1.00 69.25 341 VAL A N 1
ATOM 2692 C CA . VAL A 1 341 ? -4.931 -6.666 16.727 1.00 69.25 341 VAL A CA 1
ATOM 2693 C C . VAL A 1 341 ? -4.052 -7.916 16.666 1.00 69.25 341 VAL A C 1
ATOM 2695 O O . VAL A 1 341 ? -3.590 -8.303 15.596 1.00 69.25 341 VAL A O 1
ATOM 2698 N N . ASP A 1 342 ? -3.849 -8.572 17.810 1.00 69.19 342 ASP A N 1
ATOM 2699 C CA . ASP A 1 342 ? -3.101 -9.830 17.929 1.00 69.19 342 ASP A CA 1
ATOM 2700 C C . ASP A 1 342 ? -4.066 -11.025 18.045 1.00 69.19 342 ASP A C 1
ATOM 2702 O O . ASP A 1 342 ? -4.484 -11.413 19.141 1.00 69.19 342 ASP A O 1
ATOM 2706 N N . PHE A 1 343 ? -4.434 -11.610 16.900 1.00 65.81 343 PHE A N 1
ATOM 2707 C CA . PHE A 1 343 ? -5.353 -12.755 16.834 1.00 65.81 343 PHE A CA 1
ATOM 2708 C C . PHE A 1 343 ? -4.857 -13.978 17.625 1.00 65.81 343 PHE A C 1
ATOM 2710 O O . PHE A 1 343 ? -5.669 -14.650 18.261 1.00 65.81 343 PHE A O 1
ATOM 2717 N N . SER A 1 344 ? -3.539 -14.217 17.699 1.00 63.88 344 SER A N 1
ATOM 2718 C CA . SER A 1 344 ? -2.981 -15.345 18.469 1.00 63.88 344 SER A CA 1
ATOM 2719 C C . SER A 1 344 ? -3.348 -15.265 19.957 1.00 63.88 344 SER A C 1
ATOM 2721 O O . SER A 1 344 ? -3.626 -16.270 20.614 1.00 63.88 344 SER A O 1
ATOM 2723 N N . ARG A 1 345 ? -3.432 -14.042 20.497 1.00 64.06 345 ARG A N 1
ATOM 2724 C CA . ARG A 1 345 ? -3.856 -13.801 21.883 1.00 64.06 345 ARG A CA 1
ATOM 2725 C C . ARG A 1 345 ? -5.357 -13.925 22.058 1.00 64.06 345 ARG A C 1
ATOM 2727 O O . ARG A 1 345 ? -5.784 -14.363 23.123 1.00 64.06 345 ARG A O 1
ATOM 2734 N N . PHE A 1 346 ? -6.147 -13.579 21.044 1.00 63.06 346 PHE A N 1
ATOM 2735 C CA . PHE A 1 346 ? -7.593 -13.790 21.075 1.00 63.06 346 PHE A CA 1
ATOM 2736 C C . PHE A 1 346 ? -7.928 -15.284 21.206 1.00 63.06 346 PHE A C 1
ATOM 2738 O O . PHE A 1 346 ? -8.723 -15.659 22.066 1.00 63.06 346 PHE A O 1
ATOM 2745 N N . GLU A 1 347 ? -7.259 -16.144 20.436 1.00 58.19 347 GLU A N 1
ATOM 2746 C CA . GLU A 1 347 ? -7.449 -17.601 20.477 1.00 58.19 347 GLU A CA 1
ATOM 2747 C C . GLU A 1 347 ? -6.992 -18.216 21.811 1.00 58.19 347 GLU A C 1
ATOM 2749 O O . GLU A 1 347 ? -7.756 -18.932 22.465 1.00 58.19 347 GLU A O 1
ATOM 2754 N N . HIS A 1 348 ? -5.789 -17.878 22.289 1.00 57.28 348 HIS A N 1
ATOM 2755 C CA . HIS A 1 348 ? -5.292 -18.378 23.578 1.00 57.28 348 HIS A CA 1
ATOM 2756 C C . HIS A 1 348 ? -6.144 -17.937 24.784 1.00 57.28 348 HIS A C 1
ATOM 2758 O O . HIS A 1 348 ? -6.215 -18.659 25.780 1.00 57.28 348 HIS A O 1
ATOM 2764 N N . LEU A 1 349 ? -6.829 -16.788 24.710 1.00 53.31 349 LEU A N 1
ATOM 2765 C CA . LEU A 1 349 ? -7.773 -16.347 25.747 1.00 53.31 349 LEU A CA 1
ATOM 2766 C C . LEU A 1 349 ? -9.051 -17.205 25.814 1.00 53.31 349 LEU A C 1
ATOM 2768 O O . LEU A 1 349 ? -9.703 -17.211 26.860 1.00 53.31 349 LEU A O 1
ATOM 2772 N N . HIS A 1 350 ? -9.387 -17.937 24.746 1.00 50.97 350 HIS A N 1
ATOM 2773 C CA . HIS A 1 350 ? -10.554 -18.825 24.671 1.00 50.97 350 HIS A CA 1
ATOM 2774 C C . HIS A 1 350 ? -10.248 -20.274 25.061 1.00 50.97 350 HIS A C 1
ATOM 2776 O O . HIS A 1 350 ? -11.093 -20.937 25.658 1.00 50.97 350 HIS A O 1
ATOM 2782 N N . GLN A 1 351 ? -9.038 -20.755 24.767 1.00 43.03 351 GLN A N 1
ATOM 2783 C CA . GLN A 1 351 ? -8.614 -22.141 25.022 1.00 43.03 351 GLN A CA 1
ATOM 2784 C C . GLN A 1 351 ? -8.305 -22.440 26.506 1.00 43.03 351 GLN A C 1
ATOM 2786 O O . GLN A 1 351 ? -8.101 -23.595 26.877 1.00 43.03 351 GLN A O 1
ATOM 2791 N N . ALA A 1 352 ? -8.257 -21.423 27.373 1.00 41.84 352 ALA A N 1
ATOM 2792 C CA . ALA A 1 352 ? -7.957 -21.587 28.794 1.00 41.84 352 ALA A CA 1
ATOM 2793 C C . ALA A 1 352 ? -9.103 -22.306 29.555 1.00 41.84 352 ALA A C 1
ATOM 2795 O O . ALA A 1 352 ? -10.232 -21.803 29.564 1.00 41.84 352 ALA A O 1
ATOM 2796 N N . PRO A 1 353 ? -8.848 -23.436 30.253 1.00 40.94 353 PRO A N 1
ATOM 2797 C CA . PRO A 1 353 ? -9.892 -24.174 30.966 1.00 40.94 353 PRO A CA 1
ATOM 2798 C C . PRO A 1 353 ? -10.622 -23.328 32.020 1.00 40.94 353 PRO A C 1
ATOM 2800 O O . PRO A 1 353 ? -10.006 -22.733 32.905 1.00 40.94 353 PRO A O 1
ATOM 2803 N N . LYS A 1 354 ? -11.962 -23.330 31.984 1.00 48.22 354 LYS A N 1
ATOM 2804 C CA . LYS A 1 354 ? -12.833 -22.558 32.901 1.00 48.22 354 LYS A CA 1
ATOM 2805 C C . LYS A 1 354 ? -12.887 -23.128 34.341 1.00 48.22 354 LYS A C 1
ATOM 2807 O O . LYS A 1 354 ? -13.777 -22.786 35.116 1.00 48.22 354 LYS A O 1
ATOM 2812 N N . THR A 1 355 ? -11.939 -23.979 34.736 1.00 37.94 355 THR A N 1
ATOM 2813 C CA . THR A 1 355 ? -11.855 -24.603 36.067 1.00 37.94 355 THR A CA 1
ATOM 2814 C C . THR A 1 355 ? -11.223 -23.660 37.097 1.00 37.94 355 THR A C 1
ATOM 2816 O O . THR A 1 355 ? -10.007 -23.492 37.136 1.00 37.94 355 THR A O 1
ATOM 2819 N N . GLY A 1 356 ? -12.045 -23.056 37.961 1.00 40.75 356 GLY A N 1
ATOM 2820 C CA . GLY A 1 356 ? -11.594 -22.285 39.135 1.00 40.75 356 GLY A CA 1
ATOM 2821 C C . GLY A 1 356 ? -11.231 -20.813 38.887 1.00 40.75 356 GLY A C 1
ATOM 2822 O O . GLY A 1 356 ? -10.945 -20.081 39.836 1.00 40.75 356 GLY A O 1
ATOM 2823 N N . VAL A 1 357 ? -11.283 -20.344 37.639 1.00 39.06 357 VAL A N 1
ATOM 2824 C CA . VAL A 1 357 ? -11.010 -18.945 37.280 1.00 39.06 357 VAL A CA 1
ATOM 2825 C C . VAL A 1 357 ? -12.149 -18.032 37.757 1.00 39.06 357 VAL A C 1
ATOM 2827 O O . VAL A 1 357 ? -13.240 -18.021 37.188 1.00 39.06 357 VAL A O 1
ATOM 2830 N N . LYS A 1 358 ? -11.887 -17.222 38.795 1.00 34.66 358 LYS A N 1
ATOM 2831 C CA . LYS A 1 358 ? -12.759 -16.093 39.173 1.00 34.66 358 LYS A CA 1
ATOM 2832 C C . LYS A 1 358 ? -12.927 -15.145 37.979 1.00 34.66 358 LYS A C 1
ATOM 2834 O O . LYS A 1 358 ? -12.006 -14.976 37.186 1.00 34.66 358 LYS A O 1
ATOM 2839 N N . SER A 1 359 ? -14.079 -14.477 37.886 1.00 35.75 359 SER A N 1
ATOM 2840 C CA . SER A 1 359 ? -14.356 -13.481 36.839 1.00 35.75 359 SER A CA 1
ATOM 2841 C C . SER A 1 359 ? -13.354 -12.315 36.899 1.00 35.75 359 SER A C 1
ATOM 2843 O O . SER A 1 359 ? -13.530 -11.360 37.656 1.00 35.75 359 SER A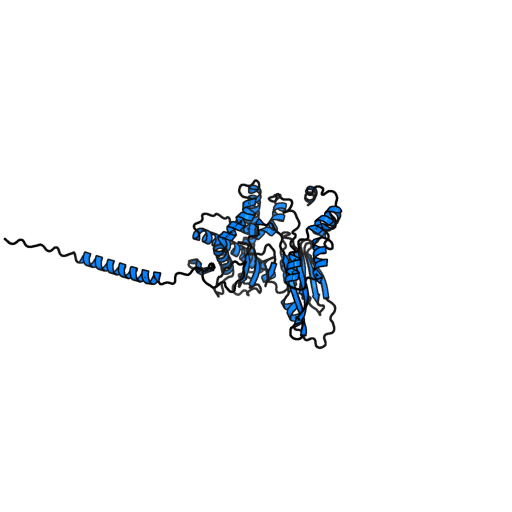 O 1
ATOM 2845 N N . PHE A 1 360 ? -12.274 -12.409 36.117 1.00 41.44 360 PHE A N 1
ATOM 2846 C CA . PHE A 1 360 ? -11.258 -11.366 35.986 1.00 41.44 360 PHE A CA 1
ATOM 2847 C C . PHE A 1 360 ? -11.831 -10.195 35.178 1.00 41.44 360 PHE A C 1
ATOM 2849 O O . PHE A 1 360 ? -11.749 -10.178 33.949 1.00 41.44 360 PHE A O 1
ATOM 2856 N N . ARG A 1 361 ? -12.445 -9.254 35.907 1.00 38.56 361 ARG A N 1
ATOM 2857 C CA . ARG A 1 361 ? -13.225 -8.106 35.410 1.00 38.56 361 ARG A CA 1
ATOM 2858 C C . ARG A 1 361 ? -12.415 -6.931 34.853 1.00 38.56 361 ARG A C 1
ATOM 2860 O O . ARG A 1 361 ? -13.020 -5.998 34.338 1.00 38.56 361 ARG A O 1
ATOM 2867 N N . ASN A 1 362 ? -11.090 -6.955 34.970 1.00 43.25 362 ASN A N 1
ATOM 2868 C CA . ASN A 1 362 ? -10.252 -5.792 34.687 1.00 43.25 362 ASN A CA 1
ATOM 2869 C C . ASN A 1 362 ? -9.534 -5.958 33.341 1.00 43.25 362 ASN A C 1
ATOM 2871 O O . ASN A 1 362 ? -8.403 -6.451 33.263 1.00 43.25 362 ASN A O 1
ATOM 2875 N N . GLU A 1 363 ? -10.203 -5.509 32.284 1.00 46.53 363 GLU A N 1
ATOM 2876 C CA . GLU A 1 363 ? -9.503 -4.883 31.164 1.00 46.53 363 GLU A CA 1
ATOM 2877 C C . GLU A 1 363 ? -8.814 -3.616 31.687 1.00 46.53 363 GLU A C 1
ATOM 2879 O O . GLU A 1 363 ? -9.364 -2.893 32.520 1.00 46.53 363 GLU A O 1
ATOM 2884 N N . VAL A 1 364 ? -7.583 -3.381 31.248 1.00 46.78 364 VAL A N 1
ATOM 2885 C CA . VAL A 1 364 ? -6.793 -2.205 31.600 1.00 46.78 364 VAL A CA 1
ATOM 2886 C C . VAL A 1 364 ? -6.338 -1.566 30.301 1.00 46.78 364 VAL A C 1
ATOM 2888 O O . VAL A 1 364 ? -5.612 -2.163 29.502 1.00 46.78 364 VAL A O 1
ATOM 2891 N N . VAL A 1 365 ? -6.773 -0.330 30.096 1.00 48.91 365 VAL A N 1
ATOM 2892 C CA . VAL A 1 365 ? -6.216 0.533 29.062 1.00 48.91 365 VAL A CA 1
ATOM 2893 C C . VAL A 1 365 ? -4.932 1.135 29.627 1.00 48.91 365 VAL A C 1
ATOM 2895 O O . VAL A 1 365 ? -4.946 1.752 30.690 1.00 48.91 365 VAL A O 1
ATOM 2898 N N . THR A 1 366 ? -3.809 0.924 28.945 1.00 50.03 366 THR A N 1
ATOM 2899 C CA . THR A 1 366 ? -2.572 1.667 29.197 1.00 50.03 366 THR A CA 1
ATOM 2900 C C . THR A 1 366 ? -2.347 2.607 28.034 1.00 50.03 366 THR A C 1
ATOM 2902 O O . THR A 1 366 ? -2.002 2.179 26.934 1.00 50.03 366 THR A O 1
ATOM 2905 N N . GLU A 1 367 ? -2.532 3.891 28.300 1.00 49.25 367 GLU A N 1
ATOM 2906 C CA . GLU A 1 367 ? -2.134 4.961 27.398 1.00 49.25 367 GLU A CA 1
ATOM 2907 C C . GLU A 1 367 ? -0.674 5.319 27.663 1.00 49.25 367 GLU A C 1
ATOM 2909 O O . GLU A 1 367 ? -0.234 5.423 28.811 1.00 49.25 367 GLU A O 1
ATOM 2914 N N . SER A 1 368 ? 0.094 5.480 26.593 1.00 53.47 368 SER A N 1
ATOM 2915 C CA . SER A 1 368 ? 1.497 5.871 26.653 1.00 53.47 368 SER A CA 1
ATOM 2916 C C . SER A 1 368 ? 1.836 6.775 25.473 1.00 53.47 368 SER A C 1
ATOM 2918 O O . SER A 1 368 ? 1.599 6.433 24.316 1.00 53.47 368 SER A O 1
ATOM 2920 N N . THR A 1 369 ? 2.392 7.949 25.753 1.00 58.75 369 THR A N 1
ATOM 2921 C CA . THR A 1 369 ? 2.945 8.828 24.717 1.00 58.75 369 THR A CA 1
ATOM 2922 C C . THR A 1 369 ? 4.339 8.315 24.368 1.00 58.75 369 THR A C 1
ATOM 2924 O O . THR A 1 369 ? 5.247 8.411 25.191 1.00 58.75 369 THR A O 1
ATOM 2927 N N . LEU A 1 370 ? 4.513 7.735 23.176 1.00 60.97 370 LEU A N 1
ATOM 2928 C CA . LEU A 1 370 ? 5.795 7.160 22.745 1.00 60.97 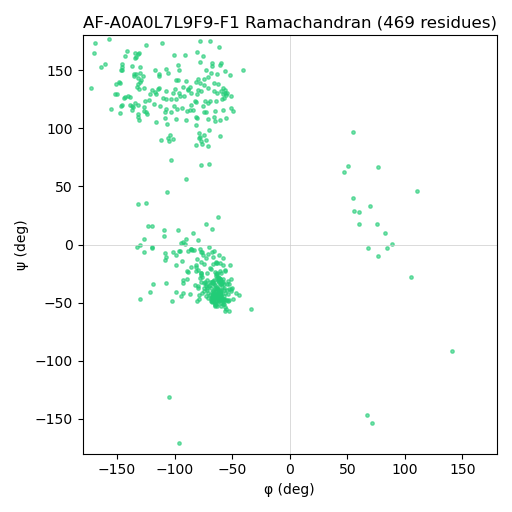370 LEU A CA 1
ATOM 2929 C C . LEU A 1 370 ? 6.807 8.250 22.381 1.00 60.97 370 LEU A C 1
ATOM 2931 O O . LEU A 1 370 ? 7.997 8.117 22.654 1.00 60.97 370 LEU A O 1
ATOM 2935 N N . ASN A 1 371 ? 6.330 9.331 21.765 1.00 66.06 371 ASN A N 1
ATOM 2936 C CA . ASN A 1 371 ? 7.070 10.567 21.532 1.00 66.06 371 ASN A CA 1
ATOM 2937 C C . ASN A 1 371 ? 6.074 11.727 21.339 1.00 66.06 371 ASN A C 1
ATOM 2939 O O . ASN A 1 371 ? 4.865 11.507 21.306 1.00 66.06 371 ASN A O 1
ATOM 2943 N N . LYS A 1 372 ? 6.569 12.961 21.176 1.00 60.69 372 LYS A N 1
ATOM 2944 C CA . LYS A 1 372 ? 5.733 14.172 21.051 1.00 60.69 372 LYS A CA 1
ATOM 2945 C C . LYS A 1 372 ? 4.718 14.183 19.889 1.00 60.69 372 LYS A C 1
ATOM 2947 O O . LYS A 1 372 ? 3.879 15.071 19.860 1.00 60.69 372 LYS A O 1
ATOM 2952 N N . HIS A 1 373 ? 4.808 13.244 18.947 1.00 57.97 373 HIS A N 1
ATOM 2953 C CA . HIS A 1 373 ? 3.928 13.111 17.782 1.00 57.97 373 HIS A CA 1
ATOM 2954 C C . HIS A 1 373 ? 3.167 11.770 17.747 1.00 57.97 373 HIS A C 1
ATOM 2956 O O . HIS A 1 373 ? 2.413 11.537 16.810 1.00 57.97 373 HIS A O 1
ATOM 2962 N N . VAL A 1 374 ? 3.381 10.847 18.698 1.00 56.47 374 VAL A N 1
ATOM 2963 C CA . VAL A 1 374 ? 2.785 9.496 18.649 1.00 56.47 374 VAL A CA 1
ATOM 2964 C C . VAL A 1 374 ? 2.256 9.069 20.018 1.00 56.47 374 VAL A C 1
ATOM 2966 O O . VAL A 1 374 ? 3.029 8.851 20.958 1.00 56.47 374 VAL A O 1
ATOM 2969 N N . ARG A 1 375 ? 0.934 8.887 20.112 1.00 61.09 375 ARG A N 1
ATOM 2970 C CA . ARG A 1 375 ? 0.239 8.294 21.266 1.00 61.09 375 ARG A CA 1
ATOM 2971 C C . ARG A 1 375 ? -0.069 6.824 20.984 1.00 61.09 375 ARG A C 1
ATOM 2973 O O . ARG A 1 375 ? -0.418 6.454 19.869 1.00 61.09 375 ARG A O 1
ATOM 2980 N N . HIS A 1 376 ? 0.063 5.981 22.000 1.00 58.12 376 HIS A N 1
ATOM 2981 C CA . HIS A 1 376 ? -0.150 4.541 21.920 1.00 58.12 376 HIS A CA 1
ATOM 2982 C C . HIS A 1 376 ? -1.053 4.088 23.069 1.00 58.12 376 HIS A C 1
ATOM 2984 O O . HIS A 1 376 ? -0.643 4.076 24.233 1.00 58.12 376 HIS A O 1
ATOM 2990 N N . THR A 1 377 ? -2.279 3.707 22.723 1.00 56.25 377 THR A N 1
ATOM 2991 C CA . THR A 1 377 ? -3.326 3.267 23.648 1.00 56.25 377 THR A CA 1
ATOM 2992 C C . THR A 1 377 ? -3.493 1.756 23.531 1.00 56.25 377 THR A C 1
ATOM 2994 O O . THR A 1 377 ? -4.068 1.247 22.570 1.00 56.25 377 THR A O 1
ATOM 2997 N N . VAL A 1 378 ? -2.958 1.021 24.509 1.00 53.72 378 VAL A N 1
ATOM 2998 C CA . VAL A 1 378 ? -2.966 -0.448 24.548 1.00 53.72 378 VAL A CA 1
ATOM 2999 C C . VAL A 1 378 ? -4.099 -0.950 25.431 1.00 53.72 378 VAL A C 1
ATOM 3001 O O . VAL A 1 378 ? -4.066 -0.780 26.652 1.00 53.72 378 VAL A O 1
ATOM 3004 N N . VAL A 1 379 ? -5.050 -1.671 24.840 1.00 56.09 379 VAL A N 1
ATOM 3005 C CA . VAL A 1 379 ? -6.044 -2.438 25.595 1.00 56.09 379 VAL A CA 1
ATOM 3006 C C . VAL A 1 379 ? -5.455 -3.813 25.911 1.00 56.09 379 VAL A C 1
ATOM 3008 O O . VAL A 1 379 ? -5.147 -4.616 25.019 1.00 56.09 379 VAL A O 1
ATOM 3011 N N . HIS A 1 380 ? -5.265 -4.093 27.199 1.00 55.94 380 HIS A N 1
ATOM 3012 C CA . HIS A 1 380 ? -4.744 -5.370 27.679 1.00 55.94 380 HIS A CA 1
ATOM 3013 C C . HIS A 1 380 ? -5.569 -5.910 28.851 1.00 55.94 380 HIS A C 1
ATOM 3015 O O . HIS A 1 380 ? -6.314 -5.188 29.509 1.00 55.94 380 HIS A O 1
ATOM 3021 N N . ARG A 1 381 ? -5.444 -7.209 29.126 1.00 49.28 381 ARG A N 1
ATOM 3022 C CA . ARG A 1 381 ? -6.079 -7.847 30.285 1.00 49.28 381 ARG A CA 1
ATOM 3023 C C . ARG A 1 381 ? -5.109 -7.843 31.463 1.00 49.28 381 ARG A C 1
ATOM 3025 O O . ARG A 1 381 ? -3.941 -8.185 31.283 1.00 49.28 381 ARG A O 1
ATOM 3032 N N . ALA A 1 382 ? -5.575 -7.492 32.661 1.00 39.25 382 ALA A N 1
ATOM 3033 C CA . ALA A 1 382 ? -4.720 -7.453 33.845 1.00 39.25 382 ALA A CA 1
ATOM 3034 C C . ALA A 1 382 ? -4.197 -8.853 34.234 1.00 39.25 382 ALA A C 1
ATOM 3036 O O . ALA A 1 382 ? -4.924 -9.664 34.806 1.00 39.25 382 ALA A O 1
ATOM 3037 N N . SER A 1 383 ? -2.913 -9.118 33.978 1.00 39.69 383 SER A N 1
ATOM 3038 C CA . SER A 1 383 ? -2.163 -10.241 34.559 1.00 39.69 383 SER A CA 1
ATOM 3039 C C . SER A 1 383 ? -0.699 -9.856 34.794 1.00 39.69 383 SER A C 1
ATOM 3041 O O . SER A 1 383 ? -0.166 -8.966 34.133 1.00 39.69 383 SER A O 1
ATOM 3043 N N . THR A 1 384 ? -0.054 -10.491 35.769 1.00 40.31 384 THR A N 1
ATOM 3044 C CA . THR A 1 384 ? 1.164 -9.988 36.422 1.00 40.31 384 THR A CA 1
ATOM 3045 C C . THR A 1 384 ? 2.400 -9.867 35.522 1.00 40.31 384 THR A C 1
ATOM 3047 O O . THR A 1 384 ? 2.920 -10.860 35.018 1.00 40.31 384 THR A O 1
ATOM 3050 N N . GLY A 1 385 ? 2.969 -8.658 35.464 1.00 43.12 385 GLY A N 1
ATOM 3051 C CA . GLY A 1 385 ? 4.414 -8.441 35.303 1.00 43.12 385 GLY A CA 1
ATOM 3052 C C . GLY A 1 385 ? 4.922 -7.976 33.935 1.00 43.12 385 GLY A C 1
ATOM 3053 O O . GLY A 1 385 ? 5.943 -7.294 33.903 1.00 43.12 385 GLY A O 1
ATOM 3054 N N . ARG A 1 386 ? 4.256 -8.291 32.814 1.00 44.09 386 ARG A N 1
ATOM 3055 C CA . ARG A 1 386 ? 4.631 -7.779 31.474 1.00 44.09 386 ARG A CA 1
ATOM 3056 C C . ARG A 1 386 ? 3.399 -7.542 30.596 1.00 44.09 386 ARG A C 1
ATOM 3058 O O . ARG A 1 386 ? 2.663 -8.478 30.293 1.00 44.09 386 ARG A O 1
ATOM 3065 N N . THR A 1 387 ? 3.199 -6.300 30.161 1.00 45.28 387 THR A N 1
ATOM 3066 C CA . THR A 1 387 ? 2.050 -5.849 29.361 1.00 45.28 387 THR A CA 1
ATOM 3067 C C . THR A 1 387 ? 2.091 -6.397 27.930 1.00 45.28 387 THR A C 1
ATOM 3069 O O . THR A 1 387 ? 2.765 -5.871 27.047 1.00 45.28 387 THR A O 1
ATOM 3072 N N . LYS A 1 388 ? 1.335 -7.471 27.682 1.00 51.41 388 LYS A N 1
ATOM 3073 C CA . LYS A 1 388 ? 1.096 -8.037 26.345 1.00 51.41 388 LYS A CA 1
ATOM 3074 C C . LYS A 1 388 ? -0.325 -7.695 25.884 1.00 51.41 388 LYS A C 1
ATOM 3076 O O . LYS A 1 388 ? -1.265 -8.421 26.186 1.00 51.41 388 LYS A O 1
ATOM 3081 N N . GLY A 1 389 ? -0.469 -6.573 25.175 1.00 53.81 389 GLY A N 1
ATOM 3082 C CA . GLY A 1 389 ? -1.752 -6.092 24.642 1.00 53.81 389 GLY A CA 1
ATOM 3083 C C . GLY A 1 389 ? -2.431 -7.052 23.663 1.00 53.81 389 GLY A C 1
ATOM 3084 O O . GLY A 1 389 ? -1.755 -7.855 23.017 1.00 53.81 389 GLY A O 1
ATOM 3085 N N . LEU A 1 390 ? -3.759 -6.954 23.571 1.00 59.72 390 LEU A N 1
ATOM 3086 C CA . LEU A 1 390 ? -4.592 -7.686 22.605 1.00 59.72 390 LEU A CA 1
ATOM 3087 C C . LEU A 1 390 ? -4.942 -6.801 21.400 1.00 59.72 390 LEU A C 1
ATOM 3089 O O . LEU A 1 390 ? -4.901 -7.253 20.259 1.00 59.72 390 LEU A O 1
ATOM 3093 N N . VAL A 1 391 ? -5.252 -5.534 21.681 1.00 60.12 391 VAL A N 1
ATOM 3094 C CA . VAL A 1 391 ? -5.547 -4.480 20.708 1.00 60.12 391 VAL A CA 1
ATOM 3095 C C . VAL A 1 391 ? -4.731 -3.249 21.089 1.00 60.12 391 VAL A C 1
ATOM 3097 O O . VAL A 1 391 ? -4.589 -2.954 22.280 1.00 60.12 391 VAL A O 1
ATOM 3100 N N . ALA A 1 392 ? -4.227 -2.510 20.106 1.00 61.12 392 ALA A N 1
ATOM 3101 C CA . ALA A 1 392 ? -3.790 -1.137 20.316 1.00 61.12 392 ALA A CA 1
ATOM 3102 C C . ALA A 1 392 ? -4.381 -0.193 19.270 1.00 61.12 392 ALA A C 1
ATOM 3104 O O . ALA A 1 392 ? -4.580 -0.568 18.112 1.00 61.12 392 ALA A O 1
ATOM 3105 N N . LEU A 1 393 ? -4.613 1.037 19.717 1.00 61.59 393 LEU A N 1
ATOM 3106 C CA . LEU A 1 393 ? -4.878 2.203 18.893 1.00 61.59 393 LEU A CA 1
ATOM 3107 C C . LEU A 1 393 ? -3.625 3.086 18.943 1.00 61.59 393 LEU A C 1
ATOM 3109 O O . LEU A 1 393 ? -3.129 3.393 20.031 1.00 61.59 393 LEU A O 1
ATOM 3113 N N . ILE A 1 394 ? -3.066 3.429 17.787 1.00 64.50 394 ILE A N 1
ATOM 3114 C CA . ILE A 1 394 ? -1.802 4.167 17.672 1.00 64.50 394 ILE A CA 1
ATOM 3115 C C . ILE A 1 394 ? -2.056 5.407 16.832 1.00 64.50 394 ILE A C 1
ATOM 3117 O O . ILE A 1 394 ? -2.385 5.312 15.654 1.00 64.50 394 ILE A O 1
ATOM 3121 N N . GLU A 1 395 ? -1.933 6.568 17.458 1.00 65.94 395 GLU A N 1
ATOM 3122 C CA . GLU A 1 395 ? -2.323 7.854 16.893 1.00 65.94 395 GLU A CA 1
ATOM 3123 C C . GLU A 1 395 ? -1.075 8.660 16.563 1.00 65.94 395 GLU A C 1
ATOM 3125 O O . GLU A 1 395 ? -0.327 9.055 17.464 1.00 65.94 395 GLU A O 1
ATOM 3130 N N . GLN A 1 396 ? -0.851 8.903 15.274 1.00 61.31 396 GLN A N 1
ATOM 3131 C CA . GLN A 1 396 ? 0.100 9.907 14.812 1.00 61.31 396 GLN A CA 1
ATOM 3132 C C . GLN A 1 396 ? -0.566 11.292 14.860 1.00 61.31 396 GLN A C 1
ATOM 3134 O O . GLN A 1 396 ? -1.742 11.427 14.532 1.00 61.31 396 GLN A O 1
ATOM 3139 N N . ASP A 1 397 ? 0.196 12.301 15.277 1.00 59.47 397 ASP A N 1
ATOM 3140 C CA . ASP A 1 397 ? -0.175 13.718 15.364 1.00 59.47 397 ASP A CA 1
ATOM 3141 C C . ASP A 1 397 ? -1.500 13.978 16.108 1.00 59.47 397 ASP A C 1
ATOM 3143 O O . ASP A 1 397 ? -2.511 14.424 15.564 1.00 59.47 397 ASP A O 1
ATOM 3147 N N . ILE A 1 398 ? -1.451 13.697 17.416 1.00 59.53 398 ILE A N 1
ATOM 3148 C CA . ILE A 1 398 ? -2.534 13.857 18.401 1.00 59.53 398 ILE A CA 1
ATOM 3149 C C . ILE A 1 398 ? -3.361 15.144 18.233 1.00 59.53 398 ILE A C 1
ATOM 3151 O O . ILE A 1 398 ? -2.835 16.190 17.864 1.00 59.53 398 ILE A O 1
ATOM 3155 N N . ALA A 1 399 ? -4.641 15.097 18.618 1.00 56.47 399 ALA A N 1
ATOM 3156 C CA . ALA A 1 399 ? -5.644 16.162 18.425 1.00 56.47 399 ALA A CA 1
ATOM 3157 C C . ALA A 1 399 ? -5.269 17.587 18.906 1.00 56.47 399 ALA A C 1
ATOM 3159 O O . ALA A 1 399 ? -5.907 18.561 18.505 1.00 56.47 399 ALA A O 1
ATOM 3160 N N . GLU A 1 400 ? -4.262 17.719 19.774 1.00 57.03 400 GLU A N 1
ATOM 3161 C CA . GLU A 1 400 ? -3.722 19.002 20.258 1.00 57.03 400 GLU A CA 1
ATOM 3162 C C . GLU A 1 400 ? -2.604 19.558 19.358 1.00 57.03 400 GLU A C 1
ATOM 3164 O O . GLU A 1 400 ? -2.397 20.764 19.321 1.00 57.03 400 GLU A O 1
ATOM 3169 N N . THR A 1 401 ? -1.931 18.694 18.594 1.00 58.38 401 THR A N 1
ATOM 3170 C CA . THR A 1 401 ? -0.962 19.028 17.537 1.00 58.38 401 THR A CA 1
ATOM 3171 C C . THR A 1 401 ? -1.645 19.202 16.177 1.00 58.38 401 THR A C 1
ATOM 3173 O O . THR A 1 401 ? -1.193 19.998 15.367 1.00 58.38 401 THR A O 1
ATOM 3176 N N . THR A 1 402 ? -2.758 18.506 15.921 1.00 61.91 402 THR A N 1
ATOM 3177 C CA . THR A 1 402 ? -3.556 18.635 14.681 1.00 61.91 402 THR A CA 1
ATOM 3178 C C . THR A 1 402 ? -4.670 19.685 14.746 1.00 61.91 402 THR A C 1
ATOM 3180 O O . THR A 1 402 ? -5.426 19.832 13.785 1.00 61.91 402 THR A O 1
ATOM 3183 N N . HIS A 1 403 ? -4.761 20.446 15.845 1.00 68.44 403 HIS A N 1
ATOM 3184 C CA . HIS A 1 403 ? -5.712 21.552 16.047 1.00 68.44 403 HIS A CA 1
ATOM 3185 C C . HIS A 1 403 ? -7.207 21.161 15.981 1.00 68.44 403 HIS A C 1
ATOM 3187 O O . HIS A 1 403 ? -8.080 22.024 15.887 1.00 68.44 403 HIS A O 1
ATOM 3193 N N . ILE A 1 404 ? -7.545 19.871 16.109 1.00 72.75 404 ILE A N 1
ATOM 3194 C CA . ILE A 1 404 ? -8.926 19.361 15.973 1.00 72.75 404 ILE A CA 1
ATOM 3195 C C . ILE A 1 404 ? -9.879 20.026 16.983 1.00 72.75 404 ILE A C 1
ATOM 3197 O O . ILE A 1 404 ? -10.999 20.385 16.627 1.00 72.75 404 ILE A O 1
ATOM 3201 N N . LYS A 1 405 ? -9.407 20.298 18.208 1.00 75.31 405 LYS A N 1
ATOM 3202 C CA . LYS A 1 405 ? -10.174 21.028 19.238 1.00 75.31 405 LYS A CA 1
ATOM 3203 C C . LYS A 1 405 ? -10.567 22.452 18.815 1.00 75.31 405 LYS A C 1
ATOM 3205 O O . LYS A 1 405 ? -11.603 22.942 19.249 1.00 75.31 405 LYS A O 1
ATOM 3210 N N . GLN A 1 406 ? -9.763 23.117 17.981 1.00 77.94 406 GLN A N 1
ATOM 3211 C CA . GLN A 1 406 ? -10.094 24.434 17.423 1.00 77.94 406 GLN A CA 1
ATOM 3212 C C . GLN A 1 406 ? -11.069 24.299 16.246 1.00 77.94 406 GLN A C 1
ATOM 3214 O O . GLN A 1 406 ? -12.014 25.074 16.149 1.00 77.94 406 GLN A O 1
ATOM 3219 N N . MET A 1 407 ? -10.926 23.264 15.412 1.00 75.25 407 MET A N 1
ATOM 3220 C CA . MET A 1 407 ? -11.884 22.980 14.333 1.00 75.25 407 MET A CA 1
ATOM 3221 C C . MET A 1 407 ? -13.288 22.638 14.867 1.00 75.25 407 MET A C 1
ATOM 3223 O O . MET A 1 407 ? -14.284 23.071 14.289 1.00 75.25 407 MET A O 1
ATOM 3227 N N . GLU A 1 408 ? -13.391 21.936 16.002 1.00 80.62 408 GLU A N 1
ATOM 3228 C CA . GLU A 1 408 ? -14.665 21.698 16.704 1.00 80.62 408 GLU A CA 1
ATOM 3229 C C . GLU A 1 408 ? -15.259 22.992 17.294 1.00 80.62 408 GLU A C 1
ATOM 3231 O O . GLU A 1 408 ? -16.476 23.162 17.294 1.00 80.62 408 GLU A O 1
ATOM 3236 N N . GLN A 1 409 ? -14.428 23.948 17.727 1.00 80.25 409 GLN A N 1
ATOM 3237 C CA . GLN A 1 409 ? -14.889 25.272 18.176 1.00 80.25 409 GLN A CA 1
ATOM 3238 C C . GLN A 1 409 ? -15.367 26.163 17.017 1.00 80.25 409 GLN A C 1
ATOM 3240 O O . GLN A 1 409 ? -16.345 26.888 17.178 1.00 80.25 409 GLN A O 1
ATOM 3245 N N . LEU A 1 410 ? -14.700 26.107 15.858 1.00 80.44 410 LEU A N 1
ATOM 3246 C CA . LEU A 1 410 ? -15.000 26.943 14.687 1.00 80.44 410 LEU A CA 1
ATOM 3247 C C . LEU A 1 410 ? -16.158 26.407 13.831 1.00 80.44 410 LEU A C 1
ATOM 3249 O O . LEU A 1 410 ? -16.927 27.190 13.278 1.00 80.44 410 LEU A O 1
ATOM 3253 N N . HIS A 1 411 ? -16.292 25.082 13.715 1.00 78.25 411 HIS A N 1
ATOM 3254 C CA . HIS A 1 411 ? -17.242 24.434 12.799 1.00 78.25 411 HIS A CA 1
ATOM 3255 C C . HIS A 1 411 ? -18.172 23.417 13.488 1.00 78.25 411 HIS A C 1
ATOM 3257 O O . HIS A 1 411 ? -18.973 22.751 12.827 1.00 78.25 411 HIS A O 1
ATOM 3263 N N . GLY A 1 412 ? -18.100 23.295 14.815 1.00 80.50 412 GLY A N 1
ATOM 3264 C CA . GLY A 1 412 ? -19.017 22.489 15.615 1.00 80.50 412 GLY A CA 1
ATOM 3265 C C . GLY A 1 412 ? -18.839 20.976 15.462 1.00 80.50 412 GLY A C 1
ATOM 3266 O O . GLY A 1 412 ? -17.768 20.458 15.136 1.00 80.50 412 GLY A O 1
ATOM 3267 N N . GLN A 1 413 ? -19.938 20.251 15.700 1.00 79.94 413 GLN A N 1
ATOM 3268 C CA . GLN A 1 413 ? -19.955 18.796 15.910 1.00 79.94 413 GLN A CA 1
ATOM 3269 C C . GLN A 1 413 ? -19.372 17.960 14.759 1.00 79.94 413 GLN A C 1
ATOM 3271 O O . GLN A 1 413 ? -19.023 16.805 14.978 1.00 79.94 413 GLN A O 1
ATOM 3276 N N . ILE A 1 414 ? -19.220 18.504 13.546 1.00 78.81 414 ILE A N 1
ATOM 3277 C CA . ILE A 1 414 ? -18.635 17.772 12.412 1.00 78.81 414 ILE A CA 1
ATOM 3278 C C . ILE A 1 414 ? -17.179 17.332 12.665 1.00 78.81 414 ILE A C 1
ATOM 3280 O O . ILE A 1 414 ? -16.788 16.274 12.172 1.00 78.81 414 ILE A O 1
ATOM 3284 N N . PHE A 1 415 ? -16.424 18.069 13.490 1.00 78.19 415 PHE A N 1
ATOM 3285 C CA . PHE A 1 415 ? -15.072 17.699 13.942 1.00 78.19 415 PHE A CA 1
ATOM 3286 C C . PHE A 1 415 ? -15.047 16.974 15.300 1.00 78.19 415 PHE A C 1
ATOM 3288 O O . PHE A 1 415 ? -13.973 16.610 15.774 1.00 78.19 415 PHE A O 1
ATOM 3295 N N . SER A 1 416 ? -16.206 16.729 15.918 1.00 78.94 416 SER A N 1
ATOM 3296 C CA . SER A 1 416 ? -16.286 16.060 17.217 1.00 78.94 416 SER A CA 1
ATOM 3297 C C . SER A 1 416 ? -15.935 14.577 17.110 1.00 78.94 416 SER A C 1
ATOM 3299 O O . SER A 1 416 ? -16.614 13.810 16.417 1.00 78.94 416 SER A O 1
ATOM 3301 N N . GLU A 1 417 ? -14.913 14.149 17.852 1.00 78.38 417 GLU A N 1
ATOM 3302 C CA . GLU A 1 417 ? -14.527 12.737 17.993 1.00 78.38 417 GLU A CA 1
ATOM 3303 C C . GLU A 1 417 ? -15.724 11.881 18.440 1.00 78.38 417 GLU A C 1
ATOM 3305 O O . GLU A 1 417 ? -15.992 10.809 17.896 1.00 78.38 417 GLU A O 1
ATOM 3310 N N . SER A 1 418 ? -16.492 12.405 19.399 1.00 79.62 418 SER A N 1
ATOM 3311 C CA . SER A 1 418 ? -17.647 11.736 19.987 1.00 79.62 418 SER A CA 1
ATOM 3312 C C . SER A 1 418 ? -18.896 11.848 19.108 1.00 79.62 418 SER A C 1
ATOM 3314 O O . SER A 1 418 ? -19.585 10.846 18.903 1.00 79.62 418 SER A O 1
ATOM 3316 N N . ASP A 1 419 ? -19.242 13.044 18.623 1.00 82.31 419 ASP A N 1
ATOM 3317 C CA . ASP A 1 419 ? -20.603 13.321 18.131 1.00 82.31 419 ASP A CA 1
ATOM 3318 C C . ASP A 1 419 ? -20.686 13.807 16.674 1.00 82.31 419 ASP A C 1
ATOM 3320 O O . ASP A 1 419 ? -21.749 14.218 16.207 1.00 82.31 419 ASP A O 1
ATOM 3324 N N . SER A 1 420 ? -19.608 13.634 15.902 1.00 83.50 420 SER A N 1
ATOM 3325 C CA . SER A 1 420 ? -19.652 13.755 14.440 1.00 83.50 420 SER A CA 1
ATOM 3326 C C . SER A 1 420 ? -20.635 12.762 13.794 1.00 83.50 420 SER A C 1
ATOM 3328 O O . SER A 1 420 ? -20.901 11.685 14.344 1.00 83.50 420 SER A O 1
ATOM 3330 N N . PRO A 1 421 ? -21.159 13.045 12.581 1.00 81.75 421 PRO A N 1
ATOM 3331 C CA . PRO A 1 421 ? -22.154 12.187 11.931 1.00 81.75 421 PRO A CA 1
ATOM 3332 C C . PRO A 1 421 ? -21.730 10.717 11.777 1.00 81.75 421 PRO A C 1
ATOM 3334 O O . PRO A 1 421 ? -22.572 9.825 11.904 1.00 81.75 421 PRO A O 1
ATOM 3337 N N . ARG A 1 422 ? -20.430 10.448 11.561 1.00 82.06 422 ARG A N 1
ATOM 3338 C CA . ARG A 1 422 ? -19.872 9.084 11.514 1.00 82.06 422 ARG A CA 1
ATOM 3339 C C . ARG A 1 422 ? -19.839 8.433 12.898 1.00 82.06 422 ARG A C 1
ATOM 3341 O O . ARG A 1 422 ? -20.295 7.299 13.036 1.00 82.06 422 ARG A O 1
ATOM 3348 N N . ALA A 1 423 ? -19.380 9.140 13.930 1.00 83.38 423 ALA A N 1
ATOM 3349 C CA . ALA A 1 423 ? -19.371 8.619 15.295 1.00 83.38 423 ALA A CA 1
ATOM 3350 C C . ALA A 1 423 ? -20.797 8.306 15.791 1.00 83.38 423 ALA A C 1
ATOM 3352 O O . ALA A 1 423 ? -21.048 7.231 16.335 1.00 83.38 423 ALA A O 1
ATOM 3353 N N . VAL A 1 424 ? -21.775 9.171 15.496 1.00 84.06 424 VAL A N 1
ATOM 3354 C CA . VAL A 1 424 ? -23.200 8.947 15.800 1.00 84.06 424 VAL A CA 1
ATOM 3355 C C . VAL A 1 424 ? -23.790 7.765 15.013 1.00 84.06 424 VAL A C 1
ATOM 3357 O O . VAL A 1 424 ? -24.585 7.002 15.571 1.00 84.06 424 VAL A O 1
ATOM 3360 N N . LEU A 1 425 ? -23.401 7.570 13.745 1.00 85.88 425 LEU A N 1
ATOM 3361 C CA . LEU A 1 425 ? -23.775 6.394 12.947 1.00 85.88 425 LEU A CA 1
ATOM 3362 C C . LEU A 1 425 ? -23.268 5.103 13.610 1.00 85.88 425 LEU A C 1
ATOM 3364 O O . LEU A 1 425 ? -24.066 4.206 13.889 1.00 85.88 425 LEU A O 1
ATOM 3368 N N . PHE A 1 426 ? -21.973 5.028 13.934 1.00 86.62 426 PHE A N 1
ATOM 3369 C CA . PHE A 1 426 ? -21.379 3.848 14.566 1.00 86.62 426 PHE A CA 1
ATOM 3370 C C . PHE A 1 426 ? -21.925 3.601 15.981 1.00 86.62 426 PHE A C 1
ATOM 3372 O O . PHE A 1 426 ? -22.329 2.473 16.265 1.00 86.62 426 PHE A O 1
ATOM 3379 N N . LYS A 1 427 ? -22.065 4.634 16.830 1.00 83.75 427 LYS A N 1
ATOM 3380 C CA . LYS A 1 427 ? -22.721 4.553 18.157 1.00 83.75 427 LYS A CA 1
ATOM 3381 C C . LYS A 1 427 ? -24.107 3.895 18.084 1.00 83.75 427 LYS A C 1
ATOM 3383 O O . LYS A 1 427 ? -24.465 3.109 18.962 1.00 83.75 427 LYS A O 1
ATOM 3388 N N . ARG A 1 428 ? -24.894 4.203 17.044 1.00 85.06 428 ARG A N 1
ATOM 3389 C CA . ARG A 1 428 ? -26.235 3.629 16.818 1.00 85.06 428 ARG A CA 1
ATOM 3390 C C . ARG A 1 428 ? -26.175 2.219 16.222 1.00 85.06 428 ARG A C 1
ATOM 3392 O O . ARG A 1 428 ? -26.906 1.343 16.677 1.00 85.06 428 ARG A O 1
ATOM 3399 N N . GLY A 1 429 ? -25.305 1.988 15.239 1.00 85.12 429 GLY A N 1
ATOM 3400 C CA . GLY A 1 429 ? -25.177 0.705 14.540 1.00 85.12 429 GLY A CA 1
ATOM 3401 C C . GLY A 1 429 ? -24.536 -0.417 15.367 1.00 85.12 429 GLY A C 1
ATOM 3402 O O . GLY A 1 429 ? -24.905 -1.578 15.199 1.00 85.12 429 GLY A O 1
ATOM 3403 N N . TYR A 1 430 ? -23.630 -0.087 16.295 1.00 84.38 430 TYR A N 1
ATOM 3404 C CA . TYR A 1 430 ? -22.789 -1.041 17.037 1.00 84.38 430 TYR A CA 1
ATOM 3405 C C . TYR A 1 430 ? -23.561 -2.192 17.707 1.00 84.38 430 TYR A C 1
ATOM 3407 O O . TYR A 1 430 ? -23.099 -3.333 17.715 1.00 84.38 430 TYR A O 1
ATOM 3415 N N . LYS A 1 431 ? -24.755 -1.914 18.251 1.00 82.19 431 LYS A N 1
ATOM 3416 C CA . LYS A 1 431 ? -25.593 -2.929 18.915 1.00 82.19 431 LYS A CA 1
ATOM 3417 C C . LYS A 1 431 ? -26.148 -3.982 17.951 1.00 82.19 431 LYS A C 1
ATOM 3419 O O . LYS A 1 431 ? -26.301 -5.130 18.354 1.00 82.19 431 LYS A O 1
ATOM 3424 N N . ASN A 1 432 ? -26.420 -3.595 16.705 1.00 87.06 432 ASN A N 1
ATOM 3425 C CA . ASN A 1 432 ? -27.060 -4.439 15.691 1.00 87.06 432 ASN A CA 1
ATOM 3426 C C . ASN A 1 432 ? -26.043 -5.065 14.721 1.00 87.06 432 ASN A C 1
ATOM 3428 O O . ASN A 1 432 ? -26.364 -6.024 14.027 1.00 87.06 432 ASN A O 1
ATOM 3432 N N . ALA A 1 433 ? -24.826 -4.522 14.668 1.00 88.44 433 ALA A N 1
ATOM 3433 C CA . ALA A 1 433 ? -23.693 -5.091 13.957 1.00 88.44 433 ALA A CA 1
ATOM 3434 C C . ALA A 1 433 ? -23.103 -6.255 14.775 1.00 88.44 433 ALA A C 1
ATOM 3436 O O . ALA A 1 433 ? -22.243 -6.058 15.636 1.00 88.44 433 ALA A O 1
ATOM 3437 N N . THR A 1 434 ? -23.620 -7.463 14.545 1.00 85.75 434 THR A N 1
ATOM 3438 C CA . THR A 1 434 ? -23.248 -8.705 15.257 1.00 85.75 434 THR A CA 1
ATOM 3439 C C . THR A 1 434 ? -22.913 -9.875 14.328 1.00 85.75 434 THR A C 1
ATOM 3441 O O . THR A 1 434 ? -22.563 -10.951 14.796 1.00 85.75 434 THR A O 1
ATOM 3444 N N . SER A 1 435 ? -22.994 -9.675 13.015 1.00 86.31 435 SER A N 1
ATOM 3445 C CA . SER A 1 435 ? -22.705 -10.669 11.980 1.00 86.31 435 SER A CA 1
ATOM 3446 C C . SER A 1 435 ? -22.019 -10.008 10.787 1.00 86.31 435 SER A C 1
ATOM 3448 O O . SER A 1 435 ? -22.122 -8.792 10.614 1.00 86.31 435 SER A O 1
ATOM 3450 N N . LEU A 1 436 ? -21.364 -10.793 9.927 1.00 84.75 436 LEU A N 1
ATOM 3451 C CA . LEU A 1 436 ? -20.668 -10.268 8.747 1.00 84.75 436 LEU A CA 1
ATOM 3452 C C . LEU A 1 436 ? -21.585 -9.379 7.884 1.00 84.75 436 LEU A C 1
ATOM 3454 O O . LEU A 1 436 ? -21.230 -8.242 7.588 1.00 84.75 436 LEU A O 1
ATOM 3458 N N . ASP A 1 437 ? -22.803 -9.835 7.585 1.00 88.00 437 ASP A N 1
ATOM 3459 C CA . ASP A 1 437 ? -23.800 -9.072 6.823 1.00 88.00 437 ASP A CA 1
ATOM 3460 C C . ASP A 1 437 ? -24.206 -7.753 7.485 1.00 88.00 437 ASP A C 1
ATOM 3462 O O . ASP A 1 437 ? -24.378 -6.742 6.804 1.00 88.00 437 ASP A O 1
ATOM 3466 N N . THR A 1 438 ? -24.424 -7.752 8.803 1.00 90.12 438 THR A N 1
ATOM 3467 C CA . THR A 1 438 ? -24.856 -6.544 9.528 1.00 90.12 438 THR A CA 1
ATOM 3468 C C . THR A 1 438 ? -23.716 -5.540 9.667 1.00 90.12 438 THR A C 1
ATOM 3470 O O . THR A 1 438 ? -23.951 -4.335 9.582 1.00 90.12 438 THR A O 1
ATOM 3473 N N . ILE A 1 439 ? -22.477 -6.026 9.774 1.00 88.25 439 ILE A N 1
ATOM 3474 C CA . ILE A 1 439 ? -21.261 -5.212 9.744 1.00 88.25 439 ILE A CA 1
ATOM 3475 C C . ILE A 1 439 ? -21.049 -4.625 8.344 1.00 88.25 439 ILE A C 1
ATOM 3477 O O . ILE A 1 439 ? -20.897 -3.414 8.229 1.00 88.25 439 ILE A O 1
ATOM 3481 N N . ILE A 1 440 ? -21.136 -5.420 7.271 1.00 87.56 440 ILE A N 1
ATOM 3482 C CA . ILE A 1 440 ? -21.048 -4.922 5.886 1.00 87.56 440 ILE A CA 1
ATOM 3483 C C . ILE A 1 440 ? -22.124 -3.858 5.622 1.00 87.56 440 ILE A C 1
ATOM 3485 O O . ILE A 1 440 ? -21.813 -2.801 5.073 1.00 87.56 440 ILE A O 1
ATOM 3489 N N . LYS A 1 441 ? -23.370 -4.089 6.061 1.00 89.00 441 LYS A N 1
ATOM 3490 C CA . LYS A 1 441 ? -24.467 -3.112 5.942 1.00 89.00 441 LYS A CA 1
ATOM 3491 C C . LYS A 1 441 ? -24.163 -1.804 6.680 1.00 89.00 441 LYS A C 1
ATOM 3493 O O . LYS A 1 441 ? -24.414 -0.749 6.109 1.00 89.00 441 LYS A O 1
ATOM 3498 N N . LEU A 1 442 ? -23.586 -1.855 7.885 1.00 89.88 442 LEU A N 1
ATOM 3499 C CA . LEU A 1 442 ? -23.168 -0.661 8.633 1.00 89.88 442 LEU A CA 1
ATOM 3500 C C . LEU A 1 442 ? -21.998 0.068 7.951 1.00 89.88 442 LEU A C 1
ATOM 3502 O O . LEU A 1 442 ? -22.067 1.277 7.752 1.00 89.88 442 LEU A O 1
ATOM 3506 N N . MET A 1 443 ? -20.959 -0.655 7.522 1.00 88.25 443 MET A N 1
ATOM 3507 C CA . MET A 1 443 ? -19.787 -0.073 6.849 1.00 88.25 443 MET A CA 1
ATOM 3508 C C . MET A 1 443 ? -20.129 0.569 5.499 1.00 88.25 443 MET A C 1
ATOM 3510 O O . MET A 1 443 ? -19.451 1.502 5.076 1.00 88.25 443 MET A O 1
ATOM 3514 N N . ARG A 1 444 ? -21.186 0.093 4.827 1.00 86.56 444 ARG A N 1
ATOM 3515 C CA . ARG A 1 444 ? -21.722 0.654 3.575 1.00 86.56 444 ARG A CA 1
ATOM 3516 C C . ARG A 1 444 ? -22.840 1.690 3.793 1.00 86.56 444 ARG A C 1
ATOM 3518 O O . ARG A 1 444 ? -23.395 2.182 2.812 1.00 86.56 444 ARG A O 1
ATOM 3525 N N . GLN A 1 445 ? -23.199 2.030 5.035 1.00 83.88 445 GLN A N 1
ATOM 3526 C CA . GLN A 1 445 ? -24.352 2.889 5.319 1.00 83.88 445 GLN A CA 1
ATOM 3527 C C . GLN A 1 445 ? -24.049 4.379 5.088 1.00 83.88 445 GLN A C 1
ATOM 3529 O O . GLN A 1 445 ? -23.599 5.086 5.988 1.00 83.88 445 GLN A O 1
ATOM 3534 N N . ASN A 1 446 ? -24.394 4.891 3.905 1.00 72.81 446 ASN A N 1
ATOM 3535 C CA . ASN A 1 446 ? -24.417 6.330 3.638 1.00 72.81 446 ASN A CA 1
ATOM 3536 C C . ASN A 1 446 ? -25.805 6.921 3.962 1.00 72.81 446 ASN A C 1
ATOM 3538 O O . ASN A 1 446 ? -26.774 6.683 3.242 1.00 72.81 446 ASN A O 1
ATOM 3542 N N . ASN A 1 447 ? -25.915 7.680 5.057 1.00 59.25 447 ASN A N 1
ATOM 3543 C CA . ASN A 1 447 ? -27.167 8.307 5.496 1.00 59.25 447 ASN A CA 1
ATOM 3544 C C . ASN A 1 447 ? -27.191 9.807 5.157 1.00 59.25 447 ASN A C 1
ATOM 3546 O O . ASN A 1 447 ? -27.084 10.658 6.042 1.00 59.25 447 ASN A O 1
ATOM 3550 N N . VAL A 1 448 ? -27.354 10.122 3.870 1.00 54.25 448 VAL A N 1
ATOM 3551 C CA . VAL A 1 448 ? -27.411 11.501 3.337 1.00 54.25 448 VAL A CA 1
ATOM 3552 C C . VAL A 1 448 ? -28.461 12.357 4.068 1.00 54.25 448 VAL A C 1
ATOM 3554 O O . VAL A 1 448 ? -28.244 13.535 4.344 1.00 54.25 448 VAL A O 1
ATOM 3557 N N . THR A 1 449 ? -29.568 11.749 4.501 1.00 43.44 449 THR A N 1
ATOM 3558 C CA . THR A 1 449 ? -30.645 12.396 5.268 1.00 43.44 449 THR A CA 1
ATOM 3559 C C . THR A 1 449 ? -30.208 12.928 6.642 1.00 43.44 449 THR A C 1
ATOM 3561 O O . THR A 1 449 ? -30.926 13.731 7.237 1.00 43.44 449 THR A O 1
ATOM 3564 N N . ALA A 1 450 ? -29.054 12.500 7.168 1.00 45.25 450 ALA A N 1
ATOM 3565 C CA . ALA A 1 450 ? -28.468 13.055 8.388 1.00 45.25 450 ALA A CA 1
ATOM 3566 C C . ALA A 1 450 ? -27.723 14.378 8.134 1.00 45.25 450 ALA A C 1
ATOM 3568 O O . ALA A 1 450 ? -27.820 15.285 8.961 1.00 45.25 450 ALA A O 1
ATOM 3569 N N . MET A 1 451 ? -27.051 14.528 6.982 1.00 41.66 451 MET A N 1
ATOM 3570 C CA . MET A 1 451 ? -26.412 15.795 6.587 1.00 41.66 451 MET A CA 1
ATOM 3571 C C . MET A 1 451 ? -27.457 16.910 6.479 1.00 41.66 451 MET A C 1
ATOM 3573 O O . MET A 1 451 ? -27.280 17.972 7.068 1.00 41.66 451 MET A O 1
ATOM 3577 N N . ASN A 1 452 ? -28.600 16.610 5.853 1.00 38.19 452 ASN A N 1
ATOM 3578 C CA . ASN A 1 452 ? -29.721 17.542 5.675 1.00 38.19 452 ASN A CA 1
ATOM 3579 C C . ASN A 1 452 ? -30.426 17.956 6.988 1.00 38.19 452 ASN A C 1
ATOM 3581 O O . ASN A 1 452 ? -31.338 18.780 6.955 1.00 38.19 452 ASN A O 1
ATOM 3585 N N . ARG A 1 453 ? -30.061 17.369 8.139 1.00 39.78 453 ARG A N 1
ATOM 3586 C CA . ARG A 1 453 ? -30.469 17.872 9.463 1.00 39.78 453 ARG A CA 1
ATOM 3587 C C . ARG A 1 453 ? -29.420 18.799 10.063 1.00 39.78 453 ARG A C 1
ATOM 3589 O O . ARG A 1 453 ? -29.794 19.863 10.535 1.00 39.78 453 ARG A O 1
ATOM 3596 N N . ALA A 1 454 ? -28.138 18.439 9.987 1.00 40.78 454 ALA A N 1
ATOM 3597 C CA . ALA A 1 454 ? -27.051 19.299 10.458 1.00 40.78 454 ALA A CA 1
ATOM 3598 C C . ALA A 1 454 ? -27.005 20.642 9.700 1.00 40.78 454 ALA A C 1
ATOM 3600 O O . ALA A 1 454 ? -26.832 21.690 10.312 1.00 40.78 454 ALA A O 1
ATOM 3601 N N . SER A 1 455 ? -27.259 20.632 8.385 1.00 42.38 455 SER A N 1
ATOM 3602 C CA . SER A 1 455 ? -27.297 21.842 7.547 1.00 42.38 455 SER A CA 1
ATOM 3603 C C . SER A 1 455 ? -28.412 22.835 7.893 1.00 42.38 455 SER A C 1
ATOM 3605 O O . SER A 1 455 ? -28.369 23.970 7.431 1.00 42.38 455 SER A O 1
ATOM 3607 N N . ASN A 1 456 ? -29.424 22.426 8.664 1.00 35.50 456 ASN A N 1
ATOM 3608 C CA . ASN A 1 456 ? -30.514 23.312 9.081 1.00 35.50 456 ASN A CA 1
ATOM 3609 C C . ASN A 1 456 ? -30.205 24.063 10.388 1.00 35.50 456 ASN A C 1
ATOM 3611 O O . ASN A 1 456 ? -30.990 24.923 10.781 1.00 35.50 456 ASN A O 1
ATOM 3615 N N . GLU A 1 457 ? -29.084 23.756 11.049 1.00 40.12 457 GLU A N 1
ATOM 3616 C CA . GLU A 1 457 ? -28.630 24.426 12.276 1.00 40.12 457 GLU A CA 1
ATOM 3617 C C . GLU A 1 457 ? -27.400 25.328 12.034 1.00 40.12 457 GLU A C 1
ATOM 3619 O O . GLU A 1 457 ? -27.102 26.187 12.861 1.00 40.12 457 GLU A O 1
ATOM 3624 N N . THR A 1 458 ? -26.727 25.210 10.880 1.00 36.44 458 THR A N 1
ATOM 3625 C CA . THR A 1 458 ? -25.575 26.043 10.487 1.00 36.44 458 THR A CA 1
ATOM 3626 C C . THR A 1 458 ? -25.889 26.974 9.310 1.00 36.44 458 THR A C 1
ATOM 3628 O O . THR A 1 458 ? -25.669 26.661 8.140 1.00 36.44 458 THR A O 1
ATOM 3631 N N . SER A 1 459 ? -26.357 28.185 9.622 1.00 34.22 459 SER A N 1
ATOM 3632 C CA . SER A 1 459 ? -26.358 29.293 8.658 1.00 34.22 459 SER A CA 1
ATOM 3633 C C . SER A 1 459 ? -24.928 29.675 8.251 1.00 34.22 459 SER A C 1
ATOM 3635 O O . SER A 1 459 ? -24.028 29.646 9.087 1.00 34.22 459 SER A O 1
ATOM 3637 N N . SER A 1 460 ? -24.754 30.100 6.994 1.00 33.34 460 SER A N 1
ATOM 3638 C CA . SER A 1 460 ? -23.483 30.497 6.359 1.00 33.34 460 SER A CA 1
ATOM 3639 C C . SER A 1 460 ? -22.359 29.451 6.407 1.00 33.34 460 SER A C 1
ATOM 3641 O O . SER A 1 460 ? -21.542 29.427 7.324 1.00 33.34 460 SER A O 1
ATOM 3643 N N . VAL A 1 461 ? -22.228 28.686 5.318 1.00 37.53 461 VAL A N 1
ATOM 3644 C CA . VAL A 1 461 ? -20.921 28.160 4.892 1.00 37.53 461 VAL A CA 1
ATOM 3645 C C . VAL A 1 461 ? -20.113 29.348 4.359 1.00 37.53 461 VAL A C 1
ATOM 3647 O O . VAL A 1 461 ? -20.170 29.664 3.174 1.00 37.53 461 VAL A O 1
ATOM 3650 N N . GLY A 1 462 ? -19.456 30.064 5.274 1.00 31.14 462 GLY A N 1
ATOM 3651 C CA . GLY A 1 462 ? -18.464 31.091 4.954 1.00 31.14 462 GLY A CA 1
ATOM 3652 C C . GLY A 1 462 ? -17.137 30.472 4.508 1.00 31.14 462 GLY A C 1
ATOM 3653 O O . GLY A 1 462 ? -16.887 29.290 4.742 1.00 31.14 462 GLY A O 1
ATOM 3654 N N . ASP A 1 463 ? -16.304 31.275 3.850 1.00 34.50 463 ASP A N 1
ATOM 3655 C CA . ASP A 1 463 ? -15.169 30.836 3.034 1.00 34.50 463 ASP A CA 1
ATOM 3656 C C . ASP A 1 463 ? -14.224 29.812 3.688 1.00 34.50 463 ASP A C 1
ATOM 3658 O O . ASP A 1 463 ? -13.440 30.111 4.595 1.00 34.50 463 ASP A O 1
ATOM 3662 N N . VAL A 1 464 ? -14.210 28.609 3.101 1.00 34.91 464 VAL A N 1
ATOM 3663 C CA . VAL A 1 464 ? -13.235 27.533 3.371 1.00 34.91 464 VAL A CA 1
ATOM 3664 C C . VAL A 1 464 ? -11.797 27.979 3.046 1.00 34.91 464 VAL A C 1
ATOM 3666 O O . VAL A 1 464 ? -10.838 27.374 3.516 1.00 34.91 464 VAL A O 1
ATOM 3669 N N . GLU A 1 465 ? -11.625 29.073 2.296 1.00 30.80 465 GLU A N 1
ATOM 3670 C CA . GLU A 1 465 ? -10.321 29.685 2.010 1.00 30.80 465 GLU A CA 1
ATOM 3671 C C . GLU A 1 465 ? -9.582 30.147 3.278 1.00 30.80 465 GLU A C 1
ATOM 3673 O O . GLU A 1 465 ? -8.354 30.079 3.330 1.00 30.80 465 GLU A O 1
ATOM 3678 N N . SER A 1 466 ? -10.312 30.532 4.332 1.00 31.23 466 SER A N 1
ATOM 3679 C CA . SER A 1 466 ? -9.723 30.951 5.615 1.00 31.23 466 SER A CA 1
ATOM 3680 C C . SER A 1 466 ? -8.956 29.834 6.344 1.00 31.23 466 SER A C 1
ATOM 3682 O O . SER A 1 466 ? -8.013 30.111 7.080 1.00 31.23 466 SER A O 1
ATOM 3684 N N . VAL A 1 467 ? -9.299 28.565 6.092 1.00 39.44 467 VAL A N 1
ATOM 3685 C CA . VAL A 1 467 ? -8.798 27.384 6.828 1.00 39.44 467 VAL A CA 1
ATOM 3686 C C . VAL A 1 467 ? -7.330 27.043 6.502 1.00 39.44 467 VAL A C 1
ATOM 3688 O O . VAL A 1 467 ? -6.713 26.226 7.182 1.00 39.44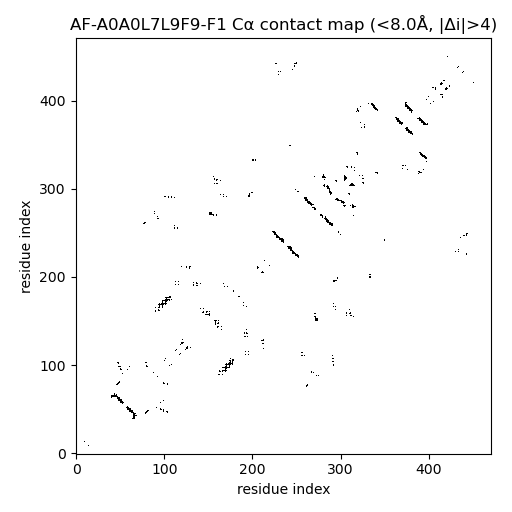 467 VAL A O 1
ATOM 3691 N N . ILE A 1 468 ? -6.750 27.654 5.462 1.00 35.44 468 ILE A N 1
ATOM 3692 C CA . ILE A 1 468 ? -5.411 27.316 4.939 1.00 35.44 468 ILE A CA 1
ATOM 3693 C C . ILE A 1 468 ? -4.363 28.401 5.273 1.00 35.44 468 ILE A C 1
ATOM 3695 O O . ILE A 1 468 ? -3.169 28.169 5.112 1.00 35.44 468 ILE A O 1
ATOM 3699 N N . ALA A 1 469 ? -4.774 29.570 5.775 1.00 29.84 469 ALA A N 1
ATOM 3700 C CA . ALA A 1 469 ? -3.881 30.718 5.978 1.00 29.84 469 ALA A CA 1
ATOM 3701 C C . ALA A 1 469 ? -3.020 30.672 7.264 1.00 29.84 469 ALA A C 1
ATOM 3703 O O . ALA A 1 469 ? -2.090 31.466 7.385 1.00 29.84 469 ALA A O 1
ATOM 3704 N N . GLU A 1 470 ? -3.312 29.767 8.207 1.00 29.52 470 GLU A N 1
ATOM 3705 C CA . GLU A 1 470 ? -2.647 29.673 9.524 1.00 29.52 470 GLU A CA 1
ATOM 3706 C C . GLU A 1 470 ? -2.050 28.272 9.815 1.00 29.52 470 GLU A C 1
ATOM 3708 O O . GLU A 1 470 ? -2.067 27.804 10.955 1.00 29.52 470 GLU A O 1
ATOM 3713 N N . ARG A 1 471 ? -1.523 27.588 8.785 1.00 31.34 471 ARG A N 1
ATOM 3714 C CA . ARG A 1 471 ? -0.724 26.349 8.908 1.00 31.34 471 ARG A CA 1
ATOM 3715 C C . ARG A 1 471 ? 0.686 26.519 8.343 1.00 31.34 471 ARG A C 1
ATOM 3717 O O . ARG A 1 471 ? 0.782 26.869 7.147 1.00 31.34 471 ARG A O 1
#

Foldseek 3Di:
DDDDDPPPPDDVVVVVVVVVVVVVVVVVVVVVVVVVVPDPQDADPAWEWEWDADPVPGIDIDTRHHDDDCPVPDPDAHDYDYDDPDPDQQLSVLLRLLLRLLQRCLVLQLLLLVLPPCVLAPPDPCVVVSVVLLVVLVVVLVVLLVVLVVCQAPALLSVQSVSQVSSLNSNVNNSVNNCVVVVHDDDDDSSSLSCVQCVQQSVVSCVVSVHDSDDDPVVVDDWPKDKDWDKFWDADPVRDIDIDIDIDIDGDDDPSQPSKHWDKAAGQHFSGSDPPGHTFQFRIKTDTPGRSHPFRPSPDIDTCAQSLHPGQSSNDPAPVSNLCSVPVDDPLTSWDKDKDFDVVVSVVVGPDDPPPDDPQPDFDWDWDDPDPFKIKTFTAGDDDDDGGGGMIIMGGRDCVRVVLVVVCVVPNPCSPPCRHPLNVLCVVLRVVPNDPVSVVCSSPDDDVVVVVVVVVVDDDPPDPVVVPPPD

Organism: Operophtera brumata (NCBI:txid104452)

Sequence (471 aa):
MSTVLKVVGASWLRTKISSYILGILGILAILALFVGQIERIQEDGNYAATVFYSEKTGYRIEYWGQSNELVNIPTGVARAYFRMDVDTAGYIQAYAAGVVEGALTWYLIHTHLENTIRDKCEGTPFAKQCNKLKDALDMSVESWKNYADKHASEDPFWHQVSLYYTQINGIYTGWKHGVERSTNEYDTDISDLYWLNSIADVAELQHKLNISIENTTLDKLPNLSSAFLRIVNETDDEGMATQRMFIAHNAVGNYSSMTRILKRYKLNYHYTSKAGSDIIPGTSVDFSGYPGSITSQDEFYVIPVSPRVLAANHLATNVSSWAHILASSNSGTASKQWLVVDFSRFEHLHQAPKTGVKSFRNEVVTESTLNKHVRHTVVHRASTGRTKGLVALIEQDIAETTHIKQMEQLHGQIFSESDSPRAVLFKRGYKNATSLDTIIKLMRQNNVTAMNRASNETSSVGDVESVIAER

Mean predicted aligned error: 14.96 Å

Secondary structure (DSSP, 8-state):
-----------HHHHHHHHHHHHHHHHHHHHHHHHHHS------S--EEEEEEETTTEEEEEEE-S-S-GGG--SS-------------HHHHHHHHHHHHHHHHHHHHHHHHIIIIIHHHSSSTTHHHHHHHHHHHHHHHHHHHHHHHHHTTT-HHHHHHHHHHHHHHHHHHHHHHHHHHHT------HHHHHHHHTTTTHHHHHHHTT-----STTTTSPP--EEEEEEEEEE-TTS-EEEEEEEEEE----GGG---EEEEEE---BSSSSTTPPBPS--EEEEEEBTTBSS-SS--EESS--SSSSSHHHH-SSHHHHHHHHHHT--S-S--EEEEE-HHHHHHHHHS--SS------EEEEEEEEETTEEEEEEEE--SSS---SEEEEEES-TTTTTHHHHHHHHGGGG-TTTSHHHHHHHHHTTT--SHHHHHHHHT---HHHHHHHTTT------GGGGGTT-

Nearest PDB structures (foldseek):
  3fbx-assembly1_A  TM=7.023E-01  e=2.291E-17  Mus musculus
  3fgw-assembly1_A  TM=7.138E-01  e=2.457E-16  Mus musculus
  4bwc-assembly1_A-2  TM=7.784E-01  e=1.373E-04  Bos taurus
  1cnt-assembly1_4  TM=2.969E-01  e=3.080E+00  Homo sapiens
  4tw1-assembly1_F  TM=2.088E-01  e=8.387E+00  Staphylococcus aureus subsp. aureus USA300_TCH1516